Protein 2O6S (pdb70)

Sequence (416 aa):
CPSRCSCSGTTVECYSQGRTSVPTGIPAQTTYLDLETNSLKSLPNGVFDELTSLTQLYLGGNKLQSLPNGVFNKLTSLTYLNLSTNQLQSLPNGVFDKLTQLKELALNTNQLQSLPDGVFDKLTQLKDLRLYQNQLKSVPDGVFDRLTSLQYIWLHDNPWDCTCPGIRYLSEWINKHSGVVRNSAGSVAPDSAKCSGSGKPVRSIICPCPSRCSCSGTTVECYSQGRTSVPTGIPAQTTYLDLETNSLKSLPNGVFDELTSLTQLYLGGNKLQSLPNGVFNKLTSLTYLNLSTNQLQSLPNGVFDKLTQLKELALNTNQLQSLPDGVFDKLTQLKDLRLYQNQLKSVPDGVFDRLTSLQYIWLHDNPWDCTCPGIRYLSEWINKHSGVVRNSAGSVAPDSAKCSGSGKPVRSIICP

Radius of gyration: 23.86 Å; Cα contacts (8 Å, |Δi|>4): 1118; chains: 2; bounding box: 46×62×65 Å

B-factor: mean 11.03, std 6.83, range [2.28, 80.57]

CATH classification: 3.80.10.10

InterPro domains:
  IPR000372 Leucine-rich repeat N-terminal domain [SM00013] (23-55)
  IPR001611 Leucine-rich repeat [PF13855] (124-181)
  IPR001611 Leucine-rich repeat [PS51450] (76-97)
  IPR001611 Leucine-rich repeat [PS51450] (100-121)
  IPR003591 Leucine-rich repeat, typical subtype [SM00369] (54-73)
  IPR003591 Leucine-rich repeat, typical subtype [SM00369] (74-97)
  IPR003591 Leucine-rich repeat, typical subtype [SM00369] (98-121)
  IPR003591 Leucine-rich repeat, typical subtype [SM00369] (122-145)
  IPR003591 Leucine-rich repeat, typical subtype [SM00369] (146-169)
  IPR025875 Leucine rich repeat 4 [PF12799] (75-115)
  IPR032675 Leucine-rich repeat domain superfamily [G3DSA:3.80.10.10] (24-231)

Foldseek 3Di:
DFPPWDDDDLEIADAPDQDQADTPDRDLQHAYYAHAQHAHAAYDACPCQSNQNHAEDHHENYAHAAYDACNCVSNCNHAYYAPYHYAYQEYDPQRCVSNLNHAEYAHEHYAHAAYHVLNCVSNCNYAYYEHYQYAYQAYPACNCVSNPNYQAYEQANYQHALDPPRLVRVLVVLVVVQQHYAYPVGHRDSQRNAHRPPRGRSVVRDHD/DFPPWDDDDLETGDEPPQDQADTDDRDLQRAHYAHAQHAHAAYDACNCQSNQNHQEYHHANYAYQEYDPCRCQSNQNHQYDAHAHYAHQAYDVQNCQSNQNHAEYAHYHYAHAAYDAQNCVSHLNYAEYEHAQYAYQAYPQCNCVSPPRHQAYEAAHYQHALDPPRLVRVLVVLVVVQQHYAYPVGHRDSQRHAHHPVRGRSNVRDHD

Structure (mmCIF, N/CA/C/O backbone):
data_2O6S
#
_entry.id   2O6S
#
_cell.length_a   30.657
_cell.length_b   50.027
_cell.length_c   69.642
_cell.angle_alpha   69.21
_cell.angle_beta   76.99
_cell.angle_gamma   86.12
#
_symmetry.space_group_name_H-M   'P 1'
#
loop_
_entity.id
_entity.type
_entity.pdbx_description
1 polymer 'Variable lymphocyte receptor B'
2 water water
#
loop_
_atom_site.group_PDB
_atom_site.id
_atom_site.type_symbol
_atom_site.label_atom_id
_atom_site.label_alt_id
_atom_site.label_comp_id
_atom_site.label_asym_id
_atom_site.label_entity_id
_atom_site.label_seq_id
_atom_site.pdbx_PDB_ins_code
_atom_site.Cartn_x
_atom_site.Cartn_y
_atom_site.Cartn_z
_atom_site.occupancy
_atom_site.B_iso_or_equiv
_atom_site.auth_seq_id
_atom_site.auth_comp_id
_atom_site.auth_asym_id
_atom_site.auth_atom_id
_atom_site.pdbx_PDB_model_num
ATOM 1 N N . CYS A 1 1 ? 10.863 -6.748 9.545 1.00 21.53 24 CYS A N 1
ATOM 2 C CA . CYS A 1 1 ? 10.248 -5.472 9.106 1.00 20.57 24 CYS A CA 1
ATOM 3 C C . CYS A 1 1 ? 8.908 -5.224 9.817 1.00 17.30 24 CYS A C 1
ATOM 4 O O . CYS A 1 1 ? 8.244 -6.169 10.229 1.00 16.64 24 CYS A O 1
ATOM 7 N N . PRO A 1 2 ? 8.487 -3.949 9.957 1.00 14.24 25 PRO A N 1
ATOM 8 C CA . PRO A 1 2 ? 7.225 -3.644 10.652 1.00 12.49 25 PRO A CA 1
ATOM 9 C C . PRO A 1 2 ? 6.011 -4.463 10.242 1.00 12.13 25 PRO A C 1
ATOM 10 O O . PRO A 1 2 ? 5.750 -4.661 9.063 1.00 10.87 25 PRO A O 1
ATOM 14 N N . SER A 1 3 ? 5.253 -4.930 11.231 1.00 12.90 26 SER A N 1
ATOM 15 C CA . SER A 1 3 ? 4.065 -5.718 10.943 1.00 14.15 26 SER A CA 1
ATOM 16 C C . SER A 1 3 ? 3.125 -4.927 10.049 1.00 13.46 26 SER A C 1
ATOM 17 O O . SER A 1 3 ? 2.917 -3.731 10.262 1.00 12.32 26 SER A O 1
ATOM 20 N N . ARG A 1 4 ? 2.573 -5.613 9.053 1.00 13.80 27 ARG A N 1
ATOM 21 C CA . ARG A 1 4 ? 1.634 -5.037 8.092 1.00 13.44 27 ARG A CA 1
ATOM 22 C C . ARG A 1 4 ? 2.296 -4.250 6.965 1.00 12.35 27 ARG A C 1
ATOM 23 O O . ARG A 1 4 ? 1.688 -4.061 5.911 1.00 12.94 27 ARG A O 1
ATOM 31 N N . CYS A 1 5 ? 3.529 -3.791 7.166 1.00 11.13 28 CYS A N 1
ATOM 32 C CA . CYS A 1 5 ? 4.201 -3.051 6.094 1.00 10.23 28 CYS A CA 1
ATOM 33 C C . CYS A 1 5 ? 4.772 -4.017 5.057 1.00 10.33 28 CYS A C 1
ATOM 34 O O . CYS A 1 5 ? 4.832 -5.233 5.286 1.00 11.36 28 CYS A O 1
ATOM 37 N N . SER A 1 6 ? 5.184 -3.458 3.924 1.00 9.40 29 SER A N 1
ATOM 38 C CA . SER A 1 6 ? 5.782 -4.219 2.837 1.00 9.38 29 SER A CA 1
ATOM 39 C C . SER A 1 6 ? 7.233 -3.768 2.709 1.00 10.20 29 SER A C 1
ATOM 40 O O . SER A 1 6 ? 7.511 -2.575 2.554 1.00 9.99 29 SER A O 1
ATOM 43 N N . CYS A 1 7 ? 8.155 -4.719 2.761 1.00 9.62 30 CYS A N 1
ATOM 44 C CA . CYS A 1 7 ? 9.569 -4.403 2.656 1.00 10.70 30 CYS A CA 1
ATOM 45 C C . CYS A 1 7 ? 10.296 -5.174 1.571 1.00 11.91 30 CYS A C 1
ATOM 46 O O . CYS A 1 7 ? 10.063 -6.368 1.362 1.00 12.98 30 CYS A O 1
ATOM 49 N N . SER A 1 8 ? 11.197 -4.466 0.901 1.00 12.23 31 SER A N 1
ATOM 50 C CA . SER A 1 8 ? 12.017 -5.016 -0.168 1.00 14.10 31 SER A CA 1
ATOM 51 C C . SER A 1 8 ? 13.292 -4.189 -0.146 1.00 14.31 31 SER A C 1
ATOM 52 O O . SER A 1 8 ? 13.228 -2.969 -0.060 1.00 14.73 31 SER A O 1
ATOM 55 N N . GLY A 1 9 ? 14.446 -4.845 -0.215 1.00 14.35 32 GLY A N 1
ATOM 56 C CA . GLY A 1 9 ? 15.702 -4.116 -0.188 1.00 14.48 32 GLY A CA 1
ATOM 57 C C . GLY A 1 9 ? 15.762 -3.162 0.990 1.00 13.83 32 GLY A C 1
ATOM 58 O O . GLY A 1 9 ? 15.662 -3.588 2.139 1.00 15.13 32 GLY A O 1
ATOM 59 N N . THR A 1 10 ? 15.920 -1.872 0.709 1.00 13.44 33 THR A N 1
ATOM 60 C CA . THR A 1 10 ? 15.975 -0.876 1.770 1.00 11.92 33 THR A CA 1
ATOM 61 C C . THR A 1 10 ? 14.734 0.008 1.701 1.00 11.35 33 THR A C 1
ATOM 62 O O . THR A 1 10 ? 14.737 1.156 2.133 1.00 10.21 33 THR A O 1
ATOM 66 N N . THR A 1 11 ? 13.663 -0.561 1.161 1.00 10.99 34 THR A N 1
ATOM 67 C CA . THR A 1 11 ? 12.388 0.135 1.012 1.00 11.02 34 THR A CA 1
ATOM 68 C C . THR A 1 11 ? 11.343 -0.393 2.001 1.00 9.55 34 THR A C 1
ATOM 69 O O . THR A 1 11 ? 11.169 -1.605 2.156 1.00 9.87 34 THR A O 1
ATOM 73 N N . VAL A 1 12 ? 10.654 0.527 2.670 1.00 8.07 35 VAL A N 1
ATOM 74 C CA . VAL A 1 12 ? 9.621 0.188 3.645 1.00 9.67 35 VAL A CA 1
ATOM 75 C C . VAL A 1 12 ? 8.364 0.990 3.308 1.00 9.24 35 VAL A C 1
ATOM 76 O O . VAL A 1 12 ? 8.393 2.218 3.304 1.00 9.19 35 VAL A O 1
ATOM 80 N N . GLU A 1 13 ? 7.273 0.291 3.008 1.00 8.83 36 GLU A N 1
ATOM 81 C CA . GLU A 1 13 ? 6.007 0.936 2.665 1.00 8.14 36 GLU A CA 1
ATOM 82 C C . GLU A 1 13 ? 4.927 0.566 3.673 1.00 8.10 36 GLU A C 1
ATOM 83 O O . GLU A 1 13 ? 4.674 -0.617 3.907 1.00 8.05 36 GLU A O 1
ATOM 89 N N . CYS A 1 14 ? 4.268 1.577 4.244 1.00 8.38 37 CYS A N 1
ATOM 90 C CA . CYS A 1 14 ? 3.228 1.347 5.243 1.00 9.01 37 CYS A CA 1
ATOM 91 C C . CYS A 1 14 ? 2.069 2.315 5.058 1.00 8.70 37 CYS A C 1
ATOM 92 O O . CYS A 1 14 ? 1.461 2.746 6.040 1.00 9.70 37 CYS A O 1
ATOM 95 N N . TYR A 1 15 ? 1.758 2.655 3.811 1.00 7.93 38 TYR A N 1
ATOM 96 C CA . TYR A 1 15 ? 0.688 3.606 3.522 1.00 7.85 38 TYR A CA 1
ATOM 97 C C . TYR A 1 15 ? -0.740 3.074 3.629 1.00 9.94 38 TYR A C 1
ATOM 98 O O . TYR A 1 15 ? -0.981 1.871 3.518 1.00 9.79 38 TYR A O 1
ATOM 107 N N . SER A 1 16 ? -1.677 3.994 3.860 1.00 9.93 39 SER A N 1
ATOM 108 C CA . SER A 1 16 ? -3.104 3.684 3.955 1.00 11.87 39 SER A CA 1
ATOM 109 C C . SER A 1 16 ? -3.464 2.616 4.982 1.00 12.44 39 SER A C 1
ATOM 110 O O . SER A 1 16 ? -4.285 1.744 4.698 1.00 13.77 39 SER A O 1
ATOM 113 N N . GLN A 1 17 ? -2.897 2.703 6.181 1.00 11.84 40 GLN A N 1
ATOM 114 C CA . GLN A 1 17 ? -3.166 1.694 7.201 1.00 13.87 40 GLN A CA 1
ATOM 115 C C . GLN A 1 17 ? -3.664 2.250 8.537 1.00 13.42 40 GLN A C 1
ATOM 116 O O . GLN A 1 17 ? -3.503 1.615 9.591 1.00 14.10 40 GLN A O 1
ATOM 122 N N . GLY A 1 18 ? -4.272 3.432 8.479 1.00 14.12 41 GLY A N 1
ATOM 123 C CA . GLY A 1 18 ? -4.816 4.079 9.663 1.00 14.68 41 GLY A CA 1
ATOM 124 C C . GLY A 1 18 ? -3.879 4.221 10.849 1.00 15.39 41 GLY A C 1
ATOM 125 O O . GLY A 1 18 ? -4.328 4.324 11.991 1.00 17.19 41 GLY A O 1
ATOM 126 N N . ARG A 1 19 ? -2.576 4.244 10.586 1.00 14.43 42 ARG A N 1
ATOM 127 C CA . ARG A 1 19 ? -1.583 4.358 11.644 1.00 13.62 42 ARG A CA 1
ATOM 128 C C . ARG A 1 19 ? -1.566 5.726 12.324 1.00 13.87 42 ARG A C 1
ATOM 129 O O . ARG A 1 19 ? -1.705 6.764 11.672 1.00 13.03 42 ARG A O 1
ATOM 137 N N . THR A 1 20 ? -1.412 5.714 13.644 1.00 14.93 43 THR A N 1
ATOM 138 C CA . THR A 1 20 ? -1.376 6.950 14.418 1.00 15.74 43 THR A CA 1
ATOM 139 C C . THR A 1 20 ? 0.018 7.225 14.968 1.00 15.14 43 THR A C 1
ATOM 140 O O . THR A 1 20 ? 0.257 8.244 15.615 1.00 15.56 43 THR A O 1
ATOM 144 N N . SER A 1 21 ? 0.941 6.311 14.703 1.00 15.43 44 SER A N 1
ATOM 145 C CA . SER A 1 21 ? 2.311 6.466 15.161 1.00 15.31 44 SER A CA 1
ATOM 146 C C . SER A 1 21 ? 3.262 5.868 14.136 1.00 14.35 44 SER A C 1
ATOM 147 O O . SER A 1 21 ? 2.857 5.073 13.280 1.00 14.37 44 SER A O 1
ATOM 150 N N . VAL A 1 22 ? 4.524 6.264 14.218 1.00 12.82 45 VAL A N 1
ATOM 151 C CA . VAL A 1 22 ? 5.538 5.732 13.320 1.00 11.43 45 VAL A CA 1
ATOM 152 C C . VAL A 1 22 ? 5.763 4.309 13.830 1.00 11.70 45 VAL A C 1
ATOM 153 O O . VAL A 1 22 ? 5.996 4.102 15.022 1.00 13.21 45 VAL A O 1
ATOM 157 N N . PRO A 1 23 ? 5.682 3.308 12.940 1.00 11.07 46 PRO A N 1
ATOM 158 C CA . PRO A 1 23 ? 5.885 1.934 13.407 1.00 11.74 46 PRO A CA 1
ATOM 159 C C . PRO A 1 23 ? 7.270 1.650 13.950 1.00 12.09 46 PRO A C 1
ATOM 160 O O . PRO A 1 23 ? 8.254 2.269 13.550 1.00 12.01 46 PRO A O 1
ATOM 164 N N . THR A 1 24 ? 7.340 0.721 14.893 1.00 11.71 47 THR A N 1
ATOM 165 C CA . THR A 1 24 ? 8.621 0.324 15.446 1.00 11.77 47 THR A CA 1
ATOM 166 C C . THR A 1 24 ? 9.196 -0.694 14.464 1.00 11.47 47 THR A C 1
ATOM 167 O O . THR A 1 24 ? 8.479 -1.222 13.609 1.00 12.14 47 THR A O 1
ATOM 171 N N . GLY A 1 25 ? 10.491 -0.956 14.568 1.00 11.31 48 GLY A N 1
ATOM 172 C CA . GLY A 1 25 ? 11.086 -1.957 13.709 1.00 10.94 48 GLY A CA 1
ATOM 173 C C . GLY A 1 25 ? 11.484 -1.564 12.304 1.00 10.58 48 GLY A C 1
ATOM 174 O O . GLY A 1 25 ? 11.696 -2.445 11.479 1.00 11.07 48 GLY A O 1
ATOM 175 N N . ILE A 1 26 ? 11.575 -0.269 12.018 1.00 10.19 49 ILE A N 1
ATOM 176 C CA . ILE A 1 26 ? 11.999 0.152 10.689 1.00 9.36 49 ILE A CA 1
ATOM 177 C C . ILE A 1 26 ? 13.516 -0.033 10.672 1.00 10.54 49 ILE A C 1
ATOM 178 O O . ILE A 1 26 ? 14.231 0.563 11.489 1.00 11.09 49 ILE A O 1
ATOM 183 N N . PRO A 1 27 ? 14.028 -0.869 9.754 1.00 10.79 50 PRO A N 1
ATOM 184 C CA . PRO A 1 27 ? 15.474 -1.103 9.684 1.00 10.56 50 PRO A CA 1
ATOM 185 C C . PRO A 1 27 ? 16.290 0.180 9.565 1.00 10.65 50 PRO A C 1
ATOM 186 O O . PRO A 1 27 ? 15.912 1.109 8.853 1.00 10.91 50 PRO A O 1
ATOM 190 N N . ALA A 1 28 ? 17.415 0.221 10.269 1.00 11.49 51 ALA A N 1
ATOM 191 C CA . ALA A 1 28 ? 18.290 1.384 10.257 1.00 11.72 51 ALA A CA 1
ATOM 192 C C . ALA A 1 28 ? 18.846 1.678 8.867 1.00 11.37 51 ALA A C 1
ATOM 193 O O . ALA A 1 28 ? 19.208 2.813 8.578 1.00 11.29 51 ALA A O 1
ATOM 195 N N . GLN A 1 29 ? 18.907 0.659 8.013 1.00 12.24 52 GLN A N 1
ATOM 196 C CA . GLN A 1 29 ? 19.432 0.830 6.661 1.00 12.22 52 GLN A CA 1
ATOM 197 C C . GLN A 1 29 ? 18.419 1.368 5.651 1.00 10.99 52 GLN A C 1
ATOM 198 O O . GLN A 1 29 ? 18.764 1.600 4.496 1.00 11.03 52 GLN A O 1
ATOM 204 N N . THR A 1 30 ? 17.181 1.567 6.091 1.00 9.51 53 THR A N 1
ATOM 205 C CA . THR A 1 30 ? 16.111 2.038 5.219 1.00 8.92 53 THR A CA 1
ATOM 206 C C . THR A 1 30 ? 16.443 3.347 4.506 1.00 7.72 53 THR A C 1
ATOM 207 O O . THR A 1 30 ? 16.908 4.301 5.122 1.00 8.52 53 THR A O 1
ATOM 211 N N . THR A 1 31 ? 16.202 3.373 3.197 1.00 7.35 54 THR A N 1
ATOM 212 C CA . THR A 1 31 ? 16.471 4.558 2.388 1.00 8.15 54 THR A CA 1
ATOM 213 C C . THR A 1 31 ? 15.189 5.215 1.912 1.00 8.24 54 THR A C 1
ATOM 214 O O . THR A 1 31 ? 15.171 6.408 1.618 1.00 8.93 54 THR A O 1
ATOM 218 N N . TYR A 1 32 ? 14.118 4.429 1.865 1.00 7.71 55 TYR A N 1
ATOM 219 C CA . TYR A 1 32 ? 12.823 4.887 1.368 1.00 6.55 55 TYR A CA 1
ATOM 220 C C . TYR A 1 32 ? 11.753 4.464 2.372 1.00 7.24 55 TYR A C 1
ATOM 221 O O . TYR A 1 32 ? 11.536 3.273 2.585 1.00 7.76 55 TYR A O 1
ATOM 230 N N . LEU A 1 33 ? 11.093 5.438 2.991 1.00 6.14 56 LEU A N 1
ATOM 231 C CA . LEU A 1 33 ? 10.050 5.150 3.977 1.00 6.66 56 LEU A CA 1
ATOM 232 C C . LEU A 1 33 ? 8.776 5.870 3.577 1.00 6.55 56 LEU A C 1
ATOM 233 O O . LEU A 1 33 ? 8.752 7.101 3.467 1.00 7.03 56 LEU A O 1
ATOM 238 N N . ASP A 1 34 ? 7.718 5.092 3.373 1.00 6.46 57 ASP A N 1
ATOM 239 C CA . ASP A 1 34 ? 6.432 5.630 2.964 1.00 7.70 57 ASP A CA 1
ATOM 240 C C . ASP A 1 34 ? 5.378 5.411 4.045 1.00 7.15 57 ASP A C 1
ATOM 241 O O . ASP A 1 34 ? 4.929 4.281 4.275 1.00 7.05 57 ASP A O 1
ATOM 246 N N . LEU A 1 35 ? 4.998 6.488 4.722 1.00 6.62 58 LEU A N 1
ATOM 247 C CA . LEU A 1 35 ? 3.976 6.420 5.768 1.00 7.26 58 LEU A CA 1
ATOM 248 C C . LEU A 1 35 ? 2.773 7.275 5.345 1.00 7.74 58 LEU A C 1
ATOM 249 O O . LEU A 1 35 ? 2.019 7.784 6.182 1.00 8.05 58 LEU A O 1
ATOM 254 N N . GLU A 1 36 ? 2.584 7.420 4.041 1.00 8.60 59 GLU A N 1
ATOM 255 C CA . GLU A 1 36 ? 1.493 8.244 3.535 1.00 8.87 59 GLU A CA 1
ATOM 256 C C . GLU A 1 36 ? 0.097 7.720 3.795 1.00 9.37 59 GLU A C 1
ATOM 257 O O . GLU A 1 36 ? -0.121 6.539 4.064 1.00 8.29 59 GLU A O 1
ATOM 263 N N . THR A 1 37 ? -0.854 8.642 3.727 1.00 9.18 60 THR A N 1
ATOM 264 C CA . THR A 1 37 ? -2.256 8.316 3.917 1.00 11.20 60 THR A CA 1
ATOM 265 C C . THR A 1 37 ? -2.540 7.516 5.187 1.00 11.08 60 THR A C 1
ATOM 266 O O . THR A 1 37 ? -3.164 6.458 5.142 1.00 13.18 60 THR A O 1
ATOM 270 N N . ASN A 1 38 ? -2.071 8.028 6.320 1.00 11.15 61 ASN A N 1
ATOM 271 C CA . ASN A 1 38 ? -2.318 7.390 7.605 1.00 11.28 61 ASN A CA 1
ATOM 272 C C . ASN A 1 38 ? -2.952 8.441 8.490 1.00 12.44 61 ASN A C 1
ATOM 273 O O . ASN A 1 38 ? -3.458 9.441 7.985 1.00 13.10 61 ASN A O 1
ATOM 278 N N . SER A 1 39 ? -2.933 8.215 9.798 1.00 12.40 62 SER A N 1
ATOM 279 C CA . SER A 1 39 ? -3.536 9.168 10.726 1.00 14.36 62 SER A CA 1
ATOM 280 C C . SER A 1 39 ? -2.564 9.729 11.761 1.00 14.52 62 SER A C 1
ATOM 281 O O . SER A 1 39 ? -2.917 9.898 12.926 1.00 14.53 62 SER A O 1
ATOM 284 N N . LEU A 1 40 ? -1.339 10.030 11.339 1.00 13.15 63 LEU A N 1
ATOM 285 C CA . LEU A 1 40 ? -0.341 10.589 12.247 1.00 15.32 63 LEU A CA 1
ATOM 286 C C . LEU A 1 40 ? -0.753 12.019 12.587 1.00 15.74 63 LEU A C 1
ATOM 287 O O . LEU A 1 40 ? -0.823 12.868 11.705 1.00 15.46 63 LEU A O 1
A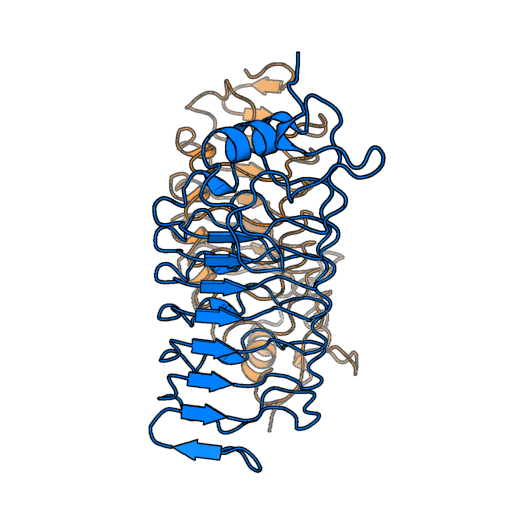TOM 292 N N . LYS A 1 41 ? -1.040 12.279 13.862 1.00 16.77 64 LYS A N 1
ATOM 293 C CA . LYS A 1 41 ? -1.450 13.612 14.301 1.00 17.94 64 LYS A CA 1
ATOM 294 C C . LYS A 1 41 ? -0.259 14.407 14.816 1.00 17.51 64 LYS A C 1
ATOM 295 O O . LYS A 1 41 ? -0.206 15.629 14.687 1.00 17.51 64 LYS A O 1
ATOM 301 N N . SER A 1 42 ? 0.693 13.704 15.415 1.00 17.61 65 SER A N 1
ATOM 302 C CA . SER A 1 42 ? 1.882 14.348 15.945 1.00 17.05 65 SER A CA 1
ATOM 303 C C . SER A 1 42 ? 3.050 13.388 15.851 1.00 17.20 65 SER A C 1
ATOM 304 O O . SER A 1 42 ? 2.889 12.225 15.474 1.00 18.29 65 SER A O 1
ATOM 307 N N . LEU A 1 43 ? 4.226 13.884 16.208 1.00 15.84 66 LEU A N 1
ATOM 308 C CA . LEU A 1 43 ? 5.431 13.075 16.186 1.00 15.09 66 LEU A CA 1
ATOM 309 C C . LEU A 1 43 ? 6.276 13.380 17.411 1.00 14.64 66 LEU A C 1
ATOM 310 O O . LEU A 1 43 ? 6.441 14.538 17.796 1.00 14.63 66 LEU A O 1
ATOM 315 N N . PRO A 1 44 ? 6.803 12.334 18.060 1.00 14.65 67 PRO A N 1
ATOM 316 C CA . PRO A 1 44 ? 7.637 12.555 19.242 1.00 14.63 67 PRO A CA 1
ATOM 317 C C . PRO A 1 44 ? 8.963 13.150 18.779 1.00 14.27 67 PRO A C 1
ATOM 318 O O . PRO A 1 44 ? 9.404 12.870 17.665 1.00 13.80 67 PRO A O 1
ATOM 322 N N . ASN A 1 45 ? 9.595 13.971 19.610 1.00 14.64 68 ASN A N 1
ATOM 323 C CA . ASN A 1 45 ? 10.890 14.524 19.242 1.00 14.95 68 ASN A CA 1
ATOM 324 C C . ASN A 1 45 ? 11.818 13.330 19.049 1.00 15.11 68 ASN A C 1
ATOM 325 O O . ASN A 1 45 ? 11.752 12.359 19.803 1.00 14.90 68 ASN A O 1
ATOM 330 N N . GLY A 1 46 ? 12.656 13.396 18.020 1.00 13.70 69 GLY A N 1
ATOM 331 C CA . GLY A 1 46 ? 13.610 12.331 17.748 1.00 12.62 69 GLY A CA 1
ATOM 332 C C . GLY A 1 46 ? 13.115 11.022 17.155 1.00 11.65 69 GLY A C 1
ATOM 333 O O . GLY A 1 46 ? 13.886 10.073 17.032 1.00 10.99 69 GLY A O 1
ATOM 334 N N . VAL A 1 47 ? 11.852 10.967 16.752 1.00 10.56 70 VAL A N 1
ATOM 335 C CA . VAL A 1 47 ? 11.288 9.738 16.209 1.00 10.36 70 VAL A CA 1
ATOM 336 C C . VAL A 1 47 ? 12.014 9.099 15.013 1.00 10.75 70 VAL A C 1
ATOM 337 O O . VAL A 1 47 ? 11.983 7.877 14.856 1.00 10.89 70 VAL A O 1
ATOM 341 N N . PHE A 1 48 ? 12.663 9.915 14.185 1.00 10.40 71 PHE A N 1
ATOM 342 C CA . PHE A 1 48 ? 13.374 9.420 13.005 1.00 9.81 71 PHE A CA 1
ATOM 343 C C . PHE A 1 48 ? 14.891 9.390 13.183 1.00 10.91 71 PHE A C 1
ATOM 344 O O . PHE A 1 48 ? 15.616 8.993 12.268 1.00 11.25 71 PHE A O 1
ATOM 352 N N . ASP A 1 49 ? 15.373 9.802 14.350 1.00 12.17 72 ASP A N 1
ATOM 353 C CA . ASP A 1 49 ? 16.809 9.885 14.586 1.00 11.77 72 ASP A CA 1
ATOM 354 C C . ASP A 1 49 ? 17.699 8.702 14.219 1.00 12.45 72 ASP A C 1
ATOM 355 O O . ASP A 1 49 ? 18.872 8.897 13.908 1.00 13.79 72 ASP A O 1
ATOM 360 N N . GLU A 1 50 ? 17.167 7.487 14.245 1.00 12.16 73 GLU A N 1
ATOM 361 C CA . GLU A 1 50 ? 17.989 6.329 13.896 1.00 13.29 73 GLU A CA 1
ATOM 362 C C . GLU A 1 50 ? 18.011 6.009 12.397 1.00 12.54 73 GLU A C 1
ATOM 363 O O . GLU A 1 50 ? 18.867 5.266 11.927 1.00 12.59 73 GLU A O 1
ATOM 369 N N . LEU A 1 51 ? 17.091 6.603 11.644 1.00 9.92 74 LEU A N 1
ATOM 370 C CA . LEU A 1 51 ? 16.979 6.336 10.207 1.00 8.57 74 LEU A CA 1
ATOM 371 C C . LEU A 1 51 ? 17.838 7.275 9.358 1.00 7.85 74 LEU A C 1
ATOM 372 O O . LEU A 1 51 ? 17.348 7.938 8.436 1.00 9.19 74 LEU A O 1
ATOM 377 N N . THR A 1 52 ? 19.134 7.285 9.647 1.00 9.17 75 THR A N 1
ATOM 378 C CA . THR A 1 52 ? 20.076 8.167 8.979 1.00 8.84 75 THR A CA 1
ATOM 379 C C . THR A 1 52 ? 20.360 7.867 7.518 1.00 8.75 75 THR A C 1
ATOM 380 O O . THR A 1 52 ? 20.984 8.682 6.842 1.00 11.32 75 THR A O 1
ATOM 384 N N . SER A 1 53 ? 19.921 6.712 7.029 1.00 7.85 76 SER A N 1
ATOM 385 C CA . SER A 1 53 ? 20.147 6.361 5.624 1.00 8.50 76 SER A CA 1
ATOM 386 C C . SER A 1 53 ? 19.014 6.830 4.711 1.00 9.06 76 SER A C 1
ATOM 387 O O . SER A 1 53 ? 19.069 6.629 3.501 1.00 9.93 76 SER A O 1
ATOM 390 N N . LEU A 1 54 ? 17.987 7.443 5.287 1.00 7.07 77 LEU A N 1
ATOM 391 C CA . LEU A 1 54 ? 16.847 7.894 4.494 1.00 6.71 77 LEU A CA 1
ATOM 392 C C . LEU A 1 54 ? 17.156 8.928 3.427 1.00 6.75 77 LEU A C 1
ATOM 393 O O . LEU A 1 54 ? 17.820 9.935 3.692 1.00 7.34 77 LEU A O 1
ATOM 398 N N . THR A 1 55 ? 16.662 8.667 2.221 1.00 7.66 78 THR A N 1
ATOM 399 C CA . THR A 1 55 ? 16.829 9.622 1.134 1.00 7.33 78 THR A CA 1
ATOM 400 C C . THR A 1 55 ? 15.450 10.099 0.685 1.00 7.59 78 THR A C 1
ATOM 401 O O . THR A 1 55 ? 15.312 11.194 0.144 1.00 7.50 78 THR A O 1
ATOM 405 N N . GLN A 1 56 ? 14.430 9.284 0.933 1.00 6.99 79 GLN A N 1
ATOM 406 C CA . GLN A 1 56 ? 13.066 9.618 0.556 1.00 6.87 79 GLN A CA 1
ATOM 407 C C . GLN A 1 56 ? 12.140 9.320 1.723 1.00 8.34 79 GLN A C 1
ATOM 408 O O . GLN A 1 56 ? 12.056 8.183 2.196 1.00 8.89 79 GLN A O 1
ATOM 414 N N . LEU A 1 57 ? 11.459 10.360 2.189 1.00 7.65 80 LEU A N 1
ATOM 415 C CA . LEU A 1 57 ? 10.544 10.268 3.321 1.00 6.30 80 LEU A CA 1
ATOM 416 C C . LEU A 1 57 ? 9.201 10.824 2.900 1.00 6.13 80 LEU A C 1
ATOM 417 O O . LEU A 1 57 ? 9.077 12.015 2.558 1.00 6.28 80 LEU A O 1
ATOM 422 N N . TYR A 1 58 ? 8.200 9.952 2.916 1.00 6.67 81 TYR A N 1
ATOM 423 C CA . TYR A 1 58 ? 6.863 10.325 2.504 1.00 7.23 81 TYR A CA 1
ATOM 424 C C . TYR A 1 58 ? 5.892 10.316 3.677 1.00 7.07 81 TYR A C 1
ATOM 425 O O . TYR A 1 58 ? 5.578 9.258 4.239 1.00 8.21 81 TYR A O 1
ATOM 434 N N . LEU A 1 59 ? 5.416 11.503 4.039 1.00 7.58 82 LEU A N 1
ATOM 435 C CA . LEU A 1 59 ? 4.484 11.671 5.156 1.00 7.08 82 LEU A CA 1
ATOM 436 C C . LEU A 1 59 ? 3.208 12.384 4.712 1.00 7.97 82 LEU A C 1
ATOM 437 O O . LEU A 1 59 ? 2.406 12.822 5.542 1.00 7.35 82 LEU A O 1
ATOM 442 N N . GLY A 1 60 ? 3.019 12.496 3.404 1.00 8.34 83 GLY A N 1
ATOM 443 C CA . GLY A 1 60 ? 1.837 13.165 2.898 1.00 9.31 83 GLY A CA 1
ATOM 444 C C . GLY A 1 60 ? 0.559 12.424 3.236 1.00 10.28 83 GLY A C 1
ATOM 445 O O . GLY A 1 60 ? 0.552 11.201 3.395 1.00 10.65 83 GLY A O 1
ATOM 446 N N . GLY A 1 61 ? -0.530 13.174 3.358 1.00 10.28 84 GLY A N 1
ATOM 447 C CA . GLY A 1 61 ? -1.809 12.559 3.650 1.00 10.64 84 GLY A CA 1
ATOM 448 C C . GLY A 1 61 ? -1.990 12.047 5.058 1.00 11.50 84 GLY A C 1
ATOM 449 O O . GLY A 1 61 ? -2.521 10.955 5.266 1.00 13.87 84 GLY A O 1
ATOM 450 N N . ASN A 1 62 ? -1.538 12.823 6.032 1.00 10.83 85 ASN A N 1
ATOM 451 C CA . ASN A 1 62 ? -1.690 12.437 7.424 1.00 11.58 85 ASN A CA 1
ATOM 452 C C . ASN A 1 62 ? -2.435 13.551 8.141 1.00 12.93 85 ASN A C 1
ATOM 453 O O . ASN A 1 62 ? -3.117 14.343 7.494 1.00 15.38 85 ASN A O 1
ATOM 458 N N . LYS A 1 63 ? -2.317 13.610 9.464 1.00 12.69 86 LYS A N 1
ATOM 459 C CA . LYS A 1 63 ? -3.020 14.628 10.243 1.00 14.36 86 LYS A CA 1
ATOM 460 C C . LYS A 1 63 ? -2.071 15.466 11.078 1.00 13.13 86 LYS A C 1
ATOM 461 O O . LYS A 1 63 ? -2.422 15.925 12.163 1.00 15.44 86 LYS A O 1
ATOM 467 N N . LEU A 1 64 ? -0.870 15.692 10.562 1.00 10.64 87 LEU A N 1
ATOM 468 C CA . LEU A 1 64 ? 0.121 16.449 11.305 1.00 9.19 87 LEU A CA 1
ATOM 469 C C . LEU A 1 64 ? -0.287 17.893 11.542 1.00 10.34 87 LEU A C 1
ATOM 470 O O . LEU A 1 64 ? -0.569 18.634 10.604 1.00 8.81 87 LEU A O 1
ATOM 475 N N . GLN A 1 65 ? -0.317 18.288 12.808 1.00 12.41 88 GLN A N 1
ATOM 476 C CA . GLN A 1 65 ? -0.704 19.646 13.165 1.00 15.66 88 GLN A CA 1
ATOM 477 C C . GLN A 1 65 ? 0.528 20.530 13.304 1.00 15.43 88 GLN A C 1
ATOM 478 O O . GLN A 1 65 ? 0.497 21.728 13.005 1.00 16.64 88 GLN A O 1
ATOM 484 N N . SER A 1 66 ? 1.618 19.924 13.753 1.00 11.85 89 SER A N 1
ATOM 485 C CA . SER A 1 66 ? 2.865 20.644 13.936 1.00 11.62 89 SER A CA 1
ATOM 486 C C . SER A 1 66 ? 3.993 19.628 13.838 1.00 9.61 89 SER A C 1
ATOM 487 O O . SER A 1 66 ? 3.748 18.429 13.724 1.00 10.09 89 SER A O 1
ATOM 490 N N . LEU A 1 67 ? 5.223 20.123 13.859 1.00 9.30 90 LEU A N 1
ATOM 491 C CA . LEU A 1 67 ? 6.398 19.268 13.811 1.00 9.76 90 LEU A CA 1
ATOM 492 C C . LEU A 1 67 ? 7.275 19.615 14.996 1.00 9.10 90 LEU A C 1
ATOM 493 O O . LEU A 1 67 ? 7.397 20.783 15.363 1.00 8.58 90 LEU A O 1
ATOM 498 N N . PRO A 1 68 ? 7.885 18.605 15.626 1.00 8.91 91 PRO A N 1
ATOM 499 C CA . PRO A 1 68 ? 8.749 18.925 16.761 1.00 9.06 91 PRO A CA 1
ATOM 500 C C . PRO A 1 68 ? 10.040 19.548 16.229 1.00 9.84 91 PRO A C 1
ATOM 501 O O . PRO A 1 68 ? 10.451 19.264 15.100 1.00 9.31 91 PRO A O 1
ATOM 505 N N . ASN A 1 69 ? 10.669 20.416 17.016 1.00 10.03 92 ASN A N 1
ATOM 506 C CA . ASN A 1 69 ? 11.924 21.024 16.590 1.00 10.03 92 ASN A CA 1
ATOM 507 C C . ASN A 1 69 ? 12.963 19.938 16.353 1.00 9.58 92 ASN A C 1
ATOM 50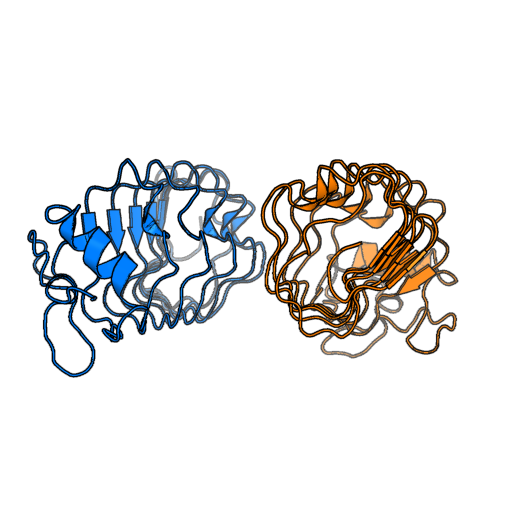8 O O . ASN A 1 69 ? 13.045 18.974 17.116 1.00 11.20 92 ASN A O 1
ATOM 513 N N . GLY A 1 70 ? 13.737 20.097 15.281 1.00 10.59 93 GLY A N 1
ATOM 514 C CA . GLY A 1 70 ? 14.799 19.151 14.967 1.00 9.44 93 GLY A CA 1
ATOM 515 C C . GLY A 1 70 ? 14.408 17.773 14.462 1.00 9.37 93 GLY A C 1
ATOM 516 O O . GLY A 1 70 ? 15.258 16.896 14.315 1.00 8.44 93 GLY A O 1
ATOM 517 N N . VAL A 1 71 ? 13.135 17.589 14.150 1.00 8.47 94 VAL A N 1
ATOM 518 C CA . VAL A 1 71 ? 12.641 16.307 13.693 1.00 8.35 94 VAL A CA 1
ATOM 519 C C . VAL A 1 71 ? 13.381 15.681 12.502 1.00 7.16 94 VAL A C 1
ATOM 520 O O . VAL A 1 71 ? 13.454 14.452 12.397 1.00 8.86 94 VAL A O 1
ATOM 524 N N . PHE A 1 72 ? 13.948 16.506 11.623 1.00 5.79 95 PHE A N 1
ATOM 525 C CA . PHE A 1 72 ? 14.666 15.984 10.458 1.00 7.25 95 PHE A CA 1
ATOM 526 C C . PHE A 1 72 ? 16.178 16.168 10.536 1.00 7.14 95 PHE A C 1
ATOM 527 O O . PHE A 1 72 ? 16.884 15.813 9.604 1.00 7.98 95 PHE A O 1
ATOM 535 N N . ASN A 1 73 ? 16.679 16.719 11.636 1.00 8.82 96 ASN A N 1
ATOM 536 C CA . ASN A 1 73 ? 18.109 16.990 11.762 1.00 7.85 96 ASN A CA 1
ATOM 537 C C . ASN A 1 73 ? 19.092 15.848 11.513 1.00 9.22 96 ASN A C 1
ATOM 538 O O . ASN A 1 73 ? 20.236 16.098 11.132 1.00 11.25 96 ASN A O 1
ATOM 543 N N . LYS A 1 74 ? 18.681 14.608 11.753 1.00 8.29 97 LYS A N 1
ATOM 544 C CA . LYS A 1 74 ? 19.583 13.480 11.538 1.00 9.13 97 LYS A CA 1
ATOM 545 C C . LYS A 1 74 ? 19.460 12.891 10.135 1.00 9.58 97 LYS A C 1
ATOM 546 O O . LYS A 1 74 ? 20.278 12.059 9.741 1.00 9.99 97 LYS A O 1
ATOM 552 N N . LEU A 1 75 ? 18.460 13.342 9.378 1.00 9.42 98 LEU A N 1
ATOM 553 C CA . LEU A 1 75 ? 18.206 12.828 8.024 1.00 8.12 98 LEU A CA 1
ATOM 554 C C . LEU A 1 75 ? 18.911 13.667 6.962 1.00 9.07 98 LEU A C 1
ATOM 555 O O . LEU A 1 75 ? 18.310 14.095 5.978 1.00 8.65 98 LEU A O 1
ATOM 560 N N . THR A 1 76 ? 20.205 13.873 7.162 1.00 9.59 99 THR A N 1
ATOM 561 C CA . THR A 1 76 ? 20.991 14.698 6.265 1.00 9.80 99 THR A CA 1
ATOM 562 C C . THR A 1 76 ? 21.126 14.203 4.829 1.00 10.12 99 THR A C 1
ATOM 563 O O . THR A 1 76 ? 21.560 14.960 3.961 1.00 11.83 99 THR A O 1
ATOM 567 N N . SER A 1 77 ? 20.769 12.948 4.568 1.00 9.56 100 SER A N 1
ATOM 568 C CA . SER A 1 77 ? 20.855 12.409 3.204 1.00 9.25 100 SER A CA 1
ATOM 569 C C . SER A 1 77 ? 19.558 12.564 2.406 1.00 9.80 100 SER A C 1
ATOM 570 O O . SER A 1 77 ? 19.486 12.165 1.248 1.00 9.52 100 SER A O 1
ATOM 573 N N . LEU A 1 78 ? 18.538 13.160 3.010 1.00 8.84 101 LEU A N 1
ATOM 574 C CA . LEU A 1 78 ? 17.260 13.325 2.329 1.00 8.21 101 LEU A CA 1
ATOM 575 C C . LEU A 1 78 ? 17.310 14.112 1.036 1.00 7.17 101 LEU A C 1
ATOM 576 O O . LEU A 1 78 ? 17.902 15.192 0.966 1.00 6.85 101 LEU A O 1
ATOM 581 N N . THR A 1 79 ? 16.687 13.556 0.003 1.00 7.32 102 THR A N 1
ATOM 582 C CA . THR A 1 79 ? 16.603 14.252 -1.273 1.00 7.75 102 THR A CA 1
ATOM 583 C C . THR A 1 79 ? 15.138 14.529 -1.611 1.00 8.48 102 THR A C 1
ATOM 584 O O . THR A 1 79 ? 14.824 15.437 -2.382 1.00 9.00 102 THR A O 1
ATOM 588 N N . TYR A 1 80 ? 14.232 13.757 -1.016 1.00 7.13 103 TYR A N 1
ATOM 589 C CA . TYR A 1 80 ? 12.800 13.938 -1.260 1.00 6.85 103 TYR A CA 1
ATOM 590 C C . TYR A 1 80 ? 12.025 13.927 0.050 1.00 6.61 103 TYR A C 1
ATOM 591 O O . TYR A 1 80 ? 12.128 12.972 0.823 1.00 6.56 103 TYR A O 1
ATOM 600 N N . LEU A 1 81 ? 11.246 14.975 0.293 1.00 5.29 104 LEU A N 1
ATOM 601 C CA . LEU A 1 81 ? 10.453 15.072 1.520 1.00 4.71 104 LEU A CA 1
ATOM 602 C C . LEU A 1 81 ? 9.044 15.538 1.205 1.00 4.08 104 LEU A C 1
ATOM 603 O O . LEU A 1 81 ? 8.842 16.642 0.678 1.00 5.90 104 LEU A O 1
ATOM 608 N N . ASN A 1 82 ? 8.069 14.684 1.501 1.00 5.07 105 ASN A N 1
ATOM 609 C CA . ASN A 1 82 ? 6.672 15.014 1.245 1.00 5.29 105 ASN A CA 1
ATOM 610 C C . ASN A 1 82 ? 5.909 15.203 2.555 1.00 6.81 105 ASN A C 1
ATOM 611 O O . ASN A 1 82 ? 5.767 14.270 3.341 1.00 6.80 105 ASN A O 1
ATOM 616 N N . LEU A 1 83 ? 5.452 16.429 2.791 1.00 5.89 106 LEU A N 1
ATOM 617 C CA . LEU A 1 83 ? 4.688 16.781 3.989 1.00 6.26 106 LEU A CA 1
ATOM 618 C C . LEU A 1 83 ? 3.332 17.363 3.595 1.00 6.85 106 LEU A C 1
ATOM 619 O O . LEU A 1 83 ? 2.648 17.995 4.409 1.00 6.86 106 LEU A O 1
ATOM 624 N N . SER A 1 84 ? 2.930 17.116 2.353 1.00 6.46 107 SER A N 1
ATOM 625 C CA . SER A 1 84 ? 1.681 17.648 1.828 1.00 7.41 107 SER A CA 1
ATOM 626 C C . SER A 1 84 ? 0.457 16.955 2.392 1.00 8.66 107 SER A C 1
ATOM 627 O O . SER A 1 84 ? 0.542 15.867 2.951 1.00 7.38 107 SER A O 1
ATOM 630 N N . THR A 1 85 ? -0.684 17.608 2.223 1.00 7.58 108 THR A N 1
ATOM 631 C CA . THR A 1 85 ? -1.959 17.090 2.687 1.00 8.16 108 THR A CA 1
ATOM 632 C C . THR A 1 85 ? -1.926 16.659 4.150 1.00 7.48 108 THR A C 1
ATOM 633 O O . THR A 1 85 ? -2.149 15.495 4.501 1.00 9.64 108 THR A O 1
ATOM 637 N N . ASN A 1 86 ? -1.604 17.632 4.992 1.00 8.87 109 ASN A N 1
ATOM 638 C CA . ASN A 1 86 ? -1.576 17.457 6.432 1.00 8.83 109 ASN A CA 1
ATOM 639 C C . ASN A 1 86 ? -2.304 18.679 7.003 1.00 8.04 109 ASN A C 1
ATOM 640 O O . ASN A 1 86 ? -3.043 19.347 6.270 1.00 10.41 109 ASN A O 1
ATOM 645 N N . GLN A 1 87 ? -2.120 18.972 8.286 1.00 8.59 110 GLN A N 1
ATOM 646 C CA . GLN A 1 87 ? -2.793 20.111 8.899 1.00 8.38 110 GLN A CA 1
ATOM 647 C C . GLN A 1 87 ? -1.803 21.084 9.525 1.00 7.24 110 GLN A C 1
ATOM 648 O O . GLN A 1 87 ? -2.087 21.701 10.546 1.00 8.29 110 GLN A O 1
ATOM 654 N N . LEU A 1 88 ? -0.641 21.242 8.893 1.00 7.18 111 LEU A N 1
ATOM 655 C CA . LEU A 1 88 ? 0.398 22.120 9.422 1.00 6.01 111 LEU A CA 1
ATOM 656 C C . LEU A 1 88 ? 0.030 23.596 9.394 1.00 6.73 111 LEU A C 1
ATOM 657 O O . LEU A 1 88 ? -0.360 24.124 8.356 1.00 6.12 111 LEU A O 1
ATOM 662 N N . GLN A 1 89 ? 0.167 24.259 10.543 1.00 9.34 112 GLN A N 1
ATOM 663 C CA . GLN A 1 89 ? -0.141 25.684 10.671 1.00 9.83 112 GLN A CA 1
ATOM 664 C C . GLN A 1 89 ? 1.121 26.538 10.616 1.00 10.82 112 GLN A C 1
ATOM 665 O O . GLN A 1 89 ? 1.091 27.707 10.202 1.00 8.69 112 GLN A O 1
ATOM 671 N N . SER A 1 90 ? 2.228 25.948 11.047 1.00 8.38 113 SER A N 1
ATOM 672 C CA . SER A 1 90 ? 3.511 26.630 11.054 1.00 9.41 113 SER A CA 1
ATOM 673 C C . SER A 1 90 ? 4.615 25.591 11.014 1.00 8.17 113 SER A C 1
ATOM 674 O O . SER A 1 90 ? 4.365 24.396 11.158 1.00 9.71 113 SER A O 1
ATOM 677 N N . LEU A 1 91 ? 5.838 26.068 10.829 1.00 7.38 114 LEU A N 1
ATOM 678 C CA . LEU A 1 91 ? 7.011 25.212 10.775 1.00 8.20 114 LEU A CA 1
ATOM 679 C C . LEU A 1 91 ? 8.036 25.734 11.765 1.00 8.02 114 LEU A C 1
ATOM 680 O O . LEU A 1 91 ? 8.130 26.939 11.993 1.00 8.99 114 LEU A O 1
ATOM 685 N N . PRO A 1 92 ? 8.816 24.834 12.385 1.00 6.67 115 PRO A N 1
ATOM 686 C CA . PRO A 1 92 ? 9.821 25.330 13.328 1.00 6.41 115 PRO A CA 1
ATOM 687 C C . PRO A 1 92 ? 10.911 26.076 12.548 1.00 6.95 115 PRO A C 1
ATOM 688 O O . PRO A 1 92 ? 11.206 25.731 11.395 1.00 7.29 115 PRO A O 1
ATOM 692 N N . ASN A 1 93 ? 11.514 27.082 13.172 1.00 7.41 116 ASN A N 1
ATOM 693 C CA . ASN A 1 93 ? 12.604 27.803 12.530 1.00 7.37 116 ASN A CA 1
ATOM 694 C C . ASN A 1 93 ? 13.706 26.794 12.205 1.00 9.18 116 ASN A C 1
ATOM 695 O O . ASN A 1 93 ? 13.989 25.894 13.005 1.00 10.45 116 ASN A O 1
ATOM 700 N N . GLY A 1 94 ? 14.306 26.953 11.029 1.00 8.45 117 GLY A N 1
ATOM 701 C CA . GLY A 1 94 ? 15.389 26.091 10.580 1.00 9.02 117 GLY A CA 1
ATOM 702 C C . GLY A 1 94 ? 15.121 24.600 10.469 1.00 8.94 117 GLY A C 1
ATOM 703 O O . GLY A 1 94 ? 16.066 23.814 10.409 1.00 8.06 117 GLY A O 1
ATOM 704 N N . VAL A 1 95 ? 13.853 24.210 10.378 1.00 7.31 118 VAL A N 1
ATOM 705 C CA . VAL A 1 95 ? 13.492 22.7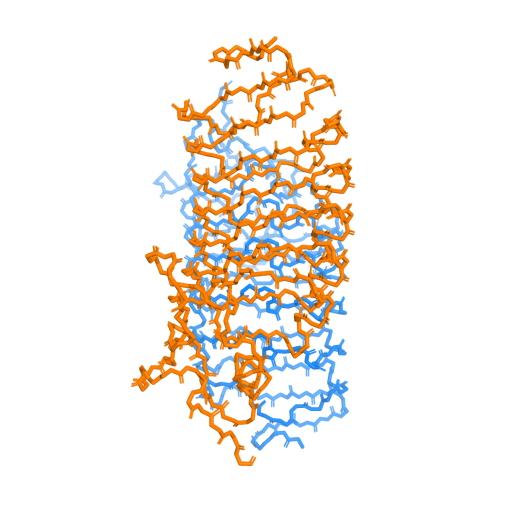95 10.315 1.00 7.56 118 VAL A CA 1
ATOM 706 C C . VAL A 1 95 ? 14.125 22.019 9.154 1.00 8.32 118 VAL A C 1
ATOM 707 O O . VAL A 1 95 ? 14.339 20.814 9.249 1.00 9.49 118 VAL A O 1
ATOM 711 N N . PHE A 1 96 ? 14.434 22.711 8.066 1.00 7.24 119 PHE A N 1
ATOM 712 C CA . PHE A 1 96 ? 15.041 22.053 6.911 1.00 6.83 119 PHE A CA 1
ATOM 713 C C . PHE A 1 96 ? 16.519 22.386 6.745 1.00 8.17 119 PHE A C 1
ATOM 714 O O . PHE A 1 96 ? 17.150 21.923 5.804 1.00 7.54 119 PHE A O 1
ATOM 722 N N . ASP A 1 97 ? 17.074 23.166 7.664 1.00 8.20 120 ASP A N 1
ATOM 723 C CA . ASP A 1 97 ? 18.459 23.598 7.547 1.00 7.69 120 ASP A CA 1
ATOM 724 C C . ASP A 1 97 ? 19.537 22.535 7.333 1.00 8.10 120 ASP A C 1
ATOM 725 O O . ASP A 1 97 ? 20.537 22.816 6.682 1.00 8.88 120 ASP A O 1
ATOM 730 N N . LYS A 1 98 ? 19.355 21.331 7.868 1.00 7.77 121 LYS A N 1
ATOM 731 C CA . LYS A 1 98 ? 20.382 20.304 7.688 1.00 8.21 121 LYS A CA 1
ATOM 732 C C . LYS A 1 98 ? 20.179 19.428 6.452 1.00 8.65 121 LYS A C 1
ATOM 733 O O . LYS A 1 98 ? 21.044 18.614 6.125 1.00 8.28 121 LYS A O 1
ATOM 739 N N . LEU A 1 99 ? 19.056 19.614 5.758 1.00 8.26 122 LEU A N 1
ATOM 740 C CA . LEU A 1 99 ? 18.733 18.834 4.558 1.00 6.79 122 LEU A CA 1
ATOM 741 C C . LEU A 1 99 ? 19.285 19.491 3.291 1.00 6.26 122 LEU A C 1
ATOM 742 O O . LEU A 1 99 ? 18.560 19.733 2.320 1.00 7.93 122 LEU A O 1
ATOM 747 N N . THR A 1 100 ? 20.593 19.726 3.297 1.00 6.91 123 THR A N 1
ATOM 748 C CA . THR A 1 100 ? 21.271 20.395 2.207 1.00 7.76 123 THR A CA 1
ATOM 749 C C . THR A 1 100 ? 21.239 19.724 0.837 1.00 8.35 123 THR A C 1
ATOM 750 O O . THR A 1 100 ? 21.524 20.368 -0.168 1.00 7.91 123 THR A O 1
ATOM 754 N N . GLN A 1 101 ? 20.887 18.445 0.784 1.00 5.99 124 GLN A N 1
ATOM 755 C CA . GLN A 1 101 ? 20.800 17.723 -0.477 1.00 6.57 124 GLN A CA 1
ATOM 756 C C . GLN A 1 101 ? 19.353 17.638 -0.971 1.00 5.87 124 GLN A C 1
ATOM 757 O O . GLN A 1 101 ? 19.094 17.015 -1.998 1.00 7.09 124 GLN A O 1
ATOM 763 N N . LEU A 1 102 ? 18.413 18.273 -0.271 1.00 6.41 125 LEU A N 1
ATOM 764 C CA . LEU A 1 102 ? 17.006 18.179 -0.668 1.00 7.59 125 LEU A CA 1
ATOM 765 C C . LEU A 1 102 ? 16.739 18.669 -2.084 1.00 7.15 125 LEU A C 1
ATOM 766 O O . LEU A 1 102 ? 17.190 19.749 -2.467 1.00 7.60 125 LEU A O 1
ATOM 771 N N . LYS A 1 103 ? 16.012 17.862 -2.853 1.00 7.92 126 LYS A N 1
ATOM 772 C CA . LYS A 1 103 ? 15.684 18.193 -4.238 1.00 8.32 126 LYS A CA 1
ATOM 773 C C . LYS A 1 103 ? 14.196 18.477 -4.403 1.00 7.73 126 LYS A C 1
ATOM 774 O O . LYS A 1 103 ? 13.789 19.286 -5.244 1.00 8.67 126 LYS A O 1
ATOM 780 N N . GLU A 1 104 ? 13.373 17.796 -3.615 1.00 6.89 127 GLU A N 1
ATOM 781 C CA . GLU A 1 104 ? 11.928 17.993 -3.694 1.00 8.44 127 GLU A CA 1
ATOM 782 C C . GLU A 1 104 ? 11.343 18.183 -2.302 1.00 6.78 127 GLU A C 1
ATOM 783 O O . GLU A 1 104 ? 11.622 17.403 -1.391 1.00 7.80 127 GLU A O 1
ATOM 789 N N . LEU A 1 105 ? 10.556 19.242 -2.141 1.00 5.70 128 LEU A N 1
ATOM 790 C CA . LEU A 1 105 ? 9.892 19.547 -0.876 1.00 5.98 128 LEU A CA 1
ATOM 791 C C . LEU A 1 105 ? 8.439 19.893 -1.145 1.00 6.70 128 LEU A C 1
ATOM 792 O O . LEU A 1 105 ? 8.129 20.914 -1.784 1.00 5.23 128 LEU A O 1
ATOM 797 N N . ALA A 1 106 ? 7.539 19.033 -0.688 1.00 5.31 129 ALA A N 1
ATOM 798 C CA . ALA A 1 106 ? 6.115 19.264 -0.877 1.00 5.55 129 ALA A CA 1
ATOM 799 C C . ALA A 1 106 ? 5.452 19.652 0.442 1.00 5.75 129 ALA A C 1
ATOM 800 O O . ALA A 1 106 ? 5.496 18.908 1.419 1.00 6.37 129 ALA A O 1
ATOM 802 N N . LEU A 1 107 ? 4.852 20.838 0.452 1.00 5.37 130 LEU A N 1
ATOM 803 C CA . LEU A 1 107 ? 4.192 21.386 1.632 1.00 5.82 130 LEU A CA 1
ATOM 804 C C . LEU A 1 107 ? 2.790 21.847 1.308 1.00 5.11 130 LEU A C 1
ATOM 805 O O . LEU A 1 107 ? 2.164 22.558 2.099 1.00 5.48 130 LEU A O 1
ATOM 810 N N . ASN A 1 108 ? 2.302 21.448 0.142 1.00 6.39 131 ASN A N 1
ATOM 811 C CA . ASN A 1 108 ? 0.980 21.864 -0.296 1.00 5.22 131 ASN A CA 1
ATOM 812 C C . ASN A 1 108 ? -0.122 21.211 0.506 1.00 6.40 131 ASN A C 1
ATOM 813 O O . ASN A 1 108 ? 0.090 20.210 1.205 1.00 5.99 131 ASN A O 1
ATOM 818 N N . THR A 1 109 ? -1.300 21.809 0.399 1.00 6.53 132 THR A N 1
ATOM 819 C CA . THR A 1 109 ? -2.502 21.313 1.047 1.00 6.79 132 THR A CA 1
ATOM 820 C C . THR A 1 109 ? -2.313 21.124 2.545 1.00 7.52 132 THR A C 1
ATOM 821 O O . THR A 1 109 ? -2.475 20.032 3.101 1.00 6.93 132 THR A O 1
ATOM 825 N N . ASN A 1 110 ? -1.941 22.226 3.180 1.00 6.68 133 ASN A N 1
ATOM 826 C CA . ASN A 1 110 ? -1.771 22.291 4.623 1.00 5.61 133 ASN A CA 1
ATOM 827 C C . ASN A 1 110 ? -2.535 23.527 5.089 1.00 6.16 133 ASN A C 1
ATOM 828 O O . ASN A 1 110 ? -3.368 24.060 4.342 1.00 8.77 133 ASN A O 1
ATOM 833 N N . GLN A 1 111 ? -2.268 23.986 6.307 1.00 5.85 134 GLN A N 1
ATOM 834 C CA . GLN A 1 111 ? -2.957 25.150 6.848 1.00 7.66 134 GLN A CA 1
ATOM 835 C C . GLN A 1 111 ? -1.937 26.204 7.242 1.00 6.53 134 GLN A C 1
ATOM 836 O O . GLN A 1 111 ? -2.139 26.958 8.189 1.00 7.84 134 GLN A O 1
ATOM 842 N N . LEU A 1 112 ? -0.846 26.273 6.494 1.00 6.45 135 LEU A N 1
ATOM 843 C CA . LEU A 1 112 ? 0.216 27.213 6.824 1.00 5.71 135 LEU A CA 1
ATOM 844 C C . LEU A 1 112 ? -0.190 28.670 6.770 1.00 7.09 135 LEU A C 1
ATOM 845 O O . LEU A 1 112 ? -0.654 29.160 5.730 1.00 7.68 135 LEU A O 1
ATOM 850 N N . GLN A 1 113 ? -0.014 29.362 7.893 1.00 7.87 136 GLN A N 1
ATOM 851 C CA . GLN A 1 113 ? -0.351 30.779 7.952 1.00 7.58 136 GLN A CA 1
ATOM 852 C C . GLN A 1 113 ? 0.876 31.660 7.792 1.00 7.76 136 GLN A C 1
ATOM 853 O O . GLN A 1 113 ? 0.759 32.871 7.617 1.00 10.57 136 GLN A O 1
ATOM 859 N N . SER A 1 114 ? 2.055 31.055 7.856 1.00 8.22 137 SER A N 1
ATOM 860 C CA . SER A 1 114 ? 3.290 31.812 7.691 1.00 7.64 137 SER A CA 1
ATOM 861 C C . SER A 1 114 ? 4.440 30.840 7.519 1.00 6.27 137 SER A C 1
ATOM 862 O O . SER A 1 114 ? 4.301 29.654 7.812 1.00 7.38 137 SER A O 1
ATOM 865 N N . LEU A 1 115 ? 5.560 31.349 7.018 1.00 5.98 138 LEU A N 1
ATOM 866 C CA . LEU A 1 115 ? 6.776 30.556 6.863 1.00 6.39 138 LEU A CA 1
ATOM 867 C C . LEU A 1 115 ? 7.844 31.254 7.694 1.00 7.32 138 LEU A C 1
ATOM 868 O O . LEU A 1 115 ? 7.861 32.485 7.786 1.00 6.92 138 LEU A O 1
ATOM 873 N N . PRO A 1 116 ? 8.750 30.481 8.317 1.00 7.11 139 PRO A N 1
ATOM 874 C CA . PRO A 1 116 ? 9.808 31.105 9.119 1.00 7.74 139 PRO A CA 1
ATOM 875 C C . PRO A 1 116 ? 10.756 31.883 8.207 1.00 6.84 139 PRO A C 1
ATOM 876 O O . PRO A 1 116 ? 10.971 31.490 7.056 1.00 8.49 139 PRO A O 1
ATOM 880 N N . ASP A 1 117 ? 11.332 32.971 8.713 1.00 7.48 140 ASP A N 1
ATOM 881 C CA . ASP A 1 117 ? 12.298 33.720 7.918 1.00 7.65 140 ASP A CA 1
ATOM 882 C C . ASP A 1 117 ? 13.454 32.776 7.565 1.00 8.94 140 ASP A C 1
ATOM 883 O O . ASP A 1 117 ? 13.912 32.003 8.416 1.00 9.43 140 ASP A O 1
ATOM 888 N N . GLY A 1 118 ? 13.902 32.841 6.309 1.00 7.75 141 GLY A N 1
ATOM 889 C CA . GLY A 1 118 ? 15.015 32.028 5.837 1.00 7.81 141 GLY A CA 1
ATOM 890 C C . GLY A 1 118 ? 14.811 30.526 5.850 1.00 6.77 141 GLY A C 1
ATOM 891 O O . GLY A 1 118 ? 15.774 29.776 5.738 1.00 6.69 141 GLY A O 1
ATOM 892 N N . VAL A 1 119 ? 13.560 30.083 5.929 1.00 6.05 142 VAL A N 1
ATOM 893 C CA . VAL A 1 119 ? 13.268 28.653 6.001 1.00 6.47 142 VAL A CA 1
ATOM 894 C C . VAL A 1 119 ? 13.832 27.787 4.871 1.00 6.55 142 VAL A C 1
ATOM 895 O O . VAL A 1 119 ? 14.131 26.612 5.076 1.00 7.85 142 VAL A O 1
ATOM 899 N N . PHE A 1 120 ? 13.995 28.354 3.682 1.00 6.21 143 PHE A N 1
ATOM 900 C CA . PHE A 1 120 ? 14.541 27.578 2.565 1.00 6.88 143 PHE A CA 1
ATOM 901 C C . PHE A 1 120 ? 15.977 27.961 2.201 1.00 7.17 143 PHE A C 1
ATOM 902 O O . PHE A 1 120 ? 16.511 27.464 1.211 1.00 7.52 143 PHE A O 1
ATOM 910 N N . ASP A 1 121 ? 16.607 28.815 2.997 1.00 8.14 144 ASP A N 1
ATOM 911 C CA . ASP A 1 121 ? 17.956 29.291 2.687 1.00 7.64 144 ASP A CA 1
ATOM 912 C C . ASP A 1 121 ? 19.057 28.263 2.451 1.00 8.03 144 ASP A C 1
ATOM 913 O O . ASP A 1 121 ? 19.971 28.519 1.662 1.00 8.30 144 ASP A O 1
ATOM 918 N N . LYS A 1 122 ? 18.996 27.120 3.126 1.00 8.02 145 LYS A N 1
ATOM 919 C CA . LYS A 1 122 ? 20.045 26.119 2.963 1.00 7.75 145 LYS A CA 1
ATOM 920 C C . LYS A 1 122 ? 19.776 25.118 1.844 1.00 7.84 145 LYS A C 1
ATOM 921 O O . LYS A 1 122 ? 20.651 24.318 1.509 1.00 9.31 145 LYS A O 1
ATOM 927 N N . LEU A 1 123 ? 18.579 25.158 1.264 1.00 6.84 146 LEU A N 1
ATOM 928 C CA . LEU A 1 123 ? 18.196 24.196 0.233 1.00 7.42 146 LEU A CA 1
ATOM 929 C C . LEU A 1 123 ? 18.586 24.633 -1.174 1.00 7.91 146 LEU A C 1
ATOM 930 O O . LEU A 1 123 ? 17.747 24.725 -2.067 1.00 7.76 146 LEU A O 1
ATOM 935 N N . THR A 1 124 ? 19.876 24.865 -1.372 1.00 8.22 147 THR A N 1
ATOM 936 C CA . THR A 1 124 ? 20.364 25.332 -2.660 1.00 9.10 147 THR A CA 1
ATOM 937 C C . THR A 1 124 ? 20.293 24.326 -3.805 1.00 10.10 147 THR A C 1
ATOM 938 O O . THR A 1 124 ? 20.490 24.693 -4.966 1.00 12.67 147 THR A O 1
ATOM 942 N N . GLN A 1 125 ? 20.015 23.064 -3.493 1.00 8.29 148 GLN A N 1
ATOM 943 C CA . GLN A 1 125 ? 19.888 22.037 -4.527 1.00 7.92 148 GLN A CA 1
ATOM 944 C C . GLN A 1 125 ? 18.415 21.771 -4.851 1.00 7.32 148 GLN A C 1
ATOM 945 O O . GLN A 1 125 ? 18.101 20.968 -5.728 1.00 8.99 148 GLN A O 1
ATOM 951 N N . LEU A 1 126 ? 17.518 22.459 -4.153 1.00 7.15 149 LEU A N 1
ATOM 952 C CA . LEU A 1 126 ? 16.080 22.251 -4.336 1.00 7.32 149 LEU A CA 1
ATOM 953 C C . LEU A 1 126 ? 15.586 22.593 -5.739 1.00 6.91 149 LEU A C 1
ATOM 954 O O . LEU A 1 126 ? 15.808 23.692 -6.236 1.00 8.85 149 LEU A O 1
ATOM 959 N N . LYS A 1 127 ? 14.891 21.648 -6.361 1.00 6.55 150 LYS A N 1
ATOM 960 C CA . LYS A 1 127 ? 14.378 21.829 -7.715 1.00 8.97 150 LYS A CA 1
ATOM 961 C C . LYS A 1 127 ? 12.864 22.030 -7.775 1.00 8.05 150 LYS A C 1
ATOM 962 O O . LYS A 1 127 ? 12.357 22.715 -8.670 1.00 8.09 150 LYS A O 1
ATOM 968 N N . ASP A 1 128 ? 12.156 21.454 -6.809 1.00 7.14 151 ASP A N 1
ATOM 969 C CA . ASP A 1 128 ? 10.699 21.482 -6.786 1.00 7.25 151 ASP A CA 1
ATOM 970 C C . ASP A 1 128 ? 10.202 21.840 -5.394 1.00 7.68 151 ASP A C 1
ATOM 971 O O . ASP A 1 128 ? 10.521 21.149 -4.421 1.00 6.55 151 ASP A O 1
ATOM 976 N N . LEU A 1 129 ? 9.426 22.920 -5.309 1.00 4.93 152 LEU A N 1
ATOM 977 C CA . LEU A 1 129 ? 8.874 23.391 -4.040 1.00 5.28 152 LEU A CA 1
ATOM 978 C C . LEU A 1 129 ? 7.378 23.630 -4.195 1.00 6.67 152 LEU A C 1
ATOM 979 O O . LEU A 1 129 ? 6.960 24.475 -4.987 1.00 5.73 152 LEU A O 1
ATOM 984 N N . ARG A 1 130 ? 6.574 22.892 -3.439 1.00 4.27 153 ARG A N 1
ATOM 985 C CA . ARG A 1 130 ? 5.117 23.016 -3.546 1.00 5.16 153 ARG A CA 1
ATOM 986 C C . ARG A 1 130 ? 4.511 23.640 -2.300 1.00 5.20 153 ARG A C 1
ATOM 987 O O . ARG A 1 130 ? 4.623 23.092 -1.190 1.00 5.67 153 ARG A O 1
ATOM 995 N N . LEU A 1 131 ? 3.880 24.801 -2.486 1.00 4.95 154 LEU A N 1
ATOM 996 C CA . LEU A 1 131 ? 3.272 25.545 -1.386 1.00 5.59 154 LEU A CA 1
ATOM 997 C C . LEU A 1 131 ? 1.801 25.855 -1.631 1.00 5.06 154 LEU A C 1
ATOM 998 O O . LEU A 1 131 ? 1.171 26.576 -0.857 1.00 5.23 154 LEU A O 1
ATOM 1003 N N . TYR A 1 132 ? 1.249 25.294 -2.698 1.00 5.26 155 TYR A N 1
ATOM 1004 C CA . TYR A 1 132 ? -0.138 25.571 -3.030 1.00 5.72 155 TYR A CA 1
ATOM 1005 C C . TYR A 1 132 ? -1.114 25.045 -1.996 1.00 6.20 155 TYR A C 1
ATOM 1006 O O . TYR A 1 132 ? -0.825 24.102 -1.243 1.00 6.97 155 TYR A O 1
ATOM 1015 N N . GLN A 1 133 ? -2.275 25.687 -1.962 1.00 5.39 156 GLN A N 1
ATOM 1016 C CA . GLN A 1 133 ? -3.356 25.354 -1.042 1.00 7.16 156 GLN A CA 1
ATOM 1017 C C . GLN A 1 133 ? -2.908 25.379 0.415 1.00 6.22 156 GLN A C 1
ATOM 1018 O O . GLN A 1 133 ? -2.756 24.338 1.092 1.00 7.29 156 GLN A O 1
ATOM 1024 N N . ASN A 1 134 ? -2.683 26.599 0.880 1.00 6.38 157 ASN A N 1
ATOM 1025 C CA . ASN A 1 134 ? -2.296 26.873 2.249 1.00 6.57 157 ASN A CA 1
ATOM 1026 C C . ASN A 1 134 ? -3.024 28.144 2.692 1.00 6.60 157 ASN A C 1
ATOM 1027 O O . ASN A 1 134 ? -3.955 28.588 2.008 1.00 8.96 157 ASN A O 1
ATOM 1032 N N . GLN A 1 135 ? -2.638 28.715 3.825 1.00 5.64 158 GLN A N 1
ATOM 1033 C CA . GLN A 1 135 ? -3.298 29.914 4.326 1.00 6.17 158 GLN A CA 1
ATOM 1034 C C . GLN A 1 135 ? -2.326 31.080 4.400 1.00 6.39 158 GLN A C 1
ATOM 1035 O O . GLN A 1 135 ? -2.442 31.943 5.266 1.00 8.34 158 GLN A O 1
ATOM 1041 N N . LEU A 1 136 ? -1.377 31.104 3.474 1.00 6.10 159 LEU A N 1
ATOM 1042 C CA . LEU A 1 136 ? -0.373 32.151 3.452 1.00 4.37 159 LEU A CA 1
ATOM 1043 C C . LEU A 1 136 ? -0.873 33.481 2.898 1.00 5.26 159 LEU A C 1
ATOM 1044 O O . LEU A 1 136 ? -1.380 33.551 1.783 1.00 6.65 159 LEU A O 1
ATOM 1049 N N . LYS A 1 137 ? -0.732 34.534 3.692 1.00 6.49 160 LYS A N 1
ATOM 1050 C CA . LYS A 1 137 ? -1.130 35.871 3.256 1.00 7.96 160 LYS A CA 1
ATOM 1051 C C . LYS A 1 137 ? 0.125 36.550 2.727 1.00 8.48 160 LYS A C 1
ATOM 1052 O O . LYS A 1 137 ? 0.050 37.476 1.918 1.00 7.68 160 LYS A O 1
ATOM 1058 N N . SER A 1 138 ? 1.285 36.062 3.161 1.00 7.51 161 SER A N 1
ATOM 1059 C CA . SER A 1 138 ? 2.556 36.626 2.731 1.00 8.17 161 SER A CA 1
ATOM 1060 C C . SER A 1 138 ? 3.688 35.637 2.945 1.00 8.07 161 SER A C 1
ATOM 1061 O O . SER A 1 138 ? 3.510 34.596 3.576 1.00 7.80 161 SER A O 1
ATOM 1064 N N . VAL A 1 139 ? 4.852 35.970 2.399 1.00 6.63 162 VAL A N 1
ATOM 1065 C CA . VAL A 1 139 ? 6.053 35.163 2.579 1.00 8.31 162 VAL A CA 1
ATOM 1066 C C . VAL A 1 139 ? 7.107 36.123 3.096 1.00 6.79 162 VAL A C 1
ATOM 1067 O O . VAL A 1 139 ? 6.985 37.345 2.925 1.00 5.80 162 VAL A O 1
ATOM 1071 N N . PRO A 1 140 ? 8.141 35.600 3.774 1.00 5.88 163 PRO A N 1
ATOM 1072 C CA . PRO A 1 140 ? 9.184 36.507 4.274 1.00 7.14 163 PRO A CA 1
ATOM 1073 C C . PRO A 1 140 ? 9.931 37.131 3.089 1.00 6.03 163 PRO A C 1
ATOM 1074 O O . PRO A 1 140 ? 10.117 36.474 2.058 1.00 6.62 163 PRO A O 1
ATOM 1078 N N . ASP A 1 141 ? 10.360 38.382 3.225 1.00 6.56 164 ASP A N 1
ATOM 1079 C CA . ASP A 1 141 ? 11.103 39.013 2.139 1.00 6.71 164 ASP A CA 1
ATOM 1080 C C . ASP A 1 141 ? 12.352 38.197 1.871 1.00 6.53 164 ASP A C 1
ATOM 1081 O O . ASP A 1 141 ? 13.035 37.778 2.816 1.00 8.66 164 ASP A O 1
ATOM 1086 N N . GLY A 1 142 ? 12.646 37.973 0.594 1.00 6.15 165 GLY A N 1
ATOM 1087 C CA . GLY A 1 142 ? 13.833 37.225 0.205 1.00 5.10 165 GLY A CA 1
ATOM 1088 C C . GLY A 1 142 ? 13.801 35.725 0.442 1.00 5.56 165 GLY A C 1
ATOM 1089 O O . GLY A 1 142 ? 14.803 35.050 0.220 1.00 6.60 165 GLY A O 1
ATOM 1090 N N . VAL A 1 143 ? 12.648 35.189 0.830 1.00 5.85 166 VAL A N 1
ATOM 1091 C CA . VAL A 1 143 ? 12.568 33.763 1.146 1.00 6.03 166 VAL A CA 1
ATOM 1092 C C . VAL A 1 143 ? 13.008 32.779 0.056 1.00 5.47 166 VAL A C 1
ATOM 1093 O O . VAL A 1 143 ? 13.467 31.676 0.363 1.00 6.91 166 VAL A O 1
ATOM 1097 N N . PHE A 1 144 ? 12.910 33.167 -1.214 1.00 5.48 167 PHE A N 1
ATOM 1098 C CA . PHE A 1 144 ? 13.301 32.256 -2.297 1.00 6.65 167 PHE A CA 1
ATOM 1099 C C . PHE A 1 144 ? 14.643 32.610 -2.925 1.00 7.83 167 PHE A C 1
ATOM 1100 O O . PHE A 1 144 ? 15.080 31.939 -3.861 1.00 8.40 167 PHE A O 1
ATOM 1108 N N . ASP A 1 145 ? 15.316 33.629 -2.402 1.00 8.34 168 ASP A N 1
ATOM 1109 C CA . ASP A 1 145 ? 16.550 34.096 -3.029 1.00 9.70 168 ASP A CA 1
ATOM 1110 C C . ASP A 1 145 ? 17.736 33.169 -3.171 1.00 10.68 168 ASP A C 1
ATOM 1111 O O . ASP A 1 145 ? 18.545 33.355 -4.087 1.00 12.56 168 ASP A O 1
ATOM 1116 N N . ARG A 1 146 ? 17.864 32.177 -2.299 1.00 9.18 169 ARG A N 1
ATOM 1117 C CA . ARG A 1 146 ? 18.996 31.271 -2.411 1.00 7.84 169 ARG A CA 1
ATOM 1118 C C . ARG A 1 146 ? 18.692 29.990 -3.176 1.00 8.51 169 ARG A C 1
ATOM 1119 O O . ARG A 1 146 ? 19.562 29.128 -3.317 1.00 10.17 169 ARG A O 1
ATOM 1127 N N . LEU A 1 147 ? 17.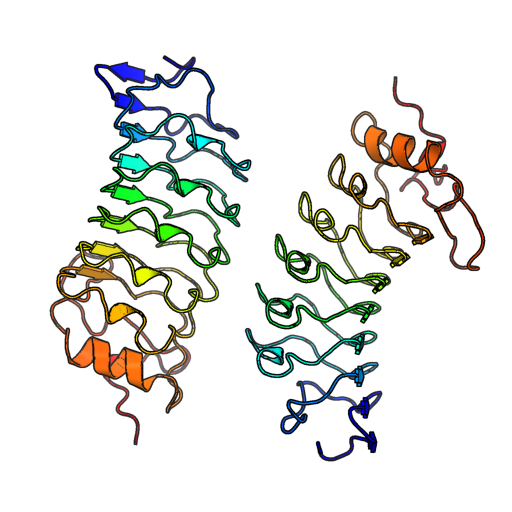476 29.865 -3.699 1.00 7.71 170 LEU A N 1
ATOM 1128 C CA . LEU A 1 147 ? 17.091 28.657 -4.423 1.00 7.78 170 LEU A CA 1
ATOM 1129 C C . LEU A 1 147 ? 17.531 28.676 -5.887 1.00 9.20 170 LEU A C 1
ATOM 1130 O O . LEU A 1 147 ? 16.716 28.715 -6.808 1.00 8.29 170 LEU A O 1
ATOM 1135 N N . THR A 1 148 ? 18.842 28.611 -6.077 1.00 9.38 171 THR A N 1
ATOM 1136 C CA . THR A 1 148 ? 19.448 28.652 -7.399 1.00 10.54 171 THR A CA 1
ATOM 1137 C C . THR A 1 148 ? 19.120 27.490 -8.322 1.00 10.19 171 THR A C 1
ATOM 1138 O O . THR A 1 148 ? 19.254 27.627 -9.535 1.00 12.20 171 THR A O 1
ATOM 1142 N N . SER A 1 149 ? 18.709 26.355 -7.766 1.00 8.90 172 SER A N 1
ATOM 1143 C CA . SER A 1 149 ? 18.381 25.181 -8.573 1.00 9.48 172 SER A CA 1
ATOM 1144 C C . SER A 1 149 ? 16.887 25.042 -8.813 1.00 9.11 172 SER A C 1
ATOM 1145 O O . SER A 1 149 ? 16.453 24.091 -9.459 1.00 9.02 172 SER A O 1
ATOM 1148 N N . LEU A 1 150 ? 16.104 25.985 -8.300 1.00 8.53 173 LEU A N 1
ATOM 1149 C CA . LEU A 1 150 ? 14.649 25.900 -8.414 1.00 7.75 173 LEU A CA 1
ATOM 1150 C C . LEU A 1 150 ? 14.104 25.954 -9.841 1.00 8.71 173 LEU A C 1
ATOM 1151 O O . LEU A 1 150 ? 14.328 26.920 -10.577 1.00 10.52 173 LEU A O 1
ATOM 1156 N N . GLN A 1 151 ? 13.375 24.909 -10.216 1.00 7.70 174 GLN A N 1
ATOM 1157 C CA . GLN A 1 151 ? 12.783 24.807 -11.547 1.00 9.28 174 GLN A CA 1
ATOM 1158 C C . GLN A 1 151 ? 11.265 24.844 -11.509 1.00 9.00 174 GLN A C 1
ATOM 1159 O O . GLN A 1 151 ? 10.628 25.218 -12.488 1.00 9.97 174 GLN A O 1
ATOM 1165 N N . TYR A 1 152 ? 10.680 24.440 -10.386 1.00 7.50 175 TYR A N 1
ATOM 1166 C CA . TYR A 1 152 ? 9.230 24.428 -10.274 1.00 7.02 175 TYR A CA 1
ATOM 1167 C C . TYR A 1 152 ? 8.758 24.864 -8.903 1.00 6.66 175 TYR A C 1
ATOM 1168 O O . TYR A 1 152 ? 9.215 24.337 -7.885 1.00 7.40 175 TYR A O 1
ATOM 1177 N N . ILE A 1 153 ? 7.831 25.813 -8.873 1.00 6.04 176 ILE A N 1
ATOM 1178 C CA . ILE A 1 153 ? 7.248 26.266 -7.621 1.00 5.54 176 ILE A CA 1
ATOM 1179 C C . ILE A 1 153 ? 5.743 26.399 -7.833 1.00 6.34 176 ILE A C 1
ATOM 1180 O O . ILE A 1 153 ? 5.288 26.768 -8.918 1.00 6.48 176 ILE A O 1
ATOM 1185 N N . TRP A 1 154 ? 4.974 26.045 -6.806 1.00 5.53 177 TRP A N 1
ATOM 1186 C CA . TRP A 1 154 ? 3.513 26.115 -6.841 1.00 6.33 177 TRP A CA 1
ATOM 1187 C C . TRP A 1 154 ? 3.081 27.036 -5.708 1.00 6.22 177 TRP A C 1
ATOM 1188 O O . TRP A 1 154 ? 3.360 26.753 -4.533 1.00 7.02 177 TRP A O 1
ATOM 1199 N N . LEU A 1 155 ? 2.371 28.107 -6.058 1.00 7.43 178 LEU A N 1
ATOM 1200 C CA . LEU A 1 155 ? 1.947 29.122 -5.100 1.00 5.64 178 LEU A CA 1
ATOM 1201 C C . LEU A 1 155 ? 0.447 29.393 -5.078 1.00 5.91 178 LEU A C 1
ATOM 1202 O O . LEU A 1 155 ? -0.031 30.199 -4.264 1.00 6.17 178 LEU A O 1
ATOM 1207 N N . HIS A 1 156 ? -0.288 28.730 -5.969 1.00 7.13 179 HIS A N 1
ATOM 1208 C CA . HIS A 1 156 ? -1.720 28.970 -6.081 1.00 7.62 179 HIS A CA 1
ATOM 1209 C C . HIS A 1 156 ? -2.522 28.576 -4.862 1.00 6.91 179 HIS A C 1
ATOM 1210 O O . HIS A 1 156 ? -2.053 27.836 -3.989 1.00 8.15 179 HIS A O 1
ATOM 1217 N N . ASP A 1 157 ? -3.732 29.107 -4.798 1.00 7.06 180 ASP A N 1
ATOM 1218 C CA . ASP A 1 157 ? -4.631 28.845 -3.696 1.00 8.68 180 ASP A CA 1
ATOM 1219 C C . ASP A 1 157 ? -4.091 29.190 -2.321 1.00 8.19 180 ASP A C 1
ATOM 1220 O O . ASP A 1 157 ? -4.092 28.384 -1.387 1.00 8.82 180 ASP A O 1
ATOM 1225 N N . ASN A 1 158 ? -3.580 30.409 -2.242 1.00 7.04 181 ASN A N 1
ATOM 1226 C CA . ASN A 1 158 ? -3.134 31.006 -0.995 1.00 4.68 181 ASN A CA 1
ATOM 1227 C C . ASN A 1 158 ? -3.786 32.384 -1.027 1.00 6.30 181 ASN A C 1
ATOM 1228 O O . ASN A 1 158 ? -3.870 33.019 -2.088 1.00 6.17 181 ASN A O 1
ATOM 1233 N N . PRO A 1 159 ? -4.299 32.845 0.120 1.00 6.11 182 PRO A N 1
ATOM 1234 C CA . PRO A 1 159 ? -4.951 34.155 0.210 1.00 6.82 182 PRO A CA 1
ATOM 1235 C C . PRO A 1 159 ? -3.943 35.297 0.291 1.00 7.49 182 PRO A C 1
ATOM 1236 O O . PRO A 1 159 ? -3.901 36.044 1.268 1.00 8.48 182 PRO A O 1
ATOM 1240 N N . TRP A 1 160 ? -3.135 35.440 -0.752 1.00 6.72 183 TRP A N 1
ATOM 1241 C CA . TRP A 1 160 ? -2.106 36.471 -0.762 1.00 6.60 183 TRP A CA 1
ATOM 1242 C C . TRP A 1 160 ? -2.635 37.888 -0.526 1.00 7.30 183 TRP A C 1
ATOM 1243 O O . TRP A 1 160 ? -3.587 38.321 -1.187 1.00 7.65 183 TRP A O 1
ATOM 1254 N N . ASP A 1 161 ? -2.001 38.597 0.403 1.00 6.81 184 ASP A N 1
ATOM 1255 C CA . ASP A 1 161 ? -2.361 39.970 0.716 1.00 8.41 184 ASP A CA 1
ATOM 1256 C C . ASP A 1 161 ? -1.594 40.853 -0.263 1.00 8.99 184 ASP A C 1
ATOM 1257 O O . ASP A 1 161 ? -0.374 41.042 -0.138 1.00 8.35 184 ASP A O 1
ATOM 1262 N N . CYS A 1 162 ? -2.314 41.399 -1.237 1.00 7.99 185 CYS A N 1
ATOM 1263 C CA . CYS A 1 162 ? -1.666 42.229 -2.252 1.00 8.12 185 CYS A CA 1
ATOM 1264 C C . CYS A 1 162 ? -1.535 43.705 -1.939 1.00 8.78 185 CYS A C 1
ATOM 1265 O O . CYS A 1 162 ? -1.360 44.529 -2.836 1.00 9.23 185 CYS A O 1
ATOM 1268 N N . THR A 1 163 ? -1.612 44.046 -0.664 1.00 9.15 186 THR A N 1
ATOM 1269 C CA . THR A 1 163 ? -1.446 45.431 -0.282 1.00 10.00 186 THR A CA 1
ATOM 1270 C C . THR A 1 163 ? 0.038 45.782 -0.425 1.00 9.69 186 THR A C 1
ATOM 1271 O O . THR A 1 163 ? 0.924 44.966 -0.130 1.00 8.80 186 THR A O 1
ATOM 1275 N N . CYS A 1 164 ? 0.312 46.985 -0.910 1.00 8.03 187 CYS A N 1
ATOM 1276 C CA . CYS A 1 164 ? 1.686 47.452 -1.045 1.00 8.30 187 CYS A CA 1
ATOM 1277 C C . CYS A 1 164 ? 2.031 48.196 0.235 1.00 8.94 187 CYS A C 1
ATOM 1278 O O . CYS A 1 164 ? 1.159 48.815 0.853 1.00 9.29 187 CYS A O 1
ATOM 1281 N N . PRO A 1 165 ? 3.317 48.204 0.618 1.00 9.24 188 PRO A N 1
ATOM 1282 C CA . PRO A 1 165 ? 4.460 47.582 -0.064 1.00 9.70 188 PRO A CA 1
ATOM 1283 C C . PRO A 1 165 ? 4.746 46.118 0.276 1.00 9.27 188 PRO A C 1
ATOM 1284 O O . PRO A 1 165 ? 5.669 45.534 -0.273 1.00 10.26 188 PRO A O 1
ATOM 1288 N N . GLY A 1 166 ? 3.967 45.530 1.170 1.00 8.88 189 GLY A N 1
ATOM 1289 C CA . GLY A 1 166 ? 4.226 44.155 1.571 1.00 8.43 189 GLY A CA 1
ATOM 1290 C C . GLY A 1 166 ? 4.344 43.106 0.475 1.00 8.00 189 GLY A C 1
ATOM 1291 O O . GLY A 1 166 ? 5.163 42.185 0.569 1.00 7.76 189 GLY A O 1
ATOM 1292 N N . ILE A 1 167 ? 3.529 43.234 -0.564 1.00 7.29 190 ILE A N 1
ATOM 1293 C CA . ILE A 1 167 ? 3.530 42.276 -1.664 1.00 7.59 190 ILE A CA 1
ATOM 1294 C C . ILE A 1 167 ? 4.688 42.474 -2.650 1.00 7.41 190 ILE A C 1
ATOM 1295 O O . ILE A 1 167 ? 4.888 41.644 -3.537 1.00 6.60 190 ILE A O 1
ATOM 1300 N N . ARG A 1 168 ? 5.470 43.538 -2.477 1.00 6.99 191 ARG A N 1
ATOM 1301 C CA . ARG A 1 168 ? 6.556 43.821 -3.421 1.00 6.41 191 ARG A CA 1
ATOM 1302 C C . ARG A 1 168 ? 7.486 42.660 -3.724 1.00 6.68 191 ARG A C 1
ATOM 1303 O O . ARG A 1 168 ? 7.680 42.305 -4.882 1.00 6.47 191 ARG A O 1
ATOM 1311 N N . TYR A 1 169 ? 8.057 42.055 -2.686 1.00 5.29 192 TYR A N 1
ATOM 1312 C CA . TYR A 1 169 ? 8.977 40.958 -2.919 1.00 5.41 192 TYR A CA 1
ATOM 1313 C C . TYR A 1 169 ? 8.385 39.834 -3.754 1.00 5.14 192 TYR A C 1
ATOM 1314 O O . TYR A 1 169 ? 8.986 39.411 -4.739 1.00 6.05 192 TYR A O 1
ATOM 1323 N N . LEU A 1 170 ? 7.222 39.327 -3.355 1.00 4.97 193 LEU A N 1
ATOM 1324 C CA . LEU A 1 170 ? 6.616 38.207 -4.076 1.00 4.62 193 LEU A CA 1
ATOM 1325 C C . LEU A 1 170 ? 6.242 38.572 -5.506 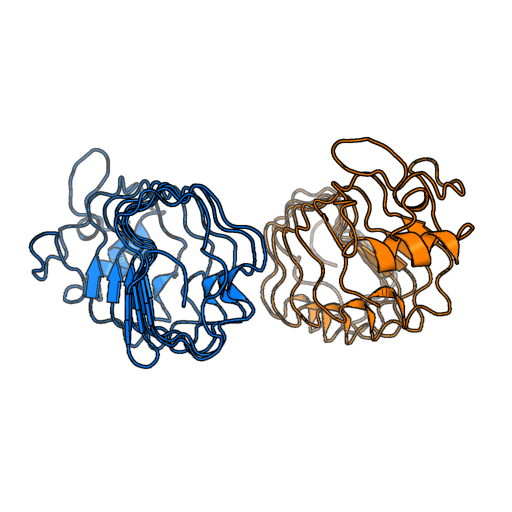1.00 5.49 193 LEU A C 1
ATOM 1326 O O . LEU A 1 170 ? 6.480 37.789 -6.424 1.00 5.92 193 LEU A O 1
ATOM 1331 N N . SER A 1 171 ? 5.663 39.750 -5.697 1.00 4.54 194 SER A N 1
ATOM 1332 C CA . SER A 1 171 ? 5.315 40.170 -7.041 1.00 3.35 194 SER A CA 1
ATOM 1333 C C . SER A 1 171 ? 6.575 40.308 -7.893 1.00 5.56 194 SER A C 1
ATOM 1334 O O . SER A 1 171 ? 6.629 39.833 -9.022 1.00 5.55 194 SER A O 1
ATOM 1337 N N . GLU A 1 172 ? 7.608 40.941 -7.356 1.00 6.07 195 GLU A N 1
ATOM 1338 C CA . GLU A 1 172 ? 8.831 41.085 -8.130 1.00 6.48 195 GLU A CA 1
ATOM 1339 C C . GLU A 1 172 ? 9.507 39.749 -8.384 1.00 6.37 195 GLU A C 1
ATOM 1340 O O . GLU A 1 172 ? 10.063 39.513 -9.462 1.00 7.25 195 GLU A O 1
ATOM 1346 N N . TRP A 1 173 ? 9.453 38.850 -7.411 1.00 5.92 196 TRP A N 1
ATOM 1347 C CA . TRP A 1 173 ? 10.092 37.566 -7.609 1.00 5.30 196 TRP A CA 1
ATOM 1348 C C . TRP A 1 173 ? 9.373 36.778 -8.701 1.00 5.09 196 TRP A C 1
ATOM 1349 O O . TRP A 1 173 ? 10.012 36.191 -9.570 1.00 5.47 196 TRP A O 1
ATOM 1360 N N . ILE A 1 174 ? 8.046 36.752 -8.669 1.00 5.96 197 ILE A N 1
ATOM 1361 C CA . ILE A 1 174 ? 7.338 36.022 -9.712 1.00 4.71 197 ILE A CA 1
ATOM 1362 C C . ILE A 1 174 ? 7.640 36.656 -11.072 1.00 6.73 197 ILE A C 1
ATOM 1363 O O . ILE A 1 174 ? 7.859 35.952 -12.048 1.00 6.87 197 ILE A O 1
ATOM 1368 N N . ASN A 1 175 ? 7.667 37.983 -11.131 1.00 7.40 198 ASN A N 1
ATOM 1369 C CA . ASN A 1 175 ? 7.950 38.662 -12.396 1.00 7.01 198 ASN A CA 1
ATOM 1370 C C . ASN A 1 175 ? 9.324 38.331 -12.974 1.00 8.85 198 ASN A C 1
ATOM 1371 O O . ASN A 1 175 ? 9.509 38.365 -14.198 1.00 9.70 198 ASN A O 1
ATOM 1376 N N . LYS A 1 176 ? 10.280 38.004 -12.106 1.00 9.02 199 LYS A N 1
ATOM 1377 C CA . LYS A 1 176 ? 11.636 37.667 -12.533 1.00 10.83 199 LYS A CA 1
ATOM 1378 C C . LYS A 1 176 ? 11.858 36.160 -12.699 1.00 9.88 199 LYS A C 1
ATOM 1379 O O . LYS A 1 176 ? 12.923 35.733 -13.139 1.00 10.92 199 LYS A O 1
ATOM 1385 N N . HIS A 1 177 ? 10.856 35.357 -12.353 1.00 9.77 200 HIS A N 1
ATOM 1386 C CA . HIS A 1 177 ? 10.971 33.907 -12.468 1.00 9.57 200 HIS A CA 1
ATOM 1387 C C . HIS A 1 177 ? 9.656 33.381 -13.033 1.00 9.90 200 HIS A C 1
ATOM 1388 O O . HIS A 1 177 ? 9.099 32.400 -12.546 1.00 9.47 200 HIS A O 1
ATOM 1395 N N . SER A 1 178 ? 9.172 34.036 -14.081 1.00 10.46 201 SER A N 1
ATOM 1396 C CA . SER A 1 178 ? 7.889 33.685 -14.686 1.00 12.09 201 SER A CA 1
ATOM 1397 C C . SER A 1 178 ? 7.743 32.258 -15.197 1.00 12.17 201 SER A C 1
ATOM 1398 O O . SER A 1 178 ? 6.634 31.717 -15.228 1.00 15.35 201 SER A O 1
ATOM 1401 N N . GLY A 1 179 ? 8.850 31.640 -15.586 1.00 10.77 202 GLY A N 1
ATOM 1402 C CA . GLY A 1 179 ? 8.768 30.279 -16.086 1.00 9.92 202 GLY A CA 1
ATOM 1403 C C . GLY A 1 179 ? 8.890 29.210 -15.017 1.00 9.31 202 GLY A C 1
ATOM 1404 O O . GLY A 1 179 ? 8.802 28.024 -15.313 1.00 9.83 202 GLY A O 1
ATOM 1405 N N . VAL A 1 180 ? 9.074 29.624 -13.769 1.00 8.00 203 VAL A N 1
ATOM 1406 C CA . VAL A 1 180 ? 9.209 28.661 -12.678 1.00 7.68 203 VAL A CA 1
ATOM 1407 C C . VAL A 1 180 ? 7.882 28.322 -11.996 1.00 8.04 203 VAL A C 1
ATOM 1408 O O . VAL A 1 180 ? 7.726 27.234 -11.427 1.00 6.01 203 VAL A O 1
ATOM 1412 N N . VAL A 1 181 ? 6.918 29.232 -12.080 1.00 5.96 204 VAL A N 1
ATOM 1413 C CA . VAL A 1 181 ? 5.625 29.053 -11.425 1.00 7.45 204 VAL A CA 1
ATOM 1414 C C . VAL A 1 181 ? 4.707 28.107 -12.191 1.00 7.84 204 VAL A C 1
ATOM 1415 O O . VAL A 1 181 ? 4.480 28.275 -13.391 1.00 9.26 204 VAL A O 1
ATOM 1419 N N . ARG A 1 182 ? 4.174 27.116 -11.478 1.00 7.70 205 ARG A N 1
ATOM 1420 C CA . ARG A 1 182 ? 3.288 26.100 -12.052 1.00 9.60 205 ARG A CA 1
ATOM 1421 C C . ARG A 1 182 ? 1.895 26.129 -11.447 1.00 11.33 205 ARG A C 1
ATOM 1422 O O . ARG A 1 182 ? 1.730 26.399 -10.257 1.00 10.82 205 ARG A O 1
ATOM 1430 N N . ASN A 1 183 ? 0.893 25.826 -12.267 1.00 13.95 206 ASN A N 1
ATOM 1431 C CA . ASN A 1 183 ? -0.479 25.799 -11.787 1.00 17.60 206 ASN A CA 1
ATOM 1432 C C . ASN A 1 183 ? -0.871 24.364 -11.466 1.00 19.46 206 ASN A C 1
ATOM 1433 O O . ASN A 1 183 ? -0.099 23.432 -11.690 1.00 20.17 206 ASN A O 1
ATOM 1438 N N . SER A 1 184 ? -2.076 24.196 -10.936 1.00 22.26 207 SER A N 1
ATOM 1439 C CA . SER A 1 184 ? -2.581 22.878 -10.563 1.00 24.49 207 SER A CA 1
ATOM 1440 C C . SER A 1 184 ? -2.498 21.891 -11.716 1.00 24.80 207 SER A C 1
ATOM 1441 O O . SER A 1 184 ? -2.202 20.713 -11.520 1.00 25.57 207 SER A O 1
ATOM 1444 N N . ALA A 1 185 ? -2.765 22.380 -12.921 1.00 23.84 208 ALA A N 1
ATOM 1445 C CA . ALA A 1 185 ? -2.716 21.542 -14.110 1.00 23.69 208 ALA A CA 1
ATOM 1446 C C . ALA A 1 185 ? -1.279 21.122 -14.416 1.00 23.47 208 ALA A C 1
ATOM 1447 O O . ALA A 1 185 ? -1.040 20.275 -15.276 1.00 24.27 208 ALA A O 1
ATOM 1449 N N . GLY A 1 186 ? -0.324 21.720 -13.710 1.00 22.44 209 GLY A N 1
ATOM 1450 C CA . GLY A 1 186 ? 1.073 21.382 -13.926 1.00 20.97 209 GLY A CA 1
ATOM 1451 C C . GLY A 1 186 ? 1.747 22.172 -15.031 1.00 19.92 209 GLY A C 1
ATOM 1452 O O . GLY A 1 186 ? 2.866 21.858 -15.418 1.00 20.86 209 GLY A O 1
ATOM 1453 N N . SER A 1 187 ? 1.076 23.195 -15.549 1.00 18.92 210 SER A N 1
ATOM 1454 C CA . SER A 1 187 ? 1.664 23.999 -16.615 1.00 17.02 210 SER A CA 1
ATOM 1455 C C . SER A 1 187 ? 2.281 25.286 -16.082 1.00 13.82 210 SER A C 1
ATOM 1456 O O . SER A 1 187 ? 1.983 25.720 -14.965 1.00 12.27 210 SER A O 1
ATOM 1459 N N . VAL A 1 188 ? 3.153 25.884 -16.889 1.00 11.83 211 VAL A N 1
ATOM 1460 C CA . VAL A 1 188 ? 3.786 27.147 -16.528 1.00 9.93 211 VAL A CA 1
ATOM 1461 C C . VAL A 1 188 ? 2.630 28.137 -16.450 1.00 10.52 211 VAL A C 1
ATOM 1462 O O . VAL A 1 188 ? 1.856 28.279 -17.395 1.00 9.83 211 VAL A O 1
ATOM 1466 N N . ALA A 1 189 ? 2.506 28.815 -15.313 1.00 9.50 212 ALA A N 1
ATOM 1467 C CA . ALA A 1 189 ? 1.402 29.747 -15.110 1.00 9.91 212 ALA A CA 1
ATOM 1468 C C . ALA A 1 189 ? 1.778 30.790 -14.070 1.00 9.41 212 ALA A C 1
ATOM 1469 O O . ALA A 1 189 ? 1.401 30.695 -12.901 1.00 8.86 212 ALA A O 1
ATOM 1471 N N . PRO A 1 190 ? 2.505 31.824 -14.488 1.00 8.39 213 PRO A N 1
ATOM 1472 C CA . PRO A 1 190 ? 2.919 32.869 -13.551 1.00 8.37 213 PRO A CA 1
ATOM 1473 C C . PRO A 1 190 ? 1.792 33.684 -12.952 1.00 6.81 213 PRO A C 1
ATOM 1474 O O . PRO A 1 190 ? 1.998 34.376 -11.966 1.00 8.44 213 PRO A O 1
ATOM 1478 N N . ASP A 1 191 ? 0.605 33.605 -13.544 1.00 7.47 214 ASP A N 1
ATOM 1479 C CA . ASP A 1 191 ? -0.531 34.336 -13.031 1.00 8.56 214 ASP A CA 1
ATOM 1480 C C . ASP A 1 191 ? -1.396 33.512 -12.077 1.00 7.86 214 ASP A C 1
ATOM 1481 O O . ASP A 1 191 ? -2.444 33.984 -11.639 1.00 9.17 214 ASP A O 1
ATOM 1486 N N . SER A 1 192 ? -0.947 32.305 -11.721 1.00 8.24 215 SER A N 1
ATOM 1487 C CA . SER A 1 192 ? -1.731 31.444 -10.832 1.00 8.62 215 SER A CA 1
ATOM 1488 C C . SER A 1 192 ? -1.761 31.852 -9.358 1.00 8.44 215 SER A C 1
ATOM 1489 O O . SER A 1 192 ? -2.673 31.451 -8.637 1.00 10.42 215 SER A O 1
ATOM 1492 N N . ALA A 1 193 ? -0.771 32.622 -8.914 1.00 6.92 216 ALA A N 1
ATOM 1493 C CA . ALA A 1 193 ? -0.747 33.135 -7.542 1.00 6.43 216 ALA A CA 1
ATOM 1494 C C . ALA A 1 193 ? -1.673 34.342 -7.647 1.00 7.65 216 ALA A C 1
ATOM 1495 O O . ALA A 1 193 ? -1.403 35.277 -8.405 1.00 6.91 216 ALA A O 1
ATOM 1497 N N . LYS A 1 194 ? -2.768 34.322 -6.901 1.00 6.62 217 LYS A N 1
ATOM 1498 C CA . LYS A 1 194 ? -3.748 35.396 -6.973 1.00 7.80 217 LYS A CA 1
ATOM 1499 C C . LYS A 1 194 ? -4.005 36.087 -5.658 1.00 8.14 217 LYS A C 1
ATOM 1500 O O . LYS A 1 194 ? -3.863 35.492 -4.580 1.00 7.61 217 LYS A O 1
ATOM 1506 N N . CYS A 1 195 ? -4.398 37.353 -5.770 1.00 7.36 218 CYS A N 1
ATOM 1507 C CA . CYS A 1 195 ? -4.688 38.208 -4.633 1.00 8.71 218 CYS A CA 1
ATOM 1508 C C . CYS A 1 195 ? -5.983 37.814 -3.946 1.00 10.92 218 CYS A C 1
ATOM 1509 O O . CYS A 1 195 ? -6.988 37.551 -4.601 1.00 11.45 218 CYS A O 1
ATOM 1512 N N . SER A 1 196 ? -5.940 37.819 -2.616 1.00 12.83 219 SER A N 1
ATOM 1513 C CA . SER A 1 196 ? -7.051 37.448 -1.736 1.00 18.03 219 SER A CA 1
ATOM 1514 C C . SER A 1 196 ? -8.469 37.922 -2.050 1.00 20.92 219 SER A C 1
ATOM 1515 O O . SER A 1 196 ? -9.399 37.117 -2.058 1.00 24.56 219 SER A O 1
ATOM 1518 N N . GLY A 1 197 ? -8.655 39.213 -2.290 1.00 22.59 220 GLY A N 1
ATOM 1519 C CA . GLY A 1 197 ? -10.004 39.697 -2.545 1.00 21.88 220 GLY A CA 1
ATOM 1520 C C . GLY A 1 197 ? -10.332 40.067 -3.978 1.00 21.81 220 GLY A C 1
ATOM 1521 O O . GLY A 1 197 ? -11.418 39.774 -4.484 1.00 22.67 220 GLY A O 1
ATOM 1522 N N . SER A 1 198 ? -9.392 40.721 -4.639 1.00 21.47 221 SER A N 1
ATOM 1523 C CA . SER A 1 198 ? -9.589 41.134 -6.017 1.00 19.54 221 SER A CA 1
ATOM 1524 C C . SER A 1 198 ? -9.520 39.949 -6.978 1.00 18.15 221 SER A C 1
ATOM 1525 O O . SER A 1 198 ? -10.200 39.937 -8.002 1.00 19.88 221 SER A O 1
ATOM 1528 N N . GLY A 1 199 ? -8.698 38.958 -6.639 1.00 16.89 222 GLY A N 1
ATOM 1529 C CA . GLY A 1 199 ? -8.531 37.801 -7.498 1.00 14.33 222 GLY A CA 1
ATOM 1530 C C . GLY A 1 199 ? -7.517 38.074 -8.603 1.00 13.20 222 GLY A C 1
ATOM 1531 O O . GLY A 1 199 ? -7.263 37.220 -9.445 1.00 14.24 222 GLY A O 1
ATOM 1532 N N . LYS A 1 200 ? -6.938 39.271 -8.599 1.00 11.67 223 LYS A N 1
ATOM 1533 C CA . LYS A 1 200 ? -5.955 39.653 -9.610 1.00 11.13 223 LYS A CA 1
ATOM 1534 C C . LYS A 1 200 ? -4.644 38.915 -9.397 1.00 9.19 223 LYS A C 1
ATOM 1535 O O . LYS A 1 200 ? -4.330 38.517 -8.279 1.00 9.76 223 LYS A O 1
ATOM 1541 N N . PRO A 1 201 ? -3.861 38.714 -10.468 1.00 7.25 224 PRO A N 1
ATOM 1542 C CA . PRO A 1 201 ? -2.582 38.012 -10.298 1.00 7.20 224 PRO A CA 1
ATOM 1543 C C . PRO A 1 201 ? -1.631 38.812 -9.396 1.00 7.80 224 PRO A C 1
ATOM 1544 O O . PRO A 1 201 ? -1.504 40.029 -9.520 1.00 6.56 224 PRO A O 1
ATOM 1548 N N . VAL A 1 202 ? -0.963 38.127 -8.475 1.00 5.02 225 VAL A N 1
ATOM 1549 C CA . VAL A 1 202 ? -0.011 38.786 -7.599 1.00 6.00 225 VAL A CA 1
ATOM 1550 C C . VAL A 1 202 ? 1.029 39.535 -8.440 1.00 6.51 225 VAL A C 1
ATOM 1551 O O . VAL A 1 202 ? 1.397 40.679 -8.125 1.00 6.15 225 VAL A O 1
ATOM 1555 N N . ARG A 1 203 ? 1.485 38.919 -9.530 1.00 5.65 226 ARG A N 1
ATOM 1556 C CA . ARG A 1 203 ? 2.499 39.568 -10.349 1.00 6.51 226 ARG A CA 1
ATOM 1557 C C . ARG A 1 203 ? 1.983 40.770 -11.143 1.00 6.38 226 ARG A C 1
ATOM 1558 O O . ARG A 1 203 ? 2.763 41.440 -11.801 1.00 7.50 226 ARG A O 1
ATOM 1566 N N . SER A 1 204 ? 0.682 41.034 -11.076 1.00 6.49 227 SER A N 1
ATOM 1567 C CA . SER A 1 204 ? 0.118 42.194 -11.774 1.00 6.80 227 SER A CA 1
ATOM 1568 C C . SER A 1 204 ? 0.177 43.423 -10.868 1.00 6.84 227 SER A C 1
ATOM 1569 O O . SER A 1 204 ? -0.111 44.550 -11.301 1.00 8.07 227 SER A O 1
ATOM 1572 N N . ILE A 1 205 ? 0.570 43.210 -9.615 1.00 6.37 228 ILE A N 1
ATOM 1573 C CA . ILE A 1 205 ? 0.644 44.300 -8.644 1.00 7.69 228 ILE A CA 1
ATOM 1574 C C . ILE A 1 205 ? 2.013 44.952 -8.688 1.00 8.25 228 ILE A C 1
ATOM 1575 O O . ILE A 1 205 ? 3.021 44.363 -8.290 1.00 7.48 228 ILE A O 1
ATOM 1580 N N . ILE A 1 206 ? 2.036 46.175 -9.204 1.00 9.04 229 ILE A N 1
ATOM 1581 C CA . ILE A 1 206 ? 3.262 46.940 -9.347 1.00 10.32 229 ILE A CA 1
ATOM 1582 C C . ILE A 1 206 ? 3.221 48.029 -8.287 1.00 11.32 229 ILE A C 1
ATOM 1583 O O . ILE A 1 206 ? 2.594 49.071 -8.464 1.00 10.50 229 ILE A O 1
ATOM 1588 N N . CYS A 1 207 ? 3.870 47.772 -7.161 1.00 10.39 230 CYS A N 1
ATOM 1589 C CA . CYS A 1 207 ? 3.864 48.734 -6.068 1.00 13.25 230 CYS A CA 1
ATOM 1590 C C . CYS A 1 207 ? 4.564 50.047 -6.410 1.00 13.98 230 CYS A C 1
ATOM 1591 O O . CYS A 1 207 ? 5.632 50.050 -7.007 1.00 13.17 230 CYS A O 1
ATOM 1594 N N . PRO A 1 208 ? 3.956 51.185 -6.036 1.00 16.87 231 PRO A N 1
ATOM 1595 C CA . PRO A 1 208 ? 4.543 52.502 -6.315 1.00 19.18 231 PRO A CA 1
ATOM 1596 C C . PRO A 1 208 ? 5.866 52.721 -5.581 1.00 20.76 231 PRO A C 1
ATOM 1597 O O . PRO A 1 208 ? 6.791 53.309 -6.182 1.00 22.61 231 PRO A O 1
ATOM 1602 N N . CYS B 1 1 ? 28.037 56.024 22.281 1.00 14.72 24 CYS B N 1
ATOM 1603 C CA . CYS B 1 1 ? 26.901 55.275 22.893 1.00 12.60 24 CYS B CA 1
ATOM 1604 C C . CYS B 1 1 ? 25.726 55.237 21.929 1.00 12.32 24 CYS B C 1
ATOM 1605 O O . CYS B 1 1 ? 25.387 56.252 21.306 1.00 12.51 24 CYS B O 1
ATOM 1608 N N . PRO B 1 2 ? 25.085 54.069 21.791 1.00 11.67 25 PRO B N 1
ATOM 1609 C CA . PRO B 1 2 ? 23.936 53.962 20.884 1.00 11.19 25 PRO B CA 1
ATOM 1610 C C . PRO B 1 2 ? 22.845 54.920 21.352 1.00 10.86 25 PRO B C 1
ATOM 1611 O O . PRO B 1 2 ? 22.651 55.108 22.553 1.00 9.25 25 PRO B O 1
ATOM 1615 N N . SER B 1 3 ? 22.136 55.536 20.414 1.00 10.38 26 SER B N 1
ATOM 1616 C CA . SER B 1 3 ? 21.072 56.460 20.779 1.00 11.97 26 SER B CA 1
ATOM 1617 C C . SER B 1 3 ? 20.081 55.831 21.753 1.00 11.46 26 SER B C 1
ATOM 1618 O O . SER B 1 3 ? 19.631 54.696 21.559 1.00 12.13 26 SER B O 1
ATOM 1621 N N . ARG B 1 4 ? 19.753 56.593 22.794 1.00 9.50 27 ARG B N 1
ATOM 1622 C CA . ARG B 1 4 ? 18.821 56.217 23.847 1.00 10.24 27 ARG B CA 1
ATOM 1623 C C . ARG B 1 4 ? 19.371 55.258 24.888 1.00 9.14 27 ARG B C 1
ATOM 1624 O O . ARG B 1 4 ? 18.769 55.115 25.949 1.00 11.13 27 ARG B O 1
ATOM 1632 N N . CYS B 1 5 ? 20.486 54.590 24.610 1.00 8.67 28 CYS B N 1
ATOM 1633 C CA . CYS B 1 5 ? 21.032 53.714 25.649 1.00 8.12 28 CYS B CA 1
ATOM 1634 C C . CYS B 1 5 ? 21.773 54.590 26.661 1.00 8.85 28 CYS B C 1
ATOM 1635 O O . CYS B 1 5 ? 21.984 55.782 26.430 1.00 9.75 28 CYS B O 1
ATOM 1638 N N . SER B 1 6 ? 22.149 53.986 27.784 1.00 7.15 29 SER B N 1
ATOM 1639 C CA . SER B 1 6 ? 22.876 54.668 28.850 1.00 6.85 29 SER B CA 1
ATOM 1640 C C . SER B 1 6 ? 24.245 54.018 28.937 1.00 7.35 29 SER B C 1
ATOM 1641 O O . SER B 1 6 ? 24.352 52.804 29.130 1.00 8.78 29 SER B O 1
ATOM 1644 N N . CYS B 1 7 ? 25.284 54.833 28.805 1.00 6.66 30 CYS B N 1
ATOM 1645 C CA . CYS B 1 7 ? 26.653 54.345 28.831 1.00 7.34 30 CYS B CA 1
ATOM 1646 C C . CYS B 1 7 ? 27.564 55.048 29.815 1.00 8.99 30 CYS B C 1
ATOM 1647 O O . CYS B 1 7 ? 27.510 56.266 29.970 1.00 9.47 30 CYS B O 1
ATOM 1650 N N . SER B 1 8 ? 28.416 54.260 30.455 1.00 10.45 31 SER B N 1
ATOM 1651 C CA . SER B 1 8 ? 29.409 54.771 31.393 1.00 12.56 31 SER B CA 1
ATOM 1652 C C . SER B 1 8 ? 30.500 53.706 31.441 1.00 13.05 31 SER B C 1
ATOM 1653 O O . SER B 1 8 ? 30.201 52.512 31.487 1.00 12.81 31 SER B O 1
ATOM 1656 N N . GLY B 1 9 ? 31.759 54.130 31.428 1.00 12.64 32 GLY B N 1
ATOM 1657 C CA . GLY B 1 9 ? 32.835 53.158 31.442 1.00 13.19 32 GLY B CA 1
ATOM 1658 C C . GLY B 1 9 ? 32.659 52.242 30.246 1.00 12.78 32 GLY B C 1
ATOM 1659 O O . GLY B 1 9 ? 32.484 52.718 29.123 1.00 12.81 32 GLY B O 1
ATOM 1660 N N . THR B 1 10 ? 32.696 50.933 30.484 1.00 10.06 33 THR B N 1
ATOM 1661 C CA . THR B 1 10 ? 32.523 49.950 29.419 1.00 10.12 33 THR B CA 1
ATOM 1662 C C . THR B 1 10 ? 31.160 49.270 29.551 1.00 10.59 33 THR B C 1
ATOM 1663 O O . THR B 1 10 ? 30.965 48.143 29.089 1.00 10.09 33 THR B O 1
ATOM 1667 N N . THR B 1 11 ? 30.221 49.971 30.177 1.00 8.98 34 THR B N 1
ATOM 1668 C CA . THR B 1 11 ? 28.865 49.457 30.390 1.00 8.34 34 THR B CA 1
ATOM 1669 C C . THR B 1 11 ? 27.856 50.112 29.451 1.00 8.00 34 THR B C 1
ATOM 1670 O O . THR B 1 11 ? 27.822 51.336 29.318 1.00 9.51 34 THR B O 1
ATOM 1674 N N . VAL B 1 12 ? 27.017 49.291 28.822 1.00 6.56 35 VAL B N 1
ATOM 1675 C CA . VAL B 1 12 ? 26.009 49.786 27.887 1.00 7.19 35 VAL B CA 1
ATOM 1676 C C . VAL B 1 12 ? 24.662 49.189 28.273 1.00 7.21 35 VAL B C 1
ATOM 1677 O O . VAL B 1 12 ? 24.483 47.964 28.244 1.00 9.10 35 VAL B O 1
ATOM 1681 N N . GLU B 1 13 ? 23.722 50.056 28.635 1.00 7.15 36 GLU B N 1
ATOM 1682 C CA . GLU B 1 13 ? 22.391 49.615 29.047 1.00 7.11 36 GLU B CA 1
ATOM 1683 C C . GLU B 1 13 ? 21.324 50.128 28.099 1.00 7.66 36 GLU B C 1
ATOM 1684 O O . GLU B 1 13 ? 21.235 51.338 27.852 1.00 7.78 36 GLU B O 1
ATOM 1690 N N . CYS B 1 14 ? 20.499 49.209 27.599 1.00 6.41 37 CYS B N 1
ATOM 1691 C CA . CYS B 1 14 ? 19.448 49.546 26.650 1.00 7.46 37 CYS B CA 1
ATOM 1692 C C . CYS B 1 14 ? 18.171 48.760 26.922 1.00 6.48 37 CYS B C 1
ATOM 1693 O O . CYS B 1 14 ? 17.421 48.441 25.989 1.00 7.82 37 CYS B O 1
ATOM 1696 N N . TYR B 1 15 ? 17.920 48.445 28.186 1.00 6.68 38 TYR B N 1
ATOM 1697 C CA . TYR B 1 15 ? 16.739 47.670 28.529 1.00 5.84 38 TYR B CA 1
ATOM 1698 C C . TYR B 1 15 ? 15.415 48.415 28.508 1.00 7.69 38 TYR B C 1
ATOM 1699 O O . TYR B 1 15 ? 15.369 49.633 28.679 1.00 8.34 38 TYR B O 1
ATOM 1708 N N . SER B 1 16 ? 14.342 47.652 28.298 1.00 8.92 39 SER B N 1
ATOM 1709 C CA . SER B 1 16 ? 12.977 48.170 28.310 1.00 9.54 39 SER B CA 1
ATOM 1710 C C . SER B 1 16 ? 12.755 49.344 27.379 1.00 10.74 39 SER B C 1
ATOM 1711 O O . SER B 1 16 ? 12.131 50.340 27.762 1.00 13.20 39 SER B O 1
ATOM 1714 N N . GLN B 1 17 ? 13.249 49.223 26.153 1.00 10.77 40 GLN B N 1
ATOM 1715 C CA . GLN B 1 17 ? 13.094 50.302 25.184 1.00 11.20 40 GLN B CA 1
ATOM 1716 C C . GLN B 1 17 ? 12.389 49.884 23.891 1.00 11.38 40 GLN B C 1
ATOM 1717 O O . GLN B 1 17 ? 12.480 50.581 22.879 1.00 11.70 40 GLN B O 1
ATOM 1723 N N . GLY B 1 18 ? 11.671 48.760 23.937 1.00 11.11 41 GLY B N 1
ATOM 1724 C CA . GLY B 1 18 ? 10.938 48.270 22.775 1.00 10.86 41 GLY B CA 1
ATOM 1725 C C . GLY B 1 18 ? 11.767 47.997 21.533 1.00 10.34 41 GLY B C 1
ATOM 1726 O O . GLY B 1 18 ? 11.257 48.018 20.409 1.00 11.41 41 GLY B O 1
ATOM 1727 N N . ARG B 1 19 ? 13.046 47.723 21.730 1.00 8.88 42 ARG B N 1
ATOM 1728 C CA . ARG B 1 19 ? 13.944 47.460 20.619 1.00 8.15 42 ARG B CA 1
ATOM 1729 C C . ARG B 1 19 ? 13.675 46.139 19.919 1.00 9.94 42 ARG B C 1
ATOM 1730 O O . ARG B 1 19 ? 13.345 45.136 20.554 1.00 10.63 42 ARG B O 1
ATOM 1738 N N . THR B 1 20 ? 13.809 46.138 18.600 1.00 9.57 43 THR B N 1
ATOM 1739 C CA . THR B 1 20 ? 13.593 44.920 17.838 1.00 9.16 43 THR B CA 1
ATOM 1740 C C . THR B 1 20 ? 14.857 44.517 17.087 1.00 10.34 43 THR B C 1
ATOM 1741 O O . THR B 1 20 ? 14.854 43.603 16.265 1.00 12.07 43 THR B O 1
ATOM 1745 N N . SER B 1 21 ? 15.952 45.207 17.379 1.00 10.76 44 SER B N 1
ATOM 1746 C CA . SER B 1 21 ? 17.233 44.892 16.766 1.00 10.44 44 SER B CA 1
ATOM 1747 C C . SER B 1 21 ? 18.343 45.277 17.731 1.00 9.15 44 SER B C 1
ATOM 1748 O O . SER B 1 21 ? 18.127 46.055 18.666 1.00 9.54 44 SER B O 1
ATOM 1751 N N . VAL B 1 22 ? 19.521 44.701 17.530 1.00 9.34 45 VAL B N 1
ATOM 1752 C CA . VAL B 1 22 ? 20.654 45.035 18.373 1.00 9.10 45 VAL B CA 1
ATOM 1753 C C . VAL B 1 22 ? 21.101 46.408 17.905 1.00 11.04 45 VAL B C 1
ATOM 1754 O O . VAL B 1 22 ? 21.316 46.621 16.710 1.00 12.18 45 VAL B O 1
ATOM 1758 N N . PRO B 1 23 ? 21.243 47.365 18.832 1.00 11.22 46 PRO B N 1
ATOM 1759 C CA . PRO B 1 23 ? 21.662 48.689 18.376 1.00 11.82 46 PRO B CA 1
ATOM 1760 C C . PRO B 1 23 ? 23.062 48.755 17.812 1.00 11.26 46 PRO B C 1
ATOM 1761 O O . PRO B 1 23 ? 23.924 47.946 18.150 1.00 10.52 46 PRO B O 1
ATOM 1765 N N . THR B 1 24 ? 23.263 49.710 16.914 1.00 12.06 47 THR B N 1
ATOM 1766 C CA . THR B 1 24 ? 24.563 49.923 16.307 1.00 13.31 47 THR B CA 1
ATOM 1767 C C . THR B 1 24 ? 25.245 50.937 17.217 1.00 12.22 47 THR B C 1
ATOM 1768 O O . THR B 1 24 ? 24.588 51.573 18.046 1.00 12.82 47 THR B O 1
ATOM 1772 N N . GLY B 1 25 ? 26.556 51.081 17.090 1.00 12.73 48 GLY B N 1
ATOM 1773 C CA . GLY B 1 25 ? 27.244 52.046 17.926 1.00 13.01 48 GLY B CA 1
ATOM 1774 C C . GLY B 1 25 ? 27.670 51.552 19.297 1.00 12.72 48 GLY B C 1
ATOM 1775 O O . GLY B 1 25 ? 28.000 52.358 20.165 1.00 13.43 48 GLY B O 1
ATOM 1776 N N . ILE B 1 26 ? 27.647 50.241 19.508 1.00 11.97 49 ILE B N 1
ATOM 1777 C CA . ILE B 1 26 ? 28.084 49.689 20.788 1.00 11.43 49 ILE B CA 1
ATOM 1778 C C . ILE B 1 26 ? 29.607 49.691 20.723 1.00 11.12 49 ILE B C 1
ATOM 1779 O O . ILE B 1 26 ? 30.193 49.056 19.848 1.00 11.90 49 ILE B O 1
ATOM 1784 N N . PRO B 1 27 ? 30.269 50.420 21.640 1.00 10.87 50 PRO B N 1
ATOM 1785 C CA . PRO B 1 27 ? 31.736 50.477 21.634 1.00 11.47 50 PRO B CA 1
ATOM 1786 C C . PRO B 1 27 ? 32.414 49.107 21.647 1.00 11.84 50 PRO B C 1
ATOM 1787 O O . PRO B 1 27 ? 31.971 48.195 22.345 1.00 11.70 50 PRO B O 1
ATOM 1791 N N . ALA B 1 28 ? 33.505 48.972 20.894 1.00 12.66 51 ALA B N 1
ATOM 1792 C CA . ALA B 1 28 ? 34.232 47.707 20.807 1.00 12.87 51 ALA B CA 1
ATOM 1793 C C . ALA B 1 28 ? 34.779 47.204 22.141 1.00 12.55 51 ALA B C 1
ATOM 1794 O O . ALA B 1 28 ? 34.963 45.996 22.328 1.00 12.98 51 ALA B O 1
ATOM 1796 N N . GLN B 1 29 ? 35.051 48.122 23.061 1.00 12.59 52 GLN B N 1
ATOM 1797 C CA . GLN B 1 29 ? 35.587 47.752 24.372 1.00 12.03 52 GLN B CA 1
ATOM 1798 C C . GLN B 1 29 ? 34.512 47.442 25.414 1.00 10.17 52 GLN B C 1
ATOM 1799 O O . GLN B 1 29 ? 34.828 47.205 26.587 1.00 9.64 52 GLN B O 1
ATOM 1805 N N . THR B 1 30 ? 33.251 47.444 24.995 1.00 9.73 53 THR B N 1
ATOM 1806 C CA . THR B 1 30 ? 32.141 47.166 25.907 1.00 8.66 53 THR B CA 1
ATOM 1807 C C . THR B 1 30 ? 32.295 45.804 26.580 1.00 7.87 53 THR B C 1
ATOM 1808 O O . THR B 1 30 ? 32.603 44.812 25.922 1.00 7.95 53 THR B O 1
ATOM 1812 N N . THR B 1 31 ? 32.080 45.771 27.895 1.00 7.43 54 THR B N 1
ATOM 1813 C CA . THR B 1 31 ? 32.195 44.537 28.670 1.00 8.26 54 THR B CA 1
ATOM 1814 C C . THR B 1 31 ? 30.851 44.089 29.239 1.00 8.19 54 THR B C 1
ATOM 1815 O O . THR B 1 31 ? 30.672 42.926 29.600 1.00 8.79 54 THR B O 1
ATOM 1819 N N . TYR B 1 32 ? 29.907 45.017 29.312 1.00 8.14 55 TYR B N 1
ATOM 1820 C CA . TYR B 1 32 ? 28.598 44.746 29.891 1.00 5.69 55 TYR B CA 1
ATOM 1821 C C . TYR B 1 32 ? 27.557 45.309 28.917 1.00 5.82 55 TYR B C 1
ATOM 1822 O O . TYR B 1 32 ? 27.553 46.506 28.642 1.00 6.63 55 TYR B O 1
ATOM 1831 N N . LEU B 1 33 ? 26.704 44.440 28.374 1.00 5.84 56 LEU B N 1
ATOM 1832 C CA . LEU B 1 33 ? 25.671 44.866 27.428 1.00 5.71 56 LEU B CA 1
ATOM 1833 C C . LEU B 1 33 ? 24.333 44.332 27.905 1.00 5.77 56 LEU B C 1
ATOM 1834 O O . LEU B 1 33 ? 24.145 43.117 27.986 1.00 4.96 56 LEU B O 1
ATOM 1839 N N . ASP B 1 34 ? 23.415 45.244 28.220 1.00 5.51 57 ASP B N 1
ATOM 1840 C CA . ASP B 1 34 ? 22.100 44.867 28.722 1.00 6.07 57 ASP B CA 1
ATOM 1841 C C . ASP B 1 34 ? 21.009 45.221 27.723 1.00 5.94 57 ASP B C 1
ATOM 1842 O O . ASP B 1 34 ? 20.672 46.401 27.548 1.00 6.22 57 ASP B O 1
ATOM 1847 N N . LEU B 1 35 ? 20.461 44.203 27.069 1.00 5.47 58 LEU B N 1
ATOM 1848 C CA . LEU B 1 35 ? 19.391 44.402 26.091 1.00 6.81 58 LEU B CA 1
ATOM 1849 C C . LEU B 1 35 ? 18.103 43.760 26.582 1.00 6.50 58 LEU B C 1
ATOM 1850 O O . LEU B 1 35 ? 17.226 43.406 25.792 1.00 7.30 58 LEU B O 1
ATOM 1855 N N . GLU B 1 36 ? 17.992 43.605 27.893 1.00 6.53 59 GLU B N 1
ATOM 1856 C CA . GLU B 1 36 ? 16.825 42.979 28.471 1.00 7.81 59 GLU B CA 1
ATOM 1857 C C . GLU B 1 36 ? 15.517 43.707 28.300 1.00 7.81 59 GLU B C 1
ATOM 1858 O O . GLU B 1 36 ? 15.471 44.923 28.140 1.00 8.37 59 GLU B O 1
ATOM 1864 N N . THR B 1 37 ? 14.450 42.916 28.320 1.00 8.79 60 THR B N 1
ATOM 1865 C CA . THR B 1 37 ? 13.096 43.420 28.224 1.00 8.78 60 THR B CA 1
ATOM 1866 C C . THR B 1 37 ? 12.848 44.301 27.013 1.00 8.93 60 THR B C 1
ATOM 1867 O O . THR B 1 37 ? 12.353 45.424 27.132 1.00 10.94 60 THR B O 1
ATOM 1871 N N . ASN B 1 38 ? 13.227 43.790 25.851 1.00 7.82 61 ASN B N 1
ATOM 1872 C CA . ASN B 1 38 ? 12.983 44.473 24.591 1.00 8.78 61 ASN B CA 1
ATOM 1873 C C . ASN B 1 38 ? 12.136 43.511 23.777 1.00 9.44 61 ASN B C 1
ATOM 1874 O O . ASN B 1 38 ? 11.517 42.599 24.340 1.00 10.06 61 ASN B O 1
ATOM 1879 N N . SER B 1 39 ? 12.102 43.692 22.462 1.00 8.00 62 SER B N 1
ATOM 1880 C CA . SER B 1 39 ? 11.286 42.852 21.601 1.00 9.28 62 SER B CA 1
ATOM 1881 C C . SER B 1 39 ? 12.082 42.197 20.479 1.00 10.25 62 SER B C 1
ATOM 1882 O O . SER B 1 39 ? 11.602 42.078 19.354 1.00 10.37 62 SER B O 1
ATOM 1885 N N . LEU B 1 40 ? 13.304 41.774 20.776 1.00 8.93 63 LEU B N 1
ATOM 1886 C CA . LEU B 1 40 ? 14.124 41.115 19.764 1.00 10.18 63 LEU B CA 1
ATOM 1887 C C . LEU B 1 40 ? 13.430 39.814 19.377 1.00 10.91 63 LEU B C 1
ATOM 1888 O O . LEU B 1 40 ? 13.219 38.959 20.236 1.00 9.87 63 LEU B O 1
ATOM 1893 N N . LYS B 1 41 ? 13.080 39.677 18.097 1.00 11.69 64 LYS B N 1
ATOM 1894 C CA . LYS B 1 41 ? 12.405 38.496 17.563 1.00 13.56 64 LYS B CA 1
ATOM 1895 C C . LYS B 1 41 ? 13.416 37.505 16.989 1.00 12.36 64 LYS B C 1
ATOM 1896 O O . LYS B 1 41 ? 13.125 36.314 16.844 1.00 13.51 64 LYS B O 1
ATOM 1902 N N . SER B 1 42 ? 14.607 38.003 16.679 1.00 12.52 65 SER B N 1
ATOM 1903 C CA . SER B 1 42 ? 15.662 37.168 16.122 1.00 13.41 65 SER B CA 1
ATOM 1904 C C . SER B 1 42 ? 16.993 37.899 16.182 1.00 14.07 65 SER B C 1
ATOM 1905 O O . SER B 1 42 ? 17.043 39.104 16.433 1.00 15.63 65 SER B O 1
ATOM 1908 N N . LEU B 1 43 ? 18.074 37.158 15.967 1.00 14.57 66 LEU B N 1
ATOM 1909 C CA . LEU B 1 43 ? 19.404 37.742 15.961 1.00 15.36 66 LEU B CA 1
ATOM 1910 C C . LEU B 1 43 ? 20.048 37.383 14.636 1.00 16.43 66 LEU B C 1
ATOM 1911 O O . LEU B 1 43 ? 20.067 36.214 14.246 1.00 16.76 66 LEU B O 1
ATOM 1916 N N . PRO B 1 44 ? 20.566 38.382 13.907 1.00 16.35 67 PRO B N 1
ATOM 1917 C CA . PRO B 1 44 ? 21.195 38.033 12.634 1.00 16.23 67 PRO B CA 1
ATOM 1918 C C . PRO B 1 44 ? 22.548 37.393 12.895 1.00 14.86 67 PRO B C 1
ATOM 1919 O O . PRO B 1 44 ? 23.167 37.627 13.935 1.00 14.51 67 PRO B O 1
ATOM 1923 N N . ASN B 1 45 ? 23.009 36.584 11.953 1.00 14.74 68 ASN B N 1
ATOM 1924 C CA . ASN B 1 45 ? 24.298 35.939 12.103 1.00 14.35 68 ASN B CA 1
ATOM 1925 C C . ASN B 1 45 ? 25.393 36.982 12.258 1.00 13.08 68 ASN B C 1
ATOM 1926 O O . ASN B 1 45 ? 25.371 38.021 11.590 1.00 13.33 68 ASN B O 1
ATOM 1931 N N . GLY B 1 46 ? 26.328 36.706 13.165 1.00 11.57 69 GLY B N 1
ATOM 1932 C CA . GLY B 1 46 ? 27.459 37.587 13.415 1.00 11.69 69 GLY B CA 1
ATOM 1933 C C . GLY B 1 46 ? 27.199 38.942 14.057 1.00 11.01 69 GLY B C 1
ATOM 1934 O O . GLY B 1 46 ? 28.111 39.774 14.148 1.00 11.45 69 GLY B O 1
ATOM 1935 N N . VAL B 1 47 ? 25.981 39.152 14.544 1.00 10.20 70 VAL B N 1
ATOM 1936 C CA . VAL B 1 47 ? 25.607 40.431 15.137 1.00 10.21 70 VAL B CA 1
ATOM 1937 C C . VAL B 1 47 ? 26.482 40.892 16.308 1.00 9.88 70 VAL B C 1
ATOM 1938 O O . VAL B 1 47 ? 26.649 42.094 16.519 1.00 10.75 70 VAL B O 1
ATOM 1942 N N . PHE B 1 48 ? 27.056 39.939 17.045 1.00 8.80 71 PHE B N 1
ATOM 1943 C CA . PHE B 1 48 ? 27.904 40.255 18.194 1.00 8.73 71 PHE B CA 1
ATOM 1944 C C . PHE B 1 48 ? 29.397 40.063 17.948 1.00 9.47 71 PHE B C 1
ATOM 1945 O O . PHE B 1 48 ? 30.193 40.316 18.846 1.00 9.09 71 PHE B O 1
ATOM 1953 N N . ASP B 1 49 ? 29.782 39.640 16.749 1.00 10.47 72 ASP B N 1
ATOM 1954 C CA . ASP B 1 49 ? 31.190 39.353 16.453 1.00 11.13 72 ASP B CA 1
ATOM 1955 C C . ASP B 1 49 ? 32.235 40.430 16.751 1.00 12.95 72 ASP B C 1
ATOM 1956 O O . ASP B 1 49 ? 33.406 40.105 16.972 1.00 13.40 72 ASP B O 1
ATOM 1961 N N . GLU B 1 50 ? 31.834 41.699 16.757 1.00 14.52 73 GLU B N 1
ATOM 1962 C CA . GLU B 1 50 ? 32.780 42.784 17.024 1.00 15.78 73 GLU B CA 1
ATOM 1963 C C . GLU B 1 50 ? 32.955 43.092 18.516 1.00 15.18 73 GLU B C 1
ATOM 1964 O O . GLU B 1 50 ? 33.937 43.717 18.917 1.00 16.80 73 GLU B O 1
ATOM 1970 N N . LEU B 1 51 ? 32.018 42.626 19.335 1.00 12.69 74 LEU B N 1
ATOM 1971 C CA . LEU B 1 51 ? 32.034 42.893 20.774 1.00 11.00 74 LEU B CA 1
ATOM 1972 C C . LEU B 1 51 ? 32.745 41.806 21.578 1.00 10.60 74 LEU B C 1
ATOM 1973 O O . LEU B 1 51 ? 32.191 41.232 22.515 1.00 10.02 74 LEU B O 1
ATOM 1978 N N . THR B 1 52 ? 33.998 41.565 21.224 1.00 10.03 75 THR B N 1
ATOM 1979 C CA . THR B 1 52 ? 34.781 40.513 21.859 1.00 10.74 75 THR B CA 1
ATOM 1980 C C . THR B 1 52 ? 35.194 40.735 23.304 1.00 10.15 75 THR B C 1
ATOM 1981 O O . THR B 1 52 ? 35.718 39.816 23.946 1.00 10.44 75 THR B O 1
ATOM 1985 N N . SER B 1 53 ? 34.965 41.938 23.829 1.00 9.79 76 SER B N 1
ATOM 1986 C CA . SER B 1 53 ? 35.328 42.225 25.209 1.00 9.68 76 SER B CA 1
ATOM 1987 C C . SER B 1 53 ? 34.182 41.967 26.186 1.00 9.00 76 SER B C 1
ATOM 1988 O O . SER B 1 53 ? 34.339 42.152 27.391 1.00 10.28 76 SER B O 1
ATOM 1991 N N . LEU B 1 54 ? 33.037 41.519 25.678 1.00 8.18 77 LEU B N 1
ATOM 1992 C CA . LEU B 1 54 ? 31.891 41.259 26.546 1.00 7.07 77 LEU B CA 1
ATOM 1993 C C . LEU B 1 54 ? 32.128 40.183 27.591 1.00 7.67 77 LEU B C 1
ATOM 1994 O O . LEU B 1 54 ? 32.607 39.092 27.278 1.00 7.48 77 LEU B O 1
ATOM 1999 N N . THR B 1 55 ? 31.792 40.504 28.834 1.00 7.14 78 THR B N 1
ATOM 2000 C CA . THR B 1 55 ? 31.909 39.524 29.903 1.00 6.97 78 THR B CA 1
ATOM 2001 C C . THR B 1 55 ? 30.509 39.212 30.428 1.00 6.94 78 THR B C 1
ATOM 2002 O O . THR B 1 55 ? 30.275 38.142 30.998 1.00 5.82 78 THR B O 1
ATOM 2006 N N . GLN B 1 56 ? 29.566 40.128 30.218 1.00 5.47 79 GLN B N 1
ATOM 2007 C CA . GLN B 1 56 ? 28.197 39.919 30.678 1.00 5.68 79 GLN B CA 1
ATOM 2008 C C . GLN B 1 56 ? 27.238 40.361 29.589 1.00 5.24 79 GLN B C 1
ATOM 2009 O O . GLN B 1 56 ? 27.260 41.527 29.181 1.00 6.46 79 GLN B O 1
ATOM 2015 N N . LEU B 1 57 ? 26.413 39.423 29.118 1.00 4.96 80 LEU B N 1
ATOM 2016 C CA . LEU B 1 57 ? 25.439 39.691 28.052 1.00 3.87 80 LEU B CA 1
ATOM 2017 C C . LEU B 1 57 ? 24.036 39.329 28.541 1.00 4.84 80 LEU B C 1
ATOM 2018 O O . LEU B 1 57 ? 23.752 38.158 28.856 1.00 4.71 80 LEU B O 1
ATOM 2023 N N . TYR B 1 58 ? 23.167 40.335 28.588 1.00 4.04 81 TYR B N 1
ATOM 2024 C CA . TYR B 1 58 ? 21.805 40.159 29.069 1.00 4.53 81 TYR B CA 1
ATOM 2025 C C . TYR B 1 58 ? 20.815 40.269 27.924 1.00 6.39 81 TYR B C 1
ATOM 2026 O O . TYR B 1 58 ? 20.622 41.350 27.376 1.00 6.77 81 TYR B O 1
ATOM 2035 N N . LEU B 1 59 ? 20.186 39.153 27.578 1.00 6.50 82 LEU B N 1
ATOM 2036 C CA . LEU B 1 59 ? 19.205 39.101 26.495 1.00 6.27 82 LEU B CA 1
ATOM 2037 C C . LEU B 1 59 ? 17.861 38.575 27.002 1.00 5.35 82 LEU B C 1
ATOM 2038 O O . LEU B 1 59 ? 16.983 38.208 26.219 1.00 6.56 82 LEU B O 1
ATOM 2043 N N . GLY B 1 60 ? 17.713 38.539 28.319 1.00 5.79 83 GLY B N 1
ATOM 2044 C CA . GLY B 1 60 ? 16.487 38.039 28.898 1.00 5.19 83 GLY B CA 1
ATOM 2045 C C . GLY B 1 60 ? 15.305 38.928 28.601 1.00 5.88 83 GLY B C 1
ATOM 2046 O O . GLY B 1 60 ? 15.454 40.138 28.382 1.00 7.18 83 GLY B O 1
ATOM 2047 N N . GLY B 1 61 ? 14.128 38.315 28.552 1.00 5.34 84 GLY B N 1
ATOM 2048 C CA . GLY B 1 61 ? 12.923 39.086 28.325 1.00 5.98 84 GLY B CA 1
ATOM 2049 C C . GLY B 1 61 ? 12.702 39.606 26.928 1.00 7.80 84 GLY B C 1
ATOM 2050 O O . GLY B 1 61 ? 12.133 40.689 26.750 1.00 13.06 84 GLY B O 1
ATOM 2051 N N . ASN B 1 62 ? 13.149 38.853 25.938 1.00 6.17 85 ASN B N 1
ATOM 2052 C CA . ASN B 1 62 ? 12.938 39.232 24.547 1.00 5.65 85 ASN B CA 1
ATOM 2053 C C . ASN B 1 62 ? 12.041 38.162 23.936 1.00 6.33 85 ASN B C 1
ATOM 2054 O O . ASN B 1 62 ? 11.406 37.410 24.672 1.00 7.26 85 ASN B O 1
ATOM 2059 N N . LYS B 1 63 ? 11.955 38.094 22.609 1.00 7.10 86 LYS B N 1
ATOM 2060 C CA . LYS B 1 63 ? 11.083 37.104 21.974 1.00 7.68 86 LYS B CA 1
ATOM 2061 C C . LYS B 1 63 ? 11.854 36.145 21.066 1.00 7.27 86 LYS B C 1
ATOM 2062 O O . LYS B 1 63 ? 11.342 35.688 20.042 1.00 6.96 86 LYS B O 1
ATOM 2068 N N . LEU B 1 64 ? 13.085 35.820 21.449 1.00 5.51 87 LEU B N 1
ATOM 2069 C CA . LEU B 1 64 ? 13.886 34.920 20.618 1.00 4.59 87 LEU B CA 1
ATOM 2070 C C . LEU B 1 64 ? 13.292 33.522 20.604 1.00 6.08 87 LEU B C 1
ATOM 2071 O O . LEU B 1 64 ? 12.972 32.964 21.659 1.00 6.42 87 LEU B O 1
ATOM 2076 N N . GLN B 1 65 ? 13.146 32.946 19.415 1.00 6.96 88 GLN B N 1
ATOM 2077 C CA . GLN B 1 65 ? 12.581 31.603 19.303 1.00 7.04 88 GLN B CA 1
ATOM 2078 C C . GLN B 1 65 ? 13.674 30.615 18.926 1.00 7.24 88 GLN B C 1
ATOM 2079 O O . GLN B 1 65 ? 13.597 29.428 19.250 1.00 7.34 88 GLN B O 1
ATOM 2085 N N . SER B 1 66 ? 14.689 31.116 18.235 1.00 7.97 89 SER B N 1
ATOM 2086 C CA . SER B 1 66 ? 15.825 30.300 17.849 1.00 7.76 89 SER B CA 1
ATOM 2087 C C . SER B 1 66 ? 17.053 31.195 17.801 1.00 8.72 89 SER B C 1
ATOM 2088 O O . SER B 1 66 ? 16.947 32.426 17.832 1.00 8.89 89 SER B O 1
ATOM 2091 N N . LEU B 1 67 ? 18.222 30.571 17.725 1.00 8.51 90 LEU B N 1
ATOM 2092 C CA . LEU B 1 67 ? 19.483 31.300 17.674 1.00 8.66 90 LEU B CA 1
ATOM 2093 C C . LEU B 1 67 ? 20.255 30.836 16.459 1.00 9.26 90 LEU B C 1
ATOM 2094 O O . LEU B 1 67 ? 20.213 29.659 16.109 1.00 9.92 90 LEU B O 1
ATOM 2099 N N . PRO B 1 68 ? 20.963 31.755 15.788 1.00 9.62 91 PRO B N 1
ATOM 2100 C CA . PRO B 1 68 ? 21.725 31.314 14.620 1.00 10.64 91 PRO B CA 1
ATOM 2101 C C . PRO B 1 68 ? 23.002 30.584 15.055 1.00 9.99 91 PRO B C 1
ATOM 2102 O O . PRO B 1 68 ? 23.530 30.820 16.141 1.00 9.89 91 PRO B O 1
ATOM 2106 N N . ASN B 1 69 ? 23.481 29.678 14.210 1.00 10.50 92 ASN B N 1
ATOM 2107 C CA . ASN B 1 69 ? 24.697 28.930 14.500 1.00 11.02 92 ASN B CA 1
ATOM 2108 C C . ASN B 1 69 ? 25.856 29.888 14.766 1.00 9.46 92 ASN B C 1
ATOM 2109 O O . ASN B 1 69 ? 26.012 30.896 14.066 1.00 10.57 92 ASN B O 1
ATOM 2114 N N . GLY B 1 70 ? 26.645 29.562 15.788 1.00 10.30 93 GLY B N 1
ATOM 2115 C CA . GLY B 1 70 ? 27.813 30.341 16.166 1.00 9.53 93 GLY B CA 1
ATOM 2116 C C . GLY B 1 70 ? 27.639 31.784 16.603 1.00 8.63 93 GLY B C 1
ATOM 2117 O O . GLY B 1 70 ? 28.618 32.528 16.651 1.00 8.40 93 GLY B O 1
ATOM 2118 N N . VAL B 1 71 ? 26.418 32.181 16.953 1.00 7.32 94 VAL B N 1
ATOM 2119 C CA . VAL B 1 71 ? 26.162 33.570 17.337 1.00 7.07 94 VAL B CA 1
ATOM 2120 C C . VAL B 1 71 ? 26.979 34.100 18.514 1.00 6.48 94 VAL B C 1
ATOM 2121 O O . VAL B 1 71 ? 27.205 35.296 18.607 1.00 7.42 94 VAL B O 1
ATOM 2125 N N . PHE B 1 72 ? 27.439 33.211 19.396 1.00 6.14 95 PHE B N 1
ATOM 2126 C CA . PHE B 1 72 ? 28.231 33.638 20.539 1.00 6.36 95 PHE B CA 1
ATOM 2127 C C . PHE B 1 72 ? 29.694 33.249 20.431 1.00 7.26 95 PHE B C 1
ATOM 2128 O O . PHE B 1 72 ? 30.466 33.536 21.342 1.00 7.03 95 PHE B O 1
ATOM 2136 N N . ASN B 1 73 ? 30.085 32.621 19.325 1.00 7.11 96 ASN B N 1
ATOM 2137 C CA . ASN B 1 73 ? 31.462 32.138 19.183 1.00 6.90 96 ASN B CA 1
ATOM 2138 C C . ASN B 1 73 ? 32.616 33.097 19.437 1.00 8.02 96 ASN B C 1
ATOM 2139 O O . ASN B 1 73 ? 33.674 32.664 19.886 1.00 9.50 96 ASN B O 1
ATOM 2144 N N . LYS B 1 74 ? 32.440 34.382 19.151 1.00 6.88 97 LYS B N 1
ATOM 2145 C CA . LYS B 1 74 ? 33.525 35.335 19.393 1.00 8.08 97 LYS B CA 1
ATOM 2146 C C . LYS B 1 74 ? 33.527 35.935 20.800 1.00 6.85 97 LYS B C 1
ATOM 2147 O O . LYS B 1 74 ? 34.466 36.627 21.169 1.00 7.66 97 LYS B O 1
ATOM 2153 N N . LEU B 1 75 ? 32.490 35.647 21.586 1.00 6.67 98 LEU B N 1
ATOM 2154 C CA . LEU B 1 75 ? 32.348 36.200 22.935 1.00 6.45 98 LEU B CA 1
ATOM 2155 C C . LEU B 1 75 ? 32.987 35.299 23.993 1.00 5.85 98 LEU B C 1
ATOM 2156 O O . LEU B 1 75 ? 32.371 34.963 25.016 1.00 6.77 98 LEU B O 1
ATOM 2161 N N . THR B 1 76 ? 34.251 34.967 23.766 1.00 6.82 99 THR B N 1
ATOM 2162 C CA . THR B 1 76 ? 34.958 34.056 24.651 1.00 5.04 99 THR B CA 1
ATOM 2163 C C . THR B 1 76 ? 35.225 34.523 26.071 1.00 5.46 99 THR B C 1
ATOM 2164 O O . THR B 1 76 ? 35.611 33.720 26.922 1.00 6.04 99 THR B O 1
ATOM 2168 N N . SER B 1 77 ? 35.001 35.801 26.344 1.00 5.06 100 SER B N 1
ATOM 2169 C CA . SER B 1 77 ? 35.201 36.317 27.695 1.00 5.66 100 SER B CA 1
ATOM 2170 C C . SER B 1 77 ? 33.928 36.288 28.546 1.00 5.82 100 SER B C 1
ATOM 2171 O O . SER B 1 77 ? 33.956 36.682 29.708 1.00 5.63 100 SER B O 1
ATOM 2174 N N . LEU B 1 78 ? 32.820 35.806 27.990 1.00 5.32 101 LEU B N 1
ATOM 2175 C CA . LEU B 1 78 ? 31.578 35.778 28.762 1.00 5.16 101 LEU B CA 1
ATOM 2176 C C . LEU B 1 78 ? 31.633 34.939 30.017 1.00 4.87 101 LEU B C 1
ATOM 2177 O O . LEU B 1 78 ? 32.039 33.770 29.985 1.00 5.56 101 LEU B O 1
ATOM 2182 N N . THR B 1 79 ? 31.225 35.550 31.126 1.00 4.95 102 THR B N 1
ATOM 2183 C CA . THR B 1 79 ? 31.142 34.838 32.392 1.00 5.32 102 THR B CA 1
ATOM 2184 C C . THR B 1 79 ? 29.676 34.748 32.771 1.00 6.03 102 THR B C 1
ATOM 2185 O O . THR B 1 79 ? 29.284 33.886 33.565 1.00 5.33 102 THR B O 1
ATOM 2189 N N . TYR B 1 80 ? 28.860 35.627 32.185 1.00 5.92 103 TYR B N 1
ATOM 2190 C CA . TYR B 1 80 ? 27.430 35.616 32.436 1.00 6.98 103 TYR B CA 1
ATOM 2191 C C . TYR B 1 80 ? 26.654 35.777 31.132 1.00 4.54 103 TYR B C 1
ATOM 2192 O O . TYR B 1 80 ? 26.901 36.715 30.371 1.00 5.92 103 TYR B O 1
ATOM 2201 N N . LEU B 1 81 ? 25.724 34.857 30.886 1.00 3.23 104 LEU B N 1
ATOM 2202 C CA . LEU B 1 81 ? 24.869 34.907 29.702 1.00 4.88 104 LEU B CA 1
ATOM 2203 C C . LEU B 1 81 ? 23.433 34.648 30.146 1.00 3.75 104 LEU B C 1
ATOM 2204 O O . LEU B 1 81 ? 23.126 33.590 30.719 1.00 5.55 104 LEU B O 1
ATOM 2209 N N . ASN B 1 82 ? 22.559 35.615 29.887 1.00 3.47 105 ASN B N 1
ATOM 2210 C CA . ASN B 1 82 ? 21.156 35.491 30.264 1.00 3.86 105 ASN B CA 1
ATOM 2211 C C . ASN B 1 82 ? 20.263 35.432 29.024 1.00 4.86 105 ASN B C 1
ATOM 2212 O O . ASN B 1 82 ? 20.137 36.414 28.292 1.00 5.51 105 ASN B O 1
ATOM 2217 N N . LEU B 1 83 ? 19.669 34.266 28.784 1.00 5.05 106 LEU B N 1
ATOM 2218 C CA . LEU B 1 83 ? 18.762 34.047 27.655 1.00 5.02 106 LEU B CA 1
ATOM 2219 C C . LEU B 1 83 ? 17.381 33.672 28.179 1.00 4.93 106 LEU B C 1
ATOM 2220 O O . LEU B 1 83 ? 16.544 33.151 27.443 1.00 5.72 106 LEU B O 1
ATOM 2225 N N . SER B 1 84 ? 17.141 33.953 29.449 1.00 5.88 107 SER B N 1
ATOM 2226 C CA . SER B 1 84 ? 15.877 33.581 30.050 1.00 5.01 107 SER B CA 1
ATOM 2227 C C . SER B 1 84 ? 14.718 34.416 29.550 1.00 6.12 107 SER B C 1
ATOM 2228 O O . SER B 1 84 ? 14.897 35.490 28.981 1.00 5.37 107 SER B O 1
ATOM 2231 N N . THR B 1 85 ? 13.520 33.893 29.778 1.00 6.13 108 THR B N 1
ATOM 2232 C CA . THR B 1 85 ? 12.296 34.590 29.432 1.00 5.49 108 THR B CA 1
ATOM 2233 C C . THR B 1 85 ? 12.226 35.070 27.992 1.00 5.76 108 THR B C 1
ATOM 2234 O O . THR B 1 85 ? 11.967 36.240 27.717 1.00 7.64 108 THR B O 1
ATOM 2238 N N . ASN B 1 86 ? 12.487 34.144 27.080 1.00 5.72 109 ASN B N 1
ATOM 2239 C CA . ASN B 1 86 ? 12.348 34.390 25.651 1.00 5.16 109 ASN B CA 1
ATOM 2240 C C . ASN B 1 86 ? 11.329 33.319 25.258 1.00 5.45 109 ASN B C 1
ATOM 2241 O O . ASN B 1 86 ? 10.467 32.987 26.073 1.00 7.22 109 ASN B O 1
ATOM 2246 N N . GLN B 1 87 ? 11.379 32.804 24.037 1.00 5.47 110 GLN B N 1
ATOM 2247 C CA . GLN B 1 87 ? 10.457 31.736 23.659 1.00 5.21 110 GLN B CA 1
ATOM 2248 C C . GLN B 1 87 ? 11.242 30.681 22.886 1.00 5.28 110 GLN B C 1
ATOM 2249 O O . GLN B 1 87 ? 10.750 30.087 21.931 1.00 6.97 110 GLN B O 1
ATOM 2255 N N . LEU B 1 88 ? 12.473 30.426 23.332 1.00 5.26 111 LEU B N 1
ATOM 2256 C CA . LEU B 1 88 ? 13.344 29.470 22.646 1.00 5.76 111 LEU B CA 1
ATOM 2257 C C . LEU B 1 88 ? 12.764 28.064 22.642 1.00 5.58 111 LEU B C 1
ATOM 2258 O O . LEU B 1 88 ? 12.401 27.538 23.682 1.00 5.61 111 LEU B O 1
ATOM 2263 N N . GLN B 1 89 ? 12.696 27.449 21.467 1.00 5.96 112 GLN B N 1
ATOM 2264 C CA . GLN B 1 89 ? 12.159 26.097 21.356 1.00 7.52 112 GLN B CA 1
ATOM 2265 C C . GLN B 1 89 ? 13.274 25.064 21.260 1.00 7.29 112 GLN B C 1
ATOM 2266 O O . GLN B 1 89 ? 13.060 23.872 21.506 1.00 7.27 112 GLN B O 1
ATOM 2272 N N . SER B 1 90 ? 14.469 25.536 20.924 1.00 7.13 113 SER B N 1
ATOM 2273 C CA . SER B 1 90 ? 15.640 24.670 20.813 1.00 8.15 113 SER B CA 1
ATOM 2274 C C . SER B 1 90 ? 16.907 25.502 20.817 1.00 8.94 113 SER B C 1
ATOM 2275 O O . SER B 1 90 ? 16.861 26.731 20.720 1.00 9.09 113 SER B O 1
ATOM 2278 N N . LEU B 1 91 ? 18.038 24.815 20.940 1.00 6.96 114 LEU B N 1
ATOM 2279 C CA . LEU B 1 91 ? 19.342 25.465 20.916 1.00 6.61 114 LEU B CA 1
ATOM 2280 C C . LEU B 1 91 ? 20.176 24.818 19.829 1.00 7.04 114 LEU B C 1
ATOM 2281 O O . LEU B 1 91 ? 20.035 23.626 19.559 1.00 7.09 114 LEU B O 1
ATOM 2286 N N . PRO B 1 92 ? 21.051 25.598 19.177 1.00 8.01 115 PRO B N 1
ATOM 2287 C CA . PRO B 1 92 ? 21.901 25.037 18.122 1.00 8.03 115 PRO B CA 1
ATOM 2288 C C . PRO B 1 92 ? 22.947 24.129 18.772 1.00 7.96 115 PRO B C 1
ATOM 2289 O O . PRO B 1 92 ? 23.389 24.396 19.892 1.00 7.45 115 PRO B O 1
ATOM 2293 N N . ASN B 1 93 ? 23.348 23.067 18.082 1.00 8.24 116 ASN B N 1
ATOM 2294 C CA . ASN B 1 93 ? 24.385 22.181 18.614 1.00 8.20 116 ASN B CA 1
ATOM 2295 C C . ASN B 1 93 ? 25.630 23.058 18.800 1.00 9.23 116 ASN B C 1
ATOM 2296 O O . ASN B 1 93 ? 25.941 23.890 17.941 1.00 9.18 116 ASN B O 1
ATOM 2301 N N . GLY B 1 94 ? 26.321 22.867 19.922 1.00 8.85 117 GLY B N 1
ATOM 2302 C CA . GLY B 1 94 ? 27.548 23.595 20.213 1.00 8.35 117 GLY B CA 1
ATOM 2303 C C . GLY B 1 94 ? 27.451 25.086 20.480 1.00 7.74 117 GLY B C 1
ATOM 2304 O O . GLY B 1 94 ? 28.470 25.769 20.526 1.00 7.74 117 GLY B O 1
ATOM 2305 N N . VAL B 1 95 ? 26.236 25.588 20.679 1.00 6.76 118 VAL B N 1
ATOM 2306 C CA . VAL B 1 95 ? 26.002 27.015 20.906 1.00 6.31 118 VAL B CA 1
ATOM 2307 C C . VAL B 1 95 ? 26.869 27.677 21.999 1.00 5.53 118 VAL B C 1
ATOM 2308 O O . VAL B 1 95 ? 27.222 28.850 21.880 1.00 7.44 118 VAL B O 1
ATOM 2312 N N . PHE B 1 96 ? 27.217 26.931 23.047 1.00 4.99 119 PHE B N 1
ATOM 2313 C CA . PHE B 1 96 ? 28.024 27.496 24.129 1.00 4.19 119 PHE B CA 1
ATOM 2314 C C . PHE B 1 96 ? 29.464 26.998 24.152 1.00 4.69 119 PHE B C 1
ATOM 2315 O O . PHE B 1 96 ? 30.203 27.327 25.081 1.00 6.31 119 PHE B O 1
ATOM 2323 N N . ASP B 1 97 ? 29.868 26.238 23.138 1.00 7.18 120 ASP B N 1
ATOM 2324 C CA . ASP B 1 97 ? 31.216 25.655 23.125 1.00 6.08 120 ASP B CA 1
ATOM 2325 C C . ASP B 1 97 ? 32.405 26.603 23.253 1.00 8.38 120 ASP B C 1
ATOM 2326 O O . ASP B 1 97 ? 33.436 26.207 23.789 1.00 9.59 120 ASP B O 1
ATOM 2331 N N . LYS B 1 98 ? 32.273 27.836 22.778 1.00 6.29 121 LYS B N 1
ATOM 2332 C CA . LYS B 1 98 ? 33.370 28.800 22.873 1.00 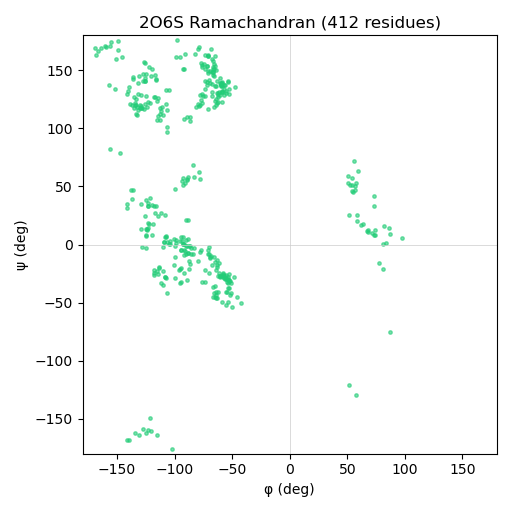6.39 121 LYS B CA 1
ATOM 2333 C C . LYS B 1 98 ? 33.287 29.645 24.143 1.00 5.86 121 LYS B C 1
ATOM 2334 O O . LYS B 1 98 ? 34.183 30.430 24.427 1.00 6.27 121 LYS B O 1
ATOM 2340 N N . LEU B 1 99 ? 32.216 29.478 24.910 1.00 5.57 122 LEU B N 1
ATOM 2341 C CA . LEU B 1 99 ? 32.008 30.265 26.124 1.00 4.47 122 LEU B CA 1
ATOM 2342 C C . LEU B 1 99 ? 32.552 29.545 27.358 1.00 5.71 122 LEU B C 1
ATOM 2343 O O . LEU B 1 99 ? 31.873 29.391 28.370 1.00 4.47 122 LEU B O 1
ATOM 2348 N N . THR B 1 100 ? 33.820 29.172 27.285 1.00 6.35 123 THR B N 1
ATOM 2349 C CA . THR B 1 100 ? 34.436 28.402 28.349 1.00 5.09 123 THR B CA 1
ATOM 2350 C C . THR B 1 100 ? 34.542 29.060 29.709 1.00 6.15 123 THR B C 1
ATOM 2351 O O . THR B 1 100 ? 34.696 28.365 30.705 1.00 6.47 123 THR B O 1
ATOM 2355 N N . GLN B 1 101 ? 34.446 30.384 29.762 1.00 4.39 124 GLN B N 1
ATOM 2356 C CA . GLN B 1 101 ? 34.526 31.080 31.045 1.00 4.57 124 GLN B CA 1
ATOM 2357 C C . GLN B 1 101 ? 33.175 31.270 31.722 1.00 3.98 124 GLN B C 1
ATOM 2358 O O . GLN B 1 101 ? 33.104 31.902 32.771 1.00 5.69 124 GLN B O 1
ATOM 2364 N N . LEU B 1 102 ? 32.104 30.733 31.140 1.00 4.22 125 LEU B N 1
ATOM 2365 C CA . LEU B 1 102 ? 30.789 30.910 31.759 1.00 4.84 125 LEU B CA 1
ATOM 2366 C C . LEU B 1 102 ? 30.696 30.415 33.193 1.00 4.15 125 LEU B C 1
ATOM 2367 O O . LEU B 1 102 ? 31.055 29.280 33.498 1.00 6.58 125 LEU B O 1
ATOM 2372 N N . LYS B 1 103 ? 30.194 31.283 34.066 1.00 4.75 126 LYS B N 1
ATOM 2373 C CA . LYS B 1 103 ? 29.997 30.941 35.470 1.00 4.91 126 LYS B CA 1
ATOM 2374 C C . LYS B 1 103 ? 28.488 30.849 35.701 1.00 5.98 126 LYS B C 1
ATOM 2375 O O . LYS B 1 103 ? 28.018 30.024 36.497 1.00 5.94 126 LYS B O 1
ATOM 2381 N N . GLU B 1 104 ? 27.726 31.697 35.006 1.00 5.99 127 GLU B N 1
ATOM 2382 C CA . GLU B 1 104 ? 26.275 31.675 35.127 1.00 6.59 127 GLU B CA 1
ATOM 2383 C C . GLU B 1 104 ? 25.618 31.622 33.749 1.00 6.00 127 GLU B C 1
ATOM 2384 O O . GLU B 1 104 ? 25.949 32.409 32.853 1.00 6.92 127 GLU B O 1
ATOM 2390 N N . LEU B 1 105 ? 24.704 30.667 33.582 1.00 4.54 128 LEU B N 1
ATOM 2391 C CA . LEU B 1 105 ? 23.976 30.487 32.331 1.00 4.49 128 LEU B CA 1
ATOM 2392 C C . LEU B 1 105 ? 22.491 30.334 32.635 1.00 4.57 128 LEU B C 1
ATOM 2393 O O . LEU B 1 105 ? 22.066 29.334 33.225 1.00 5.24 128 LEU B O 1
ATOM 2398 N N . ALA B 1 106 ? 21.699 31.328 32.248 1.00 4.06 129 ALA B N 1
ATOM 2399 C CA . ALA B 1 106 ? 20.265 31.311 32.506 1.00 4.58 129 ALA B CA 1
ATOM 2400 C C . ALA B 1 106 ? 19.479 31.028 31.227 1.00 3.57 129 ALA B C 1
ATOM 2401 O O . ALA B 1 106 ? 19.507 31.809 30.274 1.00 4.88 129 ALA B O 1
ATOM 2403 N N . LEU B 1 107 ? 18.785 29.900 31.210 1.00 4.24 130 LEU B N 1
ATOM 2404 C CA . LEU B 1 107 ? 17.997 29.485 30.059 1.00 4.32 130 LEU B CA 1
ATOM 2405 C C . LEU B 1 107 ? 16.554 29.230 30.467 1.00 3.02 130 LEU B C 1
ATOM 2406 O O . LEU B 1 107 ? 15.781 28.656 29.706 1.00 4.43 130 LEU B O 1
ATOM 2411 N N . ASN B 1 108 ? 16.194 29.667 31.667 1.00 4.36 131 ASN B N 1
ATOM 2412 C CA . ASN B 1 108 ? 14.854 29.438 32.188 1.00 2.92 131 ASN B CA 1
ATOM 2413 C C . ASN B 1 108 ? 13.779 30.245 31.491 1.00 3.14 131 ASN B C 1
ATOM 2414 O O . ASN B 1 108 ? 14.062 31.228 30.808 1.00 4.45 131 ASN B O 1
ATOM 2419 N N . THR B 1 109 ? 12.539 29.796 31.675 1.00 3.45 132 THR B N 1
ATOM 2420 C CA . THR B 1 109 ? 11.378 30.483 31.142 1.00 4.71 132 THR B CA 1
ATOM 2421 C C . THR B 1 109 ? 11.438 30.655 29.627 1.00 3.37 132 THR B C 1
ATOM 2422 O O . THR B 1 109 ? 11.326 31.753 29.077 1.00 5.86 132 THR B O 1
ATOM 2426 N N . ASN B 1 110 ? 11.653 29.528 28.959 1.00 2.95 133 ASN B N 1
ATOM 2427 C CA . ASN B 1 110 ? 11.644 29.466 27.511 1.00 2.28 133 ASN B CA 1
ATOM 2428 C C . ASN B 1 110 ? 10.674 28.348 27.134 1.00 4.45 133 ASN B C 1
ATOM 2429 O O . ASN B 1 110 ? 9.797 28.001 27.933 1.00 4.84 133 ASN B O 1
ATOM 2434 N N . GLN B 1 111 ? 10.785 27.796 25.937 1.00 4.64 134 GLN B N 1
ATOM 2435 C CA . GLN B 1 111 ? 9.891 26.717 25.518 1.00 5.22 134 GLN B CA 1
ATOM 2436 C C . GLN B 1 111 ? 10.746 25.563 24.995 1.00 5.88 134 GLN B C 1
ATOM 2437 O O . GLN B 1 111 ? 10.351 24.850 24.080 1.00 6.28 134 GLN B O 1
ATOM 2443 N N . LEU B 1 112 ? 11.916 25.369 25.602 1.00 4.97 135 LEU B N 1
ATOM 2444 C CA . LEU B 1 112 ? 12.843 24.339 25.136 1.00 4.30 135 LEU B CA 1
ATOM 2445 C C . LEU B 1 112 ? 12.278 22.929 25.142 1.00 5.52 135 LEU B C 1
ATOM 2446 O O . LEU B 1 112 ? 11.867 22.432 26.183 1.00 4.95 135 LEU B O 1
ATOM 2451 N N . GLN B 1 113 ? 12.292 22.282 23.977 1.00 6.20 136 GLN B N 1
ATOM 2452 C CA . GLN B 1 113 ? 11.768 20.924 23.824 1.00 5.96 136 GLN B CA 1
ATOM 2453 C C . GLN B 1 113 ? 12.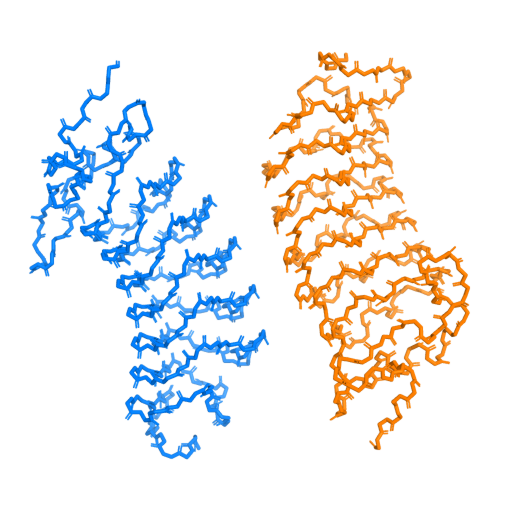813 19.875 24.137 1.00 6.07 136 GLN B C 1
ATOM 2454 O O . GLN B 1 113 ? 12.479 18.733 24.443 1.00 8.19 136 GLN B O 1
ATOM 2460 N N . SER B 1 114 ? 14.074 20.272 24.060 1.00 6.22 137 SER B N 1
ATOM 2461 C CA . SER B 1 114 ? 15.176 19.366 24.339 1.00 7.41 137 SER B CA 1
ATOM 2462 C C . SER B 1 114 ? 16.445 20.173 24.437 1.00 7.12 137 SER B C 1
ATOM 2463 O O . SER B 1 114 ? 16.462 21.363 24.122 1.00 6.88 137 SER B O 1
ATOM 2466 N N . LEU B 1 115 ? 17.500 19.516 24.903 1.00 5.57 138 LEU B N 1
ATOM 2467 C CA . LEU B 1 115 ? 18.813 20.123 24.978 1.00 5.82 138 LEU B CA 1
ATOM 2468 C C . LEU B 1 115 ? 19.679 19.304 24.023 1.00 5.62 138 LEU B C 1
ATOM 2469 O O . LEU B 1 115 ? 19.536 18.082 23.947 1.00 6.79 138 LEU B O 1
ATOM 2474 N N . PRO B 1 116 ? 20.590 19.958 23.284 1.00 5.90 139 PRO B N 1
ATOM 2475 C CA . PRO B 1 116 ? 21.442 19.191 22.363 1.00 6.29 139 PRO B CA 1
ATOM 2476 C C . PRO B 1 116 ? 22.402 18.280 23.142 1.00 6.57 139 PRO B C 1
ATOM 2477 O O . PRO B 1 116 ? 22.827 18.611 24.251 1.00 7.17 139 PRO B O 1
ATOM 2481 N N . ASP B 1 117 ? 22.749 17.137 22.562 1.00 6.26 140 ASP B N 1
ATOM 2482 C CA . ASP B 1 117 ? 23.713 16.256 23.216 1.00 6.65 140 ASP B CA 1
ATOM 2483 C C . ASP B 1 117 ? 25.013 17.057 23.382 1.00 7.49 140 ASP B C 1
ATOM 2484 O O . ASP B 1 117 ? 25.428 17.794 22.472 1.00 8.72 140 ASP B O 1
ATOM 2489 N N . GLY B 1 118 ? 25.641 16.927 24.547 1.00 7.82 141 GLY B N 1
ATOM 2490 C CA . GLY B 1 118 ? 26.896 17.616 24.812 1.00 6.97 141 GLY B CA 1
ATOM 2491 C C . GLY B 1 118 ? 26.874 19.129 24.914 1.00 5.58 141 GLY B C 1
ATOM 2492 O O . GLY B 1 118 ? 27.931 19.754 24.972 1.00 6.38 141 GLY B O 1
ATOM 2493 N N . VAL B 1 119 ? 25.689 19.723 24.997 1.00 5.43 142 VAL B N 1
ATOM 2494 C CA . VAL B 1 119 ? 25.576 21.179 25.037 1.00 5.57 142 VAL B CA 1
ATOM 2495 C C . VAL B 1 119 ? 26.366 21.907 26.143 1.00 5.26 142 VAL B C 1
ATOM 2496 O O . VAL B 1 119 ? 26.741 23.065 25.971 1.00 6.73 142 VAL B O 1
ATOM 2500 N N . PHE B 1 120 ? 26.632 21.230 27.257 1.00 6.09 143 PHE B N 1
ATOM 2501 C CA . PHE B 1 120 ? 27.374 21.839 28.364 1.00 7.16 143 PHE B CA 1
ATOM 2502 C C . PHE B 1 120 ? 28.792 21.272 28.517 1.00 6.58 143 PHE B C 1
ATOM 2503 O O . PHE B 1 120 ? 29.502 21.626 29.467 1.00 6.28 143 PHE B O 1
ATOM 2511 N N . ASP B 1 121 ? 29.215 20.430 27.577 1.00 6.98 144 ASP B N 1
ATOM 2512 C CA . ASP B 1 121 ? 30.527 19.779 27.694 1.00 6.42 144 ASP B CA 1
ATOM 2513 C C . ASP B 1 121 ? 31.746 20.680 27.813 1.00 7.01 144 ASP B C 1
ATOM 2514 O O . ASP B 1 121 ? 32.759 20.262 28.361 1.00 7.00 144 ASP B O 1
ATOM 2519 N N . LYS B 1 122 ? 31.674 21.898 27.290 1.00 5.61 145 LYS B N 1
ATOM 2520 C CA . LYS B 1 122 ? 32.824 22.794 27.370 1.00 6.16 145 LYS B CA 1
ATOM 2521 C C . LYS B 1 122 ? 32.755 23.706 28.586 1.00 5.60 145 LYS B C 1
ATOM 2522 O O . LYS B 1 122 ? 33.649 24.523 28.798 1.00 5.53 145 LYS B O 1
ATOM 2528 N N . LEU B 1 123 ? 31.727 23.538 29.415 1.00 5.19 146 LEU B N 1
ATOM 2529 C CA . LEU B 1 123 ? 31.527 24.423 30.557 1.00 3.91 146 LEU B CA 1
ATOM 2530 C C . LEU B 1 123 ? 32.000 23.916 31.924 1.00 5.11 146 LEU B C 1
ATOM 2531 O O . LEU B 1 123 ? 31.302 24.013 32.939 1.00 5.37 146 LEU B O 1
ATOM 2536 N N . THR B 1 124 ? 33.221 23.402 31.942 1.00 5.75 147 THR B N 1
ATOM 2537 C CA . THR B 1 124 ? 33.835 22.908 33.178 1.00 5.67 147 THR B CA 1
ATOM 2538 C C . THR B 1 124 ? 33.784 23.959 34.294 1.00 7.20 147 THR B C 1
ATOM 2539 O O . THR B 1 124 ? 33.681 23.624 35.476 1.00 7.97 147 THR B O 1
ATOM 2543 N N . GLN B 1 125 ? 33.825 25.232 33.916 1.00 5.92 148 GLN B N 1
ATOM 2544 C CA . GLN B 1 125 ? 33.836 26.318 34.889 1.00 6.84 148 GLN B CA 1
ATOM 2545 C C . GLN B 1 125 ? 32.472 26.760 35.411 1.00 6.08 148 GLN B C 1
ATOM 2546 O O . GLN B 1 125 ? 32.391 27.541 36.359 1.00 7.10 148 GLN B O 1
ATOM 2552 N N . LEU B 1 126 ? 31.400 26.250 34.816 1.00 6.28 149 LEU B N 1
ATOM 2553 C CA . LEU B 1 126 ? 30.053 26.670 35.199 1.00 5.61 149 LEU B CA 1
ATOM 2554 C C . LEU B 1 126 ? 29.661 26.449 36.656 1.00 5.40 149 LEU B C 1
ATOM 2555 O O . LEU B 1 126 ? 29.905 25.377 37.221 1.00 7.27 149 LEU B O 1
ATOM 2560 N N . LYS B 1 127 ? 29.012 27.453 37.252 1.00 5.14 150 LYS B N 1
ATOM 2561 C CA . LYS B 1 127 ? 28.603 27.348 38.651 1.00 6.08 150 LYS B CA 1
ATOM 2562 C C . LYS B 1 127 ? 27.097 27.412 38.876 1.00 6.37 150 LYS B C 1
ATOM 2563 O O . LYS B 1 127 ? 26.577 26.860 39.857 1.00 5.97 150 LYS B O 1
ATOM 2569 N N . ASP B 1 128 ? 26.391 28.062 37.955 1.00 6.03 151 ASP B N 1
ATOM 2570 C CA . ASP B 1 128 ? 24.961 28.270 38.094 1.00 6.45 151 ASP B CA 1
ATOM 2571 C C . ASP B 1 128 ? 24.298 28.042 36.733 1.00 6.58 151 ASP B C 1
ATOM 2572 O O . ASP B 1 128 ? 24.632 28.715 35.760 1.00 6.76 151 ASP B O 1
ATOM 2577 N N . LEU B 1 129 ? 23.368 27.088 36.679 1.00 4.48 152 LEU B N 1
ATOM 2578 C CA . LEU B 1 129 ? 22.663 26.731 35.449 1.00 4.06 152 LEU B CA 1
ATOM 2579 C C . LEU B 1 129 ? 21.158 26.702 35.727 1.00 5.05 152 LEU B C 1
ATOM 2580 O O . LEU B 1 129 ? 20.689 25.924 36.555 1.00 6.34 152 LEU B O 1
ATOM 2585 N N . ARG B 1 130 ? 20.405 27.539 35.024 1.00 4.56 153 ARG B N 1
ATOM 2586 C CA . ARG B 1 130 ? 18.966 27.642 35.227 1.00 3.84 153 ARG B CA 1
ATOM 2587 C C . ARG B 1 130 ? 18.206 27.123 34.014 1.00 3.60 153 ARG B C 1
ATOM 2588 O O . ARG B 1 130 ? 18.308 27.666 32.918 1.00 4.65 153 ARG B O 1
ATOM 2596 N N . LEU B 1 131 ? 17.429 26.066 34.231 1.00 3.26 154 LEU B N 1
ATOM 2597 C CA . LEU B 1 131 ? 16.670 25.425 33.167 1.00 3.03 154 LEU B CA 1
ATOM 2598 C C . LEU B 1 131 ? 15.186 25.323 33.480 1.00 2.77 154 LEU B C 1
ATOM 2599 O O . LEU B 1 131 ? 14.456 24.668 32.758 1.00 4.55 154 LEU B O 1
ATOM 2604 N N . TYR B 1 132 ? 14.752 25.950 34.564 1.00 3.55 155 TYR B N 1
ATOM 2605 C CA . TYR B 1 132 ? 13.357 25.848 34.961 1.00 4.05 155 TYR B CA 1
ATOM 2606 C C . TYR B 1 132 ? 12.401 26.521 33.983 1.00 4.15 155 TYR B C 1
ATOM 2607 O O . TYR B 1 132 ? 12.797 27.400 33.207 1.00 4.72 155 TYR B O 1
ATOM 2616 N N . GLN B 1 133 ? 11.142 26.092 34.015 1.00 5.18 156 GLN B N 1
ATOM 2617 C CA . GLN B 1 133 ? 10.109 26.649 33.141 1.00 4.50 156 GLN B CA 1
ATOM 2618 C C . GLN B 1 133 ? 10.418 26.497 31.657 1.00 4.05 156 GLN B C 1
ATOM 2619 O O . GLN B 1 133 ? 10.610 27.472 30.913 1.00 5.68 156 GLN B O 1
ATOM 2625 N N . ASN B 1 134 ? 10.482 25.237 31.240 1.00 4.58 157 ASN B N 1
ATOM 2626 C CA . ASN B 1 134 ? 10.718 24.896 29.847 1.00 3.24 157 ASN B CA 1
ATOM 2627 C C . ASN B 1 134 ? 9.829 23.719 29.485 1.00 3.70 157 ASN B C 1
ATOM 2628 O O . ASN B 1 134 ? 8.922 23.376 30.255 1.00 5.04 157 ASN B O 1
ATOM 2633 N N . GLN B 1 135 ? 10.063 23.106 28.330 1.00 3.47 158 GLN B N 1
ATOM 2634 C CA . GLN B 1 135 ? 9.246 21.969 27.894 1.00 3.28 158 GLN B CA 1
ATOM 2635 C C . GLN B 1 135 ? 10.089 20.709 27.800 1.00 4.37 158 GLN B C 1
ATOM 2636 O O . GLN B 1 135 ? 9.855 19.838 26.962 1.00 5.97 158 GLN B O 1
ATOM 2642 N N . LEU B 1 136 ? 11.070 20.615 28.684 1.00 4.35 159 LEU B N 1
ATOM 2643 C CA . LEU B 1 136 ? 11.950 19.460 28.677 1.00 4.14 159 LEU B CA 1
ATOM 2644 C C . LEU B 1 136 ? 11.294 18.218 29.269 1.00 4.68 159 LEU B C 1
ATOM 2645 O O . LEU B 1 136 ? 10.831 18.235 30.413 1.00 6.11 159 LEU B O 1
ATOM 2650 N N . LYS B 1 137 ? 11.227 17.151 28.474 1.00 6.31 160 LYS B N 1
ATOM 2651 C CA . LYS B 1 137 ? 10.675 15.894 28.955 1.00 6.24 160 LYS B CA 1
ATOM 2652 C C . LYS B 1 137 ? 11.831 15.026 29.429 1.00 5.44 160 LYS B C 1
ATOM 2653 O O . LYS B 1 137 ? 11.652 14.110 30.237 1.00 5.99 160 LYS B O 1
ATOM 2659 N N . SER B 1 138 ? 13.027 15.331 28.939 1.00 6.75 161 SER B N 1
ATOM 2660 C CA . SER B 1 138 ? 14.222 14.588 29.315 1.00 6.37 161 SER B CA 1
ATOM 2661 C C . SER B 1 138 ? 15.453 15.414 29.015 1.00 7.36 161 SER B C 1
ATOM 2662 O O . SER B 1 138 ? 15.373 16.465 28.379 1.00 6.22 161 SER B O 1
ATOM 2665 N N . VAL B 1 139 ? 16.591 14.927 29.489 1.00 6.42 162 VAL B N 1
ATOM 2666 C CA . VAL B 1 139 ? 17.878 15.552 29.215 1.00 6.48 162 VAL B CA 1
ATOM 2667 C C . VAL B 1 139 ? 18.732 14.438 28.638 1.00 5.78 162 VAL B C 1
ATOM 2668 O O . VAL B 1 139 ? 18.445 13.261 28.858 1.00 5.74 162 VAL B O 1
ATOM 2672 N N . PRO B 1 140 ? 19.769 14.784 27.861 1.00 5.93 163 PRO B N 1
ATOM 2673 C CA . PRO B 1 140 ? 20.630 13.741 27.296 1.00 5.49 163 PRO B CA 1
ATOM 2674 C C . PRO B 1 140 ? 21.376 13.015 28.427 1.00 4.93 163 PRO B C 1
ATOM 2675 O O . PRO B 1 140 ? 21.761 13.632 29.421 1.00 6.22 163 PRO B O 1
ATOM 2679 N N . ASP B 1 141 ? 21.600 11.720 28.278 1.00 5.37 164 ASP B N 1
ATOM 2680 C CA . ASP B 1 141 ? 22.343 10.996 29.307 1.00 4.70 164 ASP B CA 1
ATOM 2681 C C . ASP B 1 141 ? 23.735 11.628 29.475 1.00 5.90 164 ASP B C 1
ATOM 2682 O O . ASP B 1 141 ? 24.444 11.869 28.493 1.00 7.32 164 ASP B O 1
ATOM 2687 N N . GLY B 1 142 ? 24.109 11.903 30.724 1.00 5.18 165 GLY B N 1
ATOM 2688 C CA . GLY B 1 142 ? 25.406 12.487 31.020 1.00 5.05 165 GLY B CA 1
ATOM 2689 C C . GLY B 1 142 ? 25.570 13.951 30.675 1.00 5.50 165 GLY B C 1
ATOM 2690 O O . GLY B 1 142 ? 26.688 14.466 30.712 1.00 6.21 165 GLY B O 1
ATOM 2691 N N . VAL B 1 143 ? 24.473 14.643 30.377 1.00 5.85 166 VAL B N 1
ATOM 2692 C CA . VAL B 1 143 ? 24.582 16.036 29.981 1.00 5.73 166 VAL B CA 1
ATOM 2693 C C . VAL B 1 143 ? 25.274 16.944 31.009 1.00 4.90 166 VAL B C 1
ATOM 2694 O O . VAL B 1 143 ? 25.848 17.971 30.643 1.00 5.81 166 VAL B O 1
ATOM 2698 N N . PHE B 1 144 ? 25.250 16.563 32.287 1.00 4.70 167 PHE B N 1
ATOM 2699 C CA . PHE B 1 144 ? 25.890 17.373 33.331 1.00 5.45 167 PHE B CA 1
ATOM 2700 C C . PHE B 1 144 ? 27.264 16.829 33.753 1.00 5.16 167 PHE B C 1
ATOM 2701 O O . PHE B 1 144 ? 27.884 17.372 34.670 1.00 5.86 167 PHE B O 1
ATOM 2709 N N . ASP B 1 145 ? 27.739 15.782 33.077 1.00 6.17 168 ASP B N 1
ATOM 2710 C CA . ASP B 1 145 ? 29.022 15.149 33.406 1.00 7.50 168 ASP B CA 1
ATOM 2711 C C . ASP B 1 145 ? 30.211 16.075 33.645 1.00 6.94 168 ASP B C 1
ATOM 2712 O O . ASP B 1 145 ? 30.969 15.885 34.588 1.00 7.80 168 ASP B O 1
ATOM 2717 N N . ARG B 1 146 ? 30.374 17.064 32.780 1.00 5.94 169 ARG B N 1
ATOM 2718 C CA . ARG B 1 146 ? 31.505 17.982 32.850 1.00 5.41 169 ARG B CA 1
ATOM 2719 C C . ARG B 1 146 ? 31.391 19.102 33.880 1.00 5.99 169 ARG B C 1
ATOM 2720 O O . ARG B 1 146 ? 32.379 19.765 34.185 1.00 6.07 169 ARG B O 1
ATOM 2728 N N . LEU B 1 147 ? 30.190 19.325 34.410 1.00 6.05 170 LEU B N 1
ATOM 2729 C CA . LEU B 1 147 ? 29.962 20.418 35.351 1.00 4.99 170 LEU B CA 1
ATOM 2730 C C . LEU B 1 147 ? 30.350 20.046 36.776 1.00 6.75 170 LEU B C 1
ATOM 2731 O O . LEU B 1 147 ? 29.549 20.159 37.706 1.00 5.78 170 LEU B O 1
ATOM 2736 N N . THR B 1 148 ? 31.612 19.672 36.948 1.00 7.20 171 THR B N 1
ATOM 2737 C CA . THR B 1 148 ? 32.109 19.227 38.241 1.00 9.18 171 THR B CA 1
ATOM 2738 C C . THR B 1 148 ? 32.237 20.275 39.330 1.00 10.71 171 THR B C 1
ATOM 2739 O O . THR B 1 148 ? 32.597 19.948 40.468 1.00 12.77 171 THR B O 1
ATOM 2743 N N . SER B 1 149 ? 31.929 21.522 38.997 1.00 11.29 172 SER B N 1
ATOM 2744 C CA . SER B 1 149 ? 31.979 22.600 39.977 1.00 12.19 172 SER B CA 1
ATOM 2745 C C . SER B 1 149 ? 30.644 23.321 40.082 1.00 10.88 172 SER B C 1
ATOM 2746 O O . SER B 1 149 ? 30.553 24.403 40.667 1.00 12.55 172 SER B O 1
ATOM 2749 N N . LEU B 1 150 ? 29.606 22.721 39.514 1.00 8.14 173 LEU B N 1
ATOM 2750 C CA . LEU B 1 150 ? 28.284 23.321 39.563 1.00 7.34 173 LEU B CA 1
ATOM 2751 C C . LEU B 1 150 ? 27.798 23.432 41.005 1.00 7.87 173 LEU B C 1
ATOM 2752 O O . LEU B 1 150 ? 27.861 22.460 41.769 1.00 9.62 173 LEU B O 1
ATOM 2757 N N . GLN B 1 151 ? 27.328 24.620 41.376 1.00 5.87 174 GLN B N 1
ATOM 2758 C CA . GLN B 1 151 ? 26.821 24.853 42.729 1.00 6.17 174 GLN B CA 1
ATOM 2759 C C . GLN B 1 151 ? 25.303 25.001 42.783 1.00 6.05 174 GLN B C 1
ATOM 2760 O O . GLN B 1 151 ? 24.694 24.708 43.812 1.00 7.70 174 GLN B O 1
ATOM 2766 N N . TYR B 1 152 ? 24.693 25.464 41.688 1.00 6.15 175 TYR B N 1
ATOM 2767 C CA . TYR B 1 152 ? 23.247 25.660 41.654 1.00 6.46 175 TYR B CA 1
ATOM 2768 C C . TYR B 1 152 ? 22.644 25.246 40.321 1.00 6.56 175 TYR B C 1
ATOM 2769 O O . TYR B 1 152 ? 23.164 25.603 39.264 1.00 6.77 175 TYR B O 1
ATOM 2778 N N . ILE B 1 153 ? 21.568 24.469 40.370 1.00 6.35 176 ILE B N 1
ATOM 2779 C CA . ILE B 1 153 ? 20.851 24.076 39.167 1.00 6.02 176 ILE B CA 1
ATOM 2780 C C . ILE B 1 153 ? 19.362 24.228 39.480 1.00 5.02 176 ILE B C 1
ATOM 2781 O O . ILE B 1 153 ? 18.929 24.001 40.603 1.00 5.36 176 ILE B O 1
ATOM 2786 N N . TRP B 1 154 ? 18.590 24.645 38.481 1.00 4.69 177 TRP B N 1
ATOM 2787 C CA . TRP B 1 154 ? 17.140 24.851 38.601 1.00 5.93 177 TRP B CA 1
ATOM 2788 C C . TRP B 1 154 ? 16.505 23.976 37.537 1.00 5.18 177 TRP B C 1
ATOM 2789 O O . TRP B 1 154 ? 16.791 24.149 36.350 1.00 6.92 177 TRP B O 1
ATOM 2800 N N . LEU B 1 155 ? 15.622 23.066 37.952 1.00 5.67 178 LEU B N 1
ATOM 2801 C CA . LEU B 1 155 ? 15.009 22.111 37.039 1.00 4.90 178 LEU B CA 1
ATOM 2802 C C . LEU B 1 155 ? 13.491 22.037 37.085 1.00 4.08 178 LEU B C 1
ATOM 2803 O O . LEU B 1 155 ? 12.878 21.278 36.324 1.00 5.58 178 LEU B O 1
ATOM 2808 N N . HIS B 1 156 ? 12.892 22.813 37.975 1.00 5.82 179 HIS B N 1
ATOM 2809 C CA . HIS B 1 156 ? 11.449 22.771 38.133 1.00 5.51 179 HIS B CA 1
ATOM 2810 C C . HIS B 1 156 ? 10.653 23.320 36.961 1.00 6.25 179 HIS B C 1
ATOM 2811 O O . HIS B 1 156 ? 11.202 23.936 36.051 1.00 5.78 179 HIS B O 1
ATOM 2818 N N . ASP B 1 157 ? 9.354 23.062 36.988 1.00 6.14 180 ASP B N 1
ATOM 2819 C CA . ASP B 1 157 ? 8.455 23.503 35.935 1.00 5.73 180 ASP B CA 1
ATOM 2820 C C . ASP B 1 157 ? 8.835 23.013 34.535 1.00 6.37 180 ASP B C 1
ATOM 2821 O O . ASP B 1 157 ? 8.882 23.781 33.565 1.00 5.93 180 ASP B O 1
ATOM 2826 N N . ASN B 1 158 ? 9.137 21.722 34.456 1.00 4.84 181 ASN B N 1
ATOM 2827 C CA . ASN B 1 158 ? 9.393 21.040 33.194 1.00 3.65 181 ASN B CA 1
ATOM 2828 C C . ASN B 1 158 ? 8.526 19.775 33.226 1.00 5.42 181 ASN B C 1
ATOM 2829 O O . ASN B 1 158 ? 8.313 19.169 34.287 1.00 4.84 181 ASN B O 1
ATOM 2834 N N . PRO B 1 159 ? 7.996 19.369 32.072 1.00 4.61 182 PRO B N 1
ATOM 2835 C CA . PRO B 1 159 ? 7.145 18.180 31.930 1.00 5.20 182 PRO B CA 1
ATOM 2836 C C . PRO B 1 159 ? 7.963 16.894 31.912 1.00 5.45 182 PRO B C 1
ATOM 2837 O O . PRO B 1 159 ? 7.858 16.090 30.993 1.00 5.16 182 PRO B O 1
ATOM 2841 N N . TRP B 1 160 ? 8.759 16.689 32.956 1.00 4.88 183 TRP B N 1
ATOM 2842 C CA . TRP B 1 160 ? 9.616 15.507 32.990 1.00 4.36 183 TRP B CA 1
ATOM 2843 C C . TRP B 1 160 ? 8.883 14.193 32.767 1.00 5.32 183 TRP B C 1
ATOM 2844 O O . TRP B 1 160 ? 7.875 13.917 33.417 1.00 6.10 183 TRP B O 1
ATOM 2855 N N . ASP B 1 161 ? 9.404 13.383 31.849 1.00 5.79 184 ASP B N 1
ATOM 2856 C CA . ASP B 1 161 ? 8.841 12.074 31.561 1.00 7.57 184 ASP B CA 1
ATOM 2857 C C . ASP B 1 161 ? 9.578 11.101 32.473 1.00 6.33 184 ASP B C 1
ATOM 2858 O O . ASP B 1 161 ? 10.755 10.800 32.250 1.00 7.76 184 ASP B O 1
ATOM 2863 N N . CYS B 1 162 ? 8.879 10.611 33.495 1.00 5.43 185 CYS B N 1
ATOM 2864 C CA . CYS B 1 162 ? 9.496 9.708 34.462 1.00 5.75 185 CYS B CA 1
ATOM 2865 C C . CYS B 1 162 ? 9.416 8.223 34.170 1.00 7.08 185 CYS B C 1
ATOM 2866 O O . CYS B 1 162 ? 9.535 7.398 35.077 1.00 8.43 185 CYS B O 1
ATOM 2869 N N . THR B 1 163 ? 9.206 7.877 32.911 1.00 7.78 186 THR B N 1
ATOM 2870 C CA . THR B 1 163 ? 9.165 6.479 32.528 1.00 8.62 186 THR B CA 1
ATOM 2871 C C . THR B 1 163 ? 10.583 5.915 32.596 1.00 8.52 186 THR B C 1
ATOM 2872 O O . THR B 1 163 ? 11.552 6.583 32.229 1.00 8.09 186 THR B O 1
ATOM 2876 N N . CYS B 1 164 ? 10.712 4.688 33.092 1.00 6.89 187 CYS B N 1
ATOM 2877 C CA . CYS B 1 164 ? 12.015 4.042 33.178 1.00 7.54 187 CYS B CA 1
ATOM 2878 C C . CYS B 1 164 ? 12.229 3.224 31.909 1.00 7.85 187 CYS B C 1
ATOM 2879 O O . CYS B 1 164 ? 11.270 2.721 31.325 1.00 10.09 187 CYS B O 1
ATOM 2882 N N . PRO B 1 165 ? 13.490 3.044 31.484 1.00 7.61 188 PRO B N 1
ATOM 2883 C CA . PRO B 1 165 ? 14.750 3.512 32.078 1.00 7.98 188 PRO B CA 1
ATOM 2884 C C . PRO B 1 165 ? 15.170 4.924 31.688 1.00 8.04 188 PRO B C 1
ATOM 2885 O O . PRO B 1 165 ? 16.178 5.421 32.179 1.00 7.37 188 PRO B O 1
ATOM 2889 N N . GLY B 1 166 ? 14.405 5.574 30.820 1.00 7.18 189 GLY B N 1
ATOM 2890 C CA . GLY B 1 166 ? 14.797 6.905 30.375 1.00 5.51 189 GLY B CA 1
ATOM 2891 C C . GLY B 1 166 ? 15.143 7.932 31.446 1.00 5.70 189 GLY B C 1
ATOM 2892 O O . GLY B 1 166 ? 16.101 8.699 31.319 1.00 5.98 189 GLY B O 1
ATOM 2893 N N . ILE B 1 167 ? 14.358 7.955 32.512 1.00 5.18 190 ILE B N 1
ATOM 2894 C CA . ILE B 1 167 ? 14.558 8.913 33.583 1.00 5.70 190 ILE B CA 1
ATOM 2895 C C . ILE B 1 167 ? 15.709 8.570 34.523 1.00 6.10 190 ILE B C 1
ATOM 2896 O O . ILE B 1 167 ? 16.049 9.376 35.386 1.00 5.24 190 ILE B O 1
ATOM 2901 N N . ARG B 1 168 ? 16.336 7.407 34.337 1.00 5.73 191 ARG B N 1
ATOM 2902 C CA . ARG B 1 168 ? 17.402 6.995 35.258 1.00 5.86 191 ARG B CA 1
ATOM 2903 C C . ARG B 1 168 ? 18.536 7.984 35.479 1.00 3.91 191 ARG B C 1
ATOM 2904 O O . ARG B 1 168 ? 18.876 8.289 36.627 1.00 4.28 191 ARG B O 1
ATOM 2912 N N . TYR B 1 169 ? 19.115 8.508 34.400 1.00 3.63 192 TYR B N 1
ATOM 2913 C CA . TYR B 1 169 ? 20.221 9.438 34.563 1.00 4.18 192 TYR B CA 1
ATOM 2914 C C . TYR B 1 169 ? 19.847 10.664 35.389 1.00 4.64 192 TYR B C 1
ATOM 2915 O O . TYR B 1 169 ? 20.573 11.041 36.317 1.00 4.45 192 TYR B O 1
ATOM 2924 N N . LEU B 1 170 ? 18.736 11.311 35.046 1.00 4.97 193 LEU B N 1
ATOM 2925 C CA . LEU B 1 170 ? 18.340 12.507 35.777 1.00 4.90 193 LEU B CA 1
ATOM 2926 C C . LEU B 1 170 ? 17.968 12.223 37.220 1.00 5.33 193 LEU B C 1
ATOM 2927 O O . LEU B 1 170 ? 18.324 12.991 38.101 1.00 5.22 193 LEU B O 1
ATOM 2932 N N . SER B 1 171 ? 17.239 11.137 37.463 1.00 5.00 194 SER B N 1
ATOM 2933 C CA . SER B 1 171 ? 16.879 10.799 38.829 1.00 5.06 194 SER B CA 1
ATOM 2934 C C . SER B 1 171 ? 18.139 10.497 39.629 1.00 6.54 194 SER B C 1
ATOM 2935 O O . SER B 1 171 ? 18.304 10.997 40.744 1.00 6.01 194 SER B O 1
ATOM 2938 N N . GLU B 1 172 ? 19.036 9.697 39.064 1.00 6.78 195 GLU B N 1
ATOM 2939 C CA . GLU B 1 172 ? 20.263 9.373 39.788 1.00 5.69 195 GLU B CA 1
ATOM 2940 C C . GLU B 1 172 ? 21.135 10.614 39.998 1.00 6.35 195 GLU B C 1
ATOM 2941 O O . GLU B 1 172 ? 21.749 10.775 41.059 1.00 6.07 195 GLU B O 1
ATOM 2947 N N . TRP B 1 173 ? 21.152 11.517 39.017 1.00 5.29 196 TRP B N 1
ATOM 2948 C CA . TRP B 1 173 ? 21.961 12.723 39.139 1.00 4.96 196 TRP B CA 1
ATOM 2949 C C . TRP B 1 173 ? 21.425 13.569 40.281 1.00 5.15 196 TRP B C 1
ATOM 2950 O O . TRP B 1 173 ? 22.184 14.053 41.108 1.00 6.39 196 TRP B O 1
ATOM 2961 N N . ILE B 1 174 ? 20.110 13.740 40.348 1.00 6.23 197 ILE B N 1
ATOM 2962 C CA . ILE B 1 174 ? 19.560 14.544 41.423 1.00 5.60 197 ILE B CA 1
ATOM 2963 C C . ILE B 1 174 ? 19.838 13.885 42.771 1.00 7.41 197 ILE B C 1
ATOM 2964 O O . ILE B 1 174 ? 20.187 14.556 43.738 1.00 7.40 197 ILE B O 1
ATOM 2969 N N . ASN B 1 175 ? 19.706 12.567 42.825 1.00 6.70 198 ASN B N 1
ATOM 2970 C CA . ASN B 1 175 ? 19.954 11.859 44.075 1.00 8.22 198 ASN B CA 1
ATOM 2971 C C . ASN B 1 175 ? 21.386 11.994 44.568 1.00 10.05 198 ASN B C 1
ATOM 2972 O O . ASN B 1 175 ? 21.633 11.933 45.777 1.00 12.79 198 ASN B O 1
ATOM 2977 N N . LYS B 1 176 ? 22.321 12.197 43.643 1.00 9.97 199 LYS B N 1
ATOM 2978 C CA . LYS B 1 176 ? 23.730 12.346 43.995 1.00 11.55 199 LYS B CA 1
ATOM 2979 C C . LYS B 1 176 ? 24.162 13.807 44.157 1.00 11.45 199 LYS B C 1
ATOM 2980 O O . LYS B 1 176 ? 25.299 14.076 44.541 1.00 12.60 199 LYS B O 1
ATOM 2986 N N . HIS B 1 177 ? 23.260 14.746 43.871 1.00 11.16 200 HIS B N 1
ATOM 2987 C CA . HIS B 1 177 ? 23.553 16.178 43.984 1.00 10.04 200 HIS B CA 1
ATOM 2988 C C . HIS B 1 177 ? 22.379 16.891 44.664 1.00 11.00 200 HIS B C 1
ATOM 2989 O O . HIS B 1 177 ? 21.924 17.948 44.222 1.00 10.16 200 HIS B O 1
ATOM 2996 N N . SER B 1 178 ? 21.907 16.310 45.760 1.00 11.34 201 SER B N 1
ATOM 2997 C CA . SER B 1 178 ? 20.764 16.834 46.499 1.00 13.74 201 SER B CA 1
ATOM 2998 C C . SER B 1 178 ? 20.856 18.293 46.927 1.00 13.43 201 SER B C 1
ATOM 2999 O O . SER B 1 178 ? 19.844 18.995 46.950 1.00 15.39 201 SER B O 1
ATOM 3002 N N . GLY B 1 179 ? 22.060 18.760 47.237 1.00 12.62 202 GLY B N 1
ATOM 3003 C CA . GLY B 1 179 ? 22.212 20.137 47.675 1.00 9.66 202 GLY B CA 1
ATOM 3004 C C . GLY B 1 179 ? 22.405 21.158 46.570 1.00 9.12 202 GLY B C 1
ATOM 3005 O O . GLY B 1 179 ? 22.498 22.348 46.849 1.00 9.04 202 GLY B O 1
ATOM 3006 N N . VAL B 1 180 ? 22.450 20.690 45.326 1.00 7.56 203 VAL B N 1
ATOM 3007 C CA . VAL B 1 180 ? 22.649 21.567 44.178 1.00 7.05 203 VAL B CA 1
ATOM 3008 C C . VAL B 1 180 ? 21.356 22.131 43.583 1.00 7.43 203 VAL B C 1
ATOM 3009 O O . VAL B 1 180 ? 21.353 23.244 43.035 1.00 5.46 203 VAL B O 1
ATOM 3013 N N . VAL B 1 181 ? 20.267 21.371 43.690 1.00 6.40 204 VAL B N 1
ATOM 3014 C CA . VAL B 1 181 ? 18.984 21.756 43.108 1.00 7.50 204 VAL B CA 1
ATOM 3015 C C . VAL B 1 181 ? 18.276 22.834 43.916 1.00 7.30 204 VAL B C 1
ATOM 3016 O O . VAL B 1 181 ? 18.110 22.703 45.127 1.00 7.71 204 VAL B O 1
ATOM 3020 N N . ARG B 1 182 ? 17.857 23.897 43.230 1.00 7.33 205 ARG B N 1
ATOM 3021 C CA . ARG B 1 182 ? 17.185 25.029 43.854 1.00 9.52 205 ARG B CA 1
ATOM 3022 C C . ARG B 1 182 ? 15.790 25.226 43.280 1.00 12.34 205 ARG B C 1
ATOM 3023 O O . ARG B 1 182 ? 15.537 24.923 42.112 1.00 12.39 205 ARG B O 1
ATOM 3031 N N . ASN B 1 183 ? 14.890 25.762 44.097 1.00 14.69 206 ASN B N 1
ATOM 3032 C CA . ASN B 1 183 ? 13.518 25.997 43.668 1.00 18.37 206 ASN B CA 1
ATOM 3033 C C . ASN B 1 183 ? 13.281 27.470 43.341 1.00 20.15 206 ASN B C 1
ATOM 3034 O O . ASN B 1 183 ? 14.203 28.280 43.388 1.00 20.12 206 ASN B O 1
ATOM 3039 N N . SER B 1 184 ? 12.034 27.800 43.015 1.00 22.76 207 SER B N 1
ATOM 3040 C CA . SER B 1 184 ? 11.651 29.171 42.680 1.00 25.33 207 SER B CA 1
ATOM 3041 C C . SER B 1 184 ? 12.095 30.156 43.758 1.00 26.01 207 SER B C 1
ATOM 3042 O O . SER B 1 184 ? 12.615 31.233 43.459 1.00 26.79 207 SER B O 1
ATOM 3045 N N . ALA B 1 185 ? 11.888 29.776 45.015 1.00 25.53 208 ALA B N 1
ATOM 3046 C CA . ALA B 1 185 ? 12.245 30.622 46.149 1.00 25.08 208 ALA B CA 1
ATOM 3047 C C . ALA B 1 185 ? 13.752 30.811 46.312 1.00 24.53 208 ALA B C 1
ATOM 3048 O O . ALA B 1 185 ? 14.199 31.722 47.003 1.00 25.15 208 ALA B O 1
ATOM 3050 N N . GLY B 1 186 ? 14.538 29.949 45.678 1.00 22.89 209 GLY B N 1
ATOM 3051 C CA . GLY B 1 186 ? 15.978 30.075 45.796 1.00 21.34 209 GLY B CA 1
ATOM 3052 C C . GLY B 1 186 ? 16.544 29.150 46.853 1.00 20.39 209 GLY B C 1
ATOM 3053 O O . GLY B 1 186 ? 17.737 29.192 47.154 1.00 20.27 209 GLY B O 1
ATOM 3054 N N . SER B 1 187 ? 15.693 28.301 47.415 1.00 18.58 210 SER B N 1
ATOM 3055 C CA . SER B 1 187 ? 16.141 27.380 48.449 1.00 16.95 210 SER B CA 1
ATOM 3056 C C . SER B 1 187 ? 16.505 26.012 47.900 1.00 13.99 210 SER B C 1
ATOM 3057 O O . SER B 1 187 ? 16.109 25.645 46.794 1.00 12.49 210 SER B O 1
ATOM 3060 N N . VAL B 1 188 ? 17.274 25.268 48.684 1.00 12.91 211 VAL B N 1
ATOM 3061 C CA . VAL B 1 188 ? 17.664 23.918 48.308 1.00 11.24 211 VAL B CA 1
ATOM 3062 C C . VAL B 1 188 ? 16.366 23.116 48.297 1.00 11.80 211 VAL B C 1
ATOM 3063 O O . VAL B 1 188 ? 15.694 22.993 49.321 1.00 12.22 211 VAL B O 1
ATOM 3067 N N . ALA B 1 189 ? 16.011 22.579 47.132 1.00 11.45 212 ALA B N 1
ATOM 3068 C CA . ALA B 1 189 ? 14.767 21.832 46.974 1.00 10.43 212 ALA B CA 1
ATOM 3069 C C . ALA B 1 189 ? 14.938 20.715 45.953 1.00 10.19 212 ALA B C 1
ATOM 3070 O O . ALA B 1 189 ? 14.500 20.828 44.815 1.00 8.15 212 ALA B O 1
ATOM 3072 N N . PRO B 1 190 ? 15.557 19.604 46.355 1.00 8.32 213 PRO B N 1
ATOM 3073 C CA . PRO B 1 190 ? 15.766 18.495 45.422 1.00 8.19 213 PRO B CA 1
ATOM 3074 C C . PRO B 1 190 ? 14.497 17.826 44.882 1.00 7.11 213 PRO B C 1
ATOM 3075 O O . PRO B 1 190 ? 14.545 17.128 43.873 1.00 8.83 213 PRO B O 1
ATOM 3079 N N . ASP B 1 191 ? 13.362 18.033 45.538 1.00 7.37 214 ASP B N 1
ATOM 3080 C CA . ASP B 1 191 ? 12.119 17.437 45.071 1.00 8.76 214 ASP B CA 1
ATOM 3081 C C . ASP B 1 191 ? 11.342 18.361 44.142 1.00 8.53 214 ASP B C 1
ATOM 3082 O O . ASP B 1 191 ? 10.230 18.030 43.725 1.00 9.48 214 ASP B O 1
ATOM 3087 N N . SER B 1 192 ? 11.939 19.497 43.789 1.00 8.32 215 SER B N 1
ATOM 3088 C CA . SER B 1 192 ? 11.250 20.470 42.939 1.00 9.26 215 SER B CA 1
ATOM 3089 C C . SER B 1 192 ? 11.041 20.044 41.488 1.00 8.90 215 SER B C 1
ATOM 3090 O O . SER B 1 192 ? 10.130 20.547 40.826 1.00 10.39 215 SER B O 1
ATOM 3093 N N . ALA B 1 193 ? 11.884 19.145 40.989 1.00 8.65 216 ALA B N 1
ATOM 3094 C CA . ALA B 1 193 ? 11.716 18.632 39.626 1.00 7.83 216 ALA B CA 1
ATOM 3095 C C . ALA B 1 193 ? 10.608 17.593 39.773 1.00 7.76 216 ALA B C 1
ATOM 3096 O O . ALA B 1 193 ? 10.748 16.622 40.532 1.00 6.84 216 ALA B O 1
ATOM 3098 N N . LYS B 1 194 ? 9.514 17.799 39.047 1.00 4.88 217 LYS B N 1
ATOM 3099 C CA . LYS B 1 194 ? 8.349 16.929 39.135 1.00 6.85 217 LYS B CA 1
ATOM 3100 C C . LYS B 1 194 ? 7.986 16.170 37.878 1.00 6.96 217 LYS B C 1
ATOM 3101 O O . LYS B 1 194 ? 8.087 16.691 36.767 1.00 7.19 217 LYS B O 1
ATOM 3107 N N . CYS B 1 195 ? 7.546 14.928 38.065 1.00 6.40 218 CYS B N 1
ATOM 3108 C CA . CYS B 1 195 ? 7.126 14.067 36.966 1.00 6.44 218 CYS B CA 1
ATOM 3109 C C . CYS B 1 195 ? 5.775 14.483 36.403 1.00 7.42 218 CYS B C 1
ATOM 3110 O O . CYS B 1 195 ? 4.827 14.734 37.160 1.00 7.33 218 CYS B O 1
ATOM 3113 N N . SER B 1 196 ? 5.685 14.546 35.080 1.00 7.87 219 SER B N 1
ATOM 3114 C CA . SER B 1 196 ? 4.415 14.854 34.434 1.00 8.26 219 SER B CA 1
ATOM 3115 C C . SER B 1 196 ? 3.511 13.656 34.745 1.00 8.15 219 SER B C 1
ATOM 3116 O O . SER B 1 196 ? 3.987 12.525 34.894 1.00 9.68 219 SER B O 1
ATOM 3119 N N . GLY B 1 197 ? 2.214 13.906 34.867 1.00 9.16 220 GLY B N 1
ATOM 3120 C CA . GLY B 1 197 ? 1.286 12.829 35.151 1.00 10.37 220 GLY B CA 1
ATOM 3121 C C . GLY B 1 197 ? 1.104 12.534 36.626 1.00 10.35 220 GLY B C 1
ATOM 3122 O O . GLY B 1 197 ? 0.096 12.909 37.224 1.00 11.89 220 GLY B O 1
ATOM 3123 N N . SER B 1 198 ? 2.090 11.876 37.225 1.00 11.51 221 SER B N 1
ATOM 3124 C CA . SER B 1 198 ? 2.000 11.520 38.629 1.00 11.74 221 SER B CA 1
ATOM 3125 C C . SER B 1 198 ? 2.251 12.691 39.574 1.00 11.02 221 SER B C 1
ATOM 3126 O O . SER B 1 198 ? 1.675 12.750 40.658 1.00 13.09 221 SER B O 1
ATOM 3129 N N . GLY B 1 199 ? 3.101 13.627 39.165 1.00 11.35 222 GLY B N 1
ATOM 3130 C CA . GLY B 1 199 ? 3.413 14.762 40.012 1.00 8.77 222 GLY B CA 1
ATOM 3131 C C . GLY B 1 199 ? 4.458 14.431 41.066 1.00 8.95 222 GLY B C 1
ATOM 3132 O O . GLY B 1 199 ? 4.816 15.282 41.877 1.00 11.22 222 GLY B O 1
ATOM 3133 N N . LYS B 1 200 ? 4.939 13.191 41.071 1.00 9.15 223 LYS B N 1
ATOM 3134 C CA . LYS B 1 200 ? 5.952 12.777 42.032 1.00 9.14 223 LYS B CA 1
ATOM 3135 C C . LYS B 1 200 ? 7.297 13.405 41.698 1.00 8.88 223 LYS B C 1
ATOM 3136 O O . LYS B 1 200 ? 7.565 13.750 40.545 1.00 8.46 223 LYS B O 1
ATOM 3142 N N . PRO B 1 201 ? 8.157 13.585 42.707 1.00 8.00 224 PRO B N 1
ATOM 3143 C CA . PRO B 1 201 ? 9.470 14.172 42.433 1.00 6.89 224 PRO B CA 1
ATOM 3144 C C . PRO B 1 201 ? 10.263 13.242 41.510 1.00 6.61 224 PRO B C 1
ATOM 3145 O O . PRO B 1 201 ? 10.218 12.021 41.657 1.00 6.89 224 PRO B O 1
ATOM 3149 N N . VAL B 1 202 ? 10.995 13.808 40.558 1.00 5.46 225 VAL B N 1
ATOM 3150 C CA . VAL B 1 202 ? 11.817 13.002 39.663 1.00 6.87 225 VAL B CA 1
ATOM 3151 C C . VAL B 1 202 ? 12.773 12.104 40.471 1.00 6.79 225 VAL B C 1
ATOM 3152 O O . VAL B 1 202 ? 12.956 10.929 40.141 1.00 6.06 225 VAL B O 1
ATOM 3156 N N . ARG B 1 203 ? 13.355 12.639 41.542 1.00 6.08 226 ARG B N 1
ATOM 3157 C CA . ARG B 1 203 ? 14.315 11.855 42.321 1.00 6.59 226 ARG B CA 1
ATOM 3158 C C . ARG B 1 203 ? 13.704 1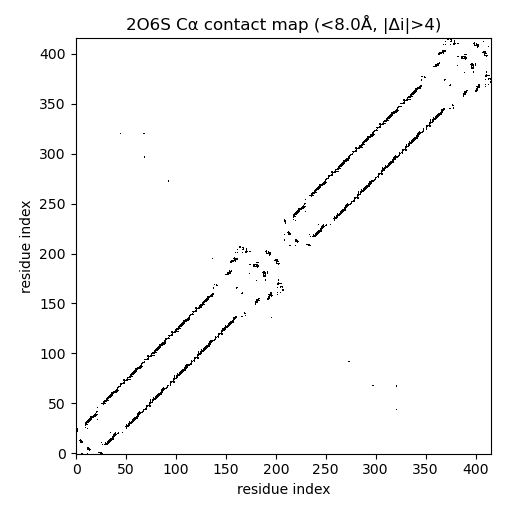0.717 43.122 1.00 6.81 226 ARG B C 1
ATOM 3159 O O . ARG B 1 203 ? 14.435 9.904 43.701 1.00 7.32 226 ARG B O 1
ATOM 3167 N N . SER B 1 204 ? 12.375 10.650 43.167 1.00 6.66 227 SER B N 1
ATOM 3168 C CA . SER B 1 204 ? 11.709 9.562 43.882 1.00 7.00 227 SER B CA 1
ATOM 3169 C C . SER B 1 204 ? 11.557 8.343 42.968 1.00 7.49 227 SER B C 1
ATOM 3170 O O . SER B 1 204 ? 11.176 7.251 43.416 1.00 7.69 227 SER B O 1
ATOM 3173 N N . ILE B 1 205 ? 11.875 8.517 41.690 1.00 6.88 228 ILE B N 1
ATOM 3174 C CA . ILE B 1 205 ? 11.754 7.426 40.739 1.00 6.61 228 ILE B CA 1
ATOM 3175 C C . ILE B 1 205 ? 13.027 6.604 40.745 1.00 6.55 228 ILE B C 1
ATOM 3176 O O . ILE B 1 205 ? 14.087 7.056 40.314 1.00 8.53 228 ILE B O 1
ATOM 3181 N N . ILE B 1 206 ? 12.919 5.395 41.281 1.00 7.09 229 ILE B N 1
ATOM 3182 C CA . ILE B 1 206 ? 14.046 4.479 41.361 1.00 8.16 229 ILE B CA 1
ATOM 3183 C C . ILE B 1 206 ? 13.776 3.399 40.317 1.00 10.06 229 ILE B C 1
ATOM 3184 O O . ILE B 1 206 ? 12.965 2.498 40.525 1.00 10.85 229 ILE B O 1
ATOM 3189 N N . CYS B 1 207 ? 14.432 3.509 39.171 1.00 8.80 230 CYS B N 1
ATOM 3190 C CA . CYS B 1 207 ? 14.208 2.547 38.103 1.00 10.75 230 CYS B CA 1
ATOM 3191 C C . CYS B 1 207 ? 14.710 1.146 38.424 1.00 12.56 230 CYS B C 1
ATOM 3192 O O . CYS B 1 207 ? 15.789 0.984 38.975 1.00 12.60 230 CYS B O 1
ATOM 3195 N N . PRO B 1 208 ? 13.925 0.116 38.064 1.00 15.13 231 PRO B N 1
ATOM 3196 C CA . PRO B 1 208 ? 14.320 -1.272 38.328 1.00 17.22 231 PRO B CA 1
ATOM 3197 C C . PRO B 1 208 ? 15.469 -1.741 37.436 1.00 18.49 231 PRO B C 1
ATOM 3198 O O . PRO B 1 208 ? 15.704 -1.103 36.386 1.00 17.88 231 PRO B O 1
#

Organism: Eptatretus burgeri (NCBI:txid7764)

Nearest PDB structures (foldseek):
  2o6s-assembly2_B  TM=1.003E+00  e=1.771E-33  Eptatretus burgeri
  6htf-assembly1_B  TM=9.980E-01  e=3.215E-24  synthetic construct
  6lbx-assembly1_A  TM=1.001E+00  e=1.858E-23  Cyclostomata
  7e5b-assembly1_A  TM=9.819E-01  e=4.194E-24  Cyclostomata
  4k79-assembly1_A  TM=9.867E-01  e=6.312E-23  Petromyzon marinus

Solvent-accessible surface area: 18520 Å² total; per-residue (Å²): 95,9,88,158,22,70,52,84,86,62,41,3,55,1,111,70,56,56,25,81,71,21,17,125,55,22,49,56,117,1,42,59,0,15,1,39,80,11,26,1,86,72,12,90,64,31,45,0,49,139,10,72,44,0,40,50,0,44,0,4,22,11,94,0,101,64,8,13,17,25,0,0,41,99,0,64,39,0,23,87,0,30,0,13,67,10,67,0,96,60,10,10,56,27,3,0,43,75,1,67,80,0,72,28,0,2,0,10,35,11,81,0,118,59,10,16,103,25,1,0,31,81,0,62,76,0,89,15,0,76,0,52,91,3,95,0,116,66,16,20,110,22,2,4,93,132,13,120,43,19,90,79,0,20,0,15,98,8,42,0,59,24,96,44,109,59,5,96,22,5,2,78,17,0,66,160,70,47,46,24,0,54,36,95,89,33,53,77,18,22,52,17,0,95,7,70,78,79,38,114,33,0,65,53,34,137,30,180,91,7,96,162,17,70,49,82,87,59,39,3,56,0,112,70,54,55,27,96,72,25,17,126,48,19,61,70,137,1,41,54,0,14,0,40,79,9,45,1,148,64,9,83,113,34,42,0,54,141,10,71,43,0,42,58,0,37,0,2,22,2,88,0,47,33,11,24,110,28,2,0,47,104,0,60,35,0,40,38,0,16,0,14,68,14,48,0,35,30,11,17,95,26,3,0,44,92,0,60,74,0,77,52,0,5,0,9,43,12,88,0,48,49,7,15,120,24,1,0,42,93,0,74,75,0,84,8,0,70,0,47,70,4,95,0,123,64,15,24,122,17,3,4,100,124,11,115,59,19,76,78,0,20,0,10,78,11,39,0,70,21,95,44,104,58,5,83,42,4,1,76,17,0,66,140,65,52,44,22,0,55,36,93,89,33,55,76,21,22,63,22,0,113,5,70,85,72,38,96,38,0,66,55,23,136,12,165

Secondary structure (DSSP, 8-state):
--TT-EEETTEEE--SS--SSPPS---TT-SEEE--SS------TTTTTT-TT-SEEE--SS------TTTTTT-TT--EEE--SS------TTTTTT-TT--EEE--SS------TTTTTT-TT--EEE--SS--S---TTTTTT-TT--EEE--S--B---TTTTHHHHHHHHH-TTTBB-TTSSB-TT-SBBTTT--BGGG----/--TT-EEETTEEE--SS--SSPPS---TT--EEE--SS------TTTTTT-TT-SEEE--SS------TTTTTT-TT-SEEE--SS------TTTTTT-TT-SEEE--SS------TTTTTT-TT--EEE--SS--S---TTTTTT-TT--EEE--SS-B---TTTTHHHHHHHHH-TTTBB-TTSSB-TT-SBBTTT--BGGG----